Protein AF-0000000079820423 (afdb_homodimer)

InterPro domains:
  IPR005226 UPF0014 family [PF03649] (9-245)
  IPR005226 UPF0014 family [PTHR30028] (4-248)

Organism: NCBI:txid1608957

Secondary structure (DSSP, 8-state):
--S---HHHHHHHHHHHHHHHHHHHHTT-S-HHHHHHHHHHHHHHHHHHHHHHHHHH-TTS-THHHHHHHHHHHHHHHHHHHHH-TTSTTHHHHHHHHHHHHHHHHHHHHHHTTSS--SHHHHHHHHHHHHHHHHHHHHHHHHHHHHHHHHTHHHHHHHHHTT--HHHHHHHHHHHHHHHHHHHHHHHHHTTTTT---HHHHHHHHTT--HHHHHHHHHHHHHHHHHHHHHHHHHHHHHHHHHTB-TTSPBP---/--S---HHHHHHHHHHHHHHHHHHHHTT-S-HHHHHHHHHHHHHHHHHHHHHHHHHH-TTS-THHHHHHHHHHHHHHHHHHHHH-TTSTTHHHHHHHHHHHHHHHHHHHHHHTTSS---HHHHHHHHHHHHHHHHHHHHHHHHHHHHHHHHTHHHHHHHHHTT--HHHHHHHHHHHHHHHHHHHHHHHHHTTTTT---HHHHHHHHTT--HHHHHHHHHHHHHHHHHHHHHHHHHHHHHHHHHTB-TTSPBP---

pLDDT: mean 89.33, std 8.08, range [38.19, 97.06]

Sequence (510 aa):
MEGDVGPWGVVASLVLVAVAAAASWRFRLGLVRPLVESAVLACVQLLVVGAALLLVIRPEQPLWWSWLWVVAMIGYAAWTVRQRVPTAPAVLSAALVSFGVTALVALAVLFGLQVFPVEGRTVVPLAGMAVGNSMTAAVVAARMLVERFTDQRGQVEASLALGMSPSQAVLPLVRVVLREALSPQIERTRTVGLVFLPGAMVGLILAGVDPLDAVLVQVVVMYLVLGAVAASATTITIVLSRRLFTADWRPRVLSMEGDVGPWGVVASLVLVAVAAAASWRFRLGLVRPLVESAVLACVQLLVVGAALLLVIRPEQPLWWSWLWVVAMIGYAAWTVRQRVPTAPAVLSAALVSFGVTALVALAVLFGLQVFPVEGRTVVPLAGMAVGNSMTAAVVAARMLVERFTDQRGQVEASLALGMSPSQAVLPLVRVVLREALSPQIERTRTVGLVFLPGAMVGLILAGVDPLDAVLVQVVVMYLVLGAVAASATTITIVLSRRLFTADWRPRVLS

Structure (mmCIF, N/CA/C/O backbone):
data_AF-0000000079820423-model_v1
#
loop_
_entity.id
_entity.type
_entity.pdbx_description
1 polymer 'YbbM seven transmembrane helix protein'
#
loop_
_atom_site.group_PDB
_atom_site.id
_atom_site.type_symbol
_atom_site.label_atom_id
_atom_site.label_alt_id
_atom_site.label_comp_id
_atom_site.label_asym_id
_atom_site.label_entity_id
_atom_site.label_seq_id
_atom_site.pdbx_PDB_ins_code
_atom_site.Cartn_x
_atom_site.Cartn_y
_atom_site.Cartn_z
_atom_site.occupancy
_atom_site.B_iso_or_equiv
_atom_site.auth_seq_id
_atom_site.auth_comp_id
_atom_site.auth_asym_id
_atom_site.auth_atom_id
_atom_site.pdbx_PDB_model_num
ATOM 1 N N . MET A 1 1 ? -3.85 -23.5 -14.742 1 38.19 1 MET A N 1
ATOM 2 C CA . MET A 1 1 ? -4.598 -22.312 -14.359 1 38.19 1 MET A CA 1
ATOM 3 C C . MET A 1 1 ? -5.66 -21.969 -15.398 1 38.19 1 MET A C 1
ATOM 5 O O . MET A 1 1 ? -5.367 -21.328 -16.406 1 38.19 1 MET A O 1
ATOM 9 N N . GLU A 1 2 ? -6.398 -22.719 -15.727 1 42.47 2 GLU A N 1
ATOM 10 C CA . GLU A 1 2 ? -7.484 -22.688 -16.703 1 42.47 2 GLU A CA 1
ATOM 11 C C . GLU A 1 2 ? -8.234 -21.375 -16.672 1 42.47 2 GLU A C 1
ATOM 13 O O . GLU A 1 2 ? -8.68 -20.875 -17.703 1 42.47 2 GLU A O 1
ATOM 18 N N . GLY A 1 3 ? -8.789 -20.797 -15.516 1 48.28 3 GLY A N 1
ATOM 19 C CA . GLY A 1 3 ? -9.672 -19.641 -15.609 1 48.28 3 GLY A CA 1
ATOM 20 C C . GLY A 1 3 ? -8.922 -18.328 -15.734 1 48.28 3 GLY A C 1
ATOM 21 O O . GLY A 1 3 ? -8.789 -17.594 -14.75 1 48.28 3 GLY A O 1
ATOM 22 N N . ASP A 1 4 ? -8.023 -18.219 -16.766 1 63.25 4 ASP A N 1
ATOM 23 C CA . ASP A 1 4 ? -7.109 -17.172 -17.219 1 63.25 4 ASP A CA 1
ATOM 24 C C . ASP A 1 4 ? -7.836 -15.844 -17.422 1 63.25 4 ASP A C 1
ATOM 26 O O . ASP A 1 4 ? -8.891 -15.797 -18.062 1 63.25 4 ASP A O 1
ATOM 30 N N . VAL A 1 5 ? -7.645 -15.047 -16.547 1 75.25 5 VAL A N 1
ATOM 31 C CA . VAL A 1 5 ? -8.125 -13.703 -16.844 1 75.25 5 VAL A CA 1
ATOM 32 C C . VAL A 1 5 ? -7.59 -13.242 -18.188 1 75.25 5 VAL A C 1
ATOM 34 O O . VAL A 1 5 ? -6.379 -13.086 -18.359 1 75.25 5 VAL A O 1
ATOM 37 N N . GLY A 1 6 ? -8.469 -13.43 -19.297 1 82.06 6 GLY A N 1
ATOM 38 C CA . GLY A 1 6 ? -8.102 -12.961 -20.609 1 82.06 6 GLY A CA 1
ATOM 39 C C . GLY A 1 6 ? -8.445 -11.508 -20.859 1 82.06 6 GLY A C 1
ATOM 40 O O . GLY A 1 6 ? -8.766 -10.781 -19.906 1 82.06 6 GLY A O 1
ATOM 41 N N . PRO A 1 7 ? -8.281 -11.047 -22.016 1 86.69 7 PRO A N 1
ATOM 42 C CA . PRO A 1 7 ? -8.617 -9.664 -22.391 1 86.69 7 PRO A CA 1
ATOM 43 C C . PRO A 1 7 ? -10.055 -9.297 -22.031 1 86.69 7 PRO A C 1
ATOM 45 O O . PRO A 1 7 ? -10.328 -8.141 -21.688 1 86.69 7 PRO A O 1
ATOM 48 N N . TRP A 1 8 ? -10.891 -10.312 -22.031 1 88.56 8 TRP A N 1
ATOM 49 C CA . TRP A 1 8 ? -12.273 -10.07 -21.641 1 88.56 8 TRP A CA 1
ATOM 50 C C . TRP A 1 8 ? -12.375 -9.656 -20.188 1 88.56 8 TRP A C 1
ATOM 52 O O . TRP A 1 8 ? -13.195 -8.812 -19.828 1 88.56 8 TRP A O 1
ATOM 62 N N . GLY A 1 9 ? -11.57 -10.266 -19.375 1 90.81 9 GLY A N 1
ATOM 63 C CA . GLY A 1 9 ? -11.578 -9.898 -17.969 1 90.81 9 GLY A CA 1
ATOM 64 C C . GLY A 1 9 ? -11.211 -8.445 -17.734 1 90.81 9 GLY A C 1
ATOM 65 O O . GLY A 1 9 ? -11.812 -7.777 -16.891 1 90.81 9 GLY A O 1
ATOM 66 N N . VAL A 1 10 ? -10.32 -7.973 -18.531 1 92.62 10 VAL A N 1
ATOM 67 C CA . VAL A 1 10 ? -9.867 -6.59 -18.406 1 92.62 10 VAL A CA 1
ATOM 68 C C . VAL A 1 10 ? -10.984 -5.641 -18.828 1 92.62 10 VAL A C 1
ATOM 70 O O . VAL A 1 10 ? -11.289 -4.672 -18.125 1 92.62 10 VAL A O 1
ATOM 73 N N . VAL A 1 11 ? -11.625 -5.969 -19.875 1 92.94 11 VAL A N 1
ATOM 74 C CA . VAL A 1 11 ? -12.703 -5.129 -20.391 1 92.94 11 VAL A CA 1
ATOM 75 C C . VAL A 1 11 ? -13.867 -5.121 -19.422 1 92.94 11 VAL A C 1
ATOM 77 O O . VAL A 1 11 ? -14.43 -4.062 -19.109 1 92.94 11 VAL A O 1
ATOM 80 N N . ALA A 1 12 ? -14.18 -6.246 -18.906 1 92 12 ALA A N 1
ATOM 81 C CA . ALA A 1 12 ? -15.289 -6.367 -17.953 1 92 12 ALA A CA 1
ATOM 82 C C . ALA A 1 12 ? -15.008 -5.605 -16.672 1 92 12 ALA A C 1
ATOM 84 O O . ALA A 1 12 ? -15.914 -5.02 -16.078 1 92 12 ALA A O 1
ATOM 85 N N . SER A 1 13 ? -13.766 -5.605 -16.312 1 93.5 13 SER A N 1
ATOM 86 C CA . SER A 1 13 ? -13.414 -4.961 -15.047 1 93.5 13 SER A CA 1
ATOM 87 C C . SER A 1 13 ? -13.469 -3.443 -15.164 1 93.5 13 SER A C 1
ATOM 89 O O . SER A 1 13 ? -13.453 -2.736 -14.156 1 93.5 13 SER A O 1
ATOM 91 N N . LEU A 1 14 ? -13.555 -2.941 -16.391 1 94.19 14 LEU A N 1
ATOM 92 C CA . LEU A 1 14 ? -13.703 -1.506 -16.609 1 94.19 14 LEU A CA 1
ATOM 93 C C . LEU A 1 14 ? -15.016 -1 -16.016 1 94.19 14 LEU A C 1
ATOM 95 O O . LEU A 1 14 ? -15.156 0.191 -15.734 1 94.19 14 LEU A O 1
ATOM 99 N N . VAL A 1 15 ? -15.906 -1.919 -15.828 1 93.81 15 VAL A N 1
ATOM 100 C CA . VAL A 1 15 ? -17.172 -1.575 -15.195 1 93.81 15 VAL A CA 1
ATOM 101 C C . VAL A 1 15 ? -16.922 -1.048 -13.781 1 93.81 15 VAL A C 1
ATOM 103 O O . VAL A 1 15 ? -17.609 -0.127 -13.328 1 93.81 15 VAL A O 1
ATOM 106 N N . LEU A 1 16 ? -15.969 -1.636 -13.156 1 93.81 16 LEU A N 1
ATOM 107 C CA . LEU A 1 16 ? -15.648 -1.208 -11.805 1 93.81 16 LEU A CA 1
ATOM 108 C C . LEU A 1 16 ? -15.07 0.203 -11.797 1 93.81 16 LEU A C 1
ATOM 110 O O . LEU A 1 16 ? -15.367 0.999 -10.906 1 93.81 16 LEU A O 1
ATOM 114 N N . VAL A 1 17 ? -14.289 0.52 -12.766 1 93.62 17 VAL A N 1
ATOM 115 C CA . VAL A 1 17 ? -13.766 1.871 -12.922 1 93.62 17 VAL A CA 1
ATOM 116 C C . VAL A 1 17 ? -14.906 2.834 -13.25 1 93.62 17 VAL A C 1
ATOM 118 O O . VAL A 1 17 ? -14.922 3.973 -12.781 1 93.62 17 VAL A O 1
ATOM 121 N N . ALA A 1 18 ? -15.812 2.344 -14.039 1 94.38 18 ALA A N 1
ATOM 122 C CA . ALA A 1 18 ? -16.969 3.156 -14.398 1 94.38 18 ALA A CA 1
ATOM 123 C C . ALA A 1 18 ? -17.812 3.496 -13.172 1 94.38 18 ALA A C 1
ATOM 125 O O . ALA A 1 18 ? -18.375 4.586 -13.078 1 94.38 18 ALA A O 1
ATOM 126 N N . VAL A 1 19 ? -17.891 2.59 -12.289 1 89.38 19 VAL A N 1
ATOM 127 C CA . VAL A 1 19 ? -18.594 2.836 -11.039 1 89.38 19 VAL A CA 1
ATOM 128 C C . VAL A 1 19 ? -17.922 3.967 -10.273 1 89.38 19 VAL A C 1
ATOM 130 O O . VAL A 1 19 ? -18.594 4.855 -9.742 1 89.38 19 VAL A O 1
ATOM 133 N N . ALA A 1 20 ? -16.609 3.883 -10.219 1 89.62 20 ALA A N 1
ATOM 134 C CA . ALA A 1 20 ? -15.844 4.938 -9.562 1 89.62 20 ALA A CA 1
ATOM 135 C C . ALA A 1 20 ? -16.047 6.281 -10.25 1 89.62 20 ALA A C 1
ATOM 137 O O . ALA A 1 20 ? -16.234 7.305 -9.594 1 89.62 20 ALA A O 1
ATOM 138 N N . ALA A 1 21 ? -16.047 6.25 -11.539 1 92.56 21 ALA A N 1
ATOM 139 C CA . ALA A 1 21 ? -16.25 7.469 -12.32 1 92.56 21 ALA A CA 1
ATOM 140 C C . ALA A 1 21 ? -17.656 8.023 -12.141 1 92.56 21 ALA A C 1
ATOM 142 O O . ALA A 1 21 ? -17.844 9.234 -12.062 1 92.56 21 ALA A O 1
ATOM 143 N N . ALA A 1 22 ? -18.578 7.16 -12.156 1 91.44 22 ALA A N 1
ATOM 144 C CA . ALA A 1 22 ? -19.953 7.57 -11.969 1 91.44 22 ALA A CA 1
ATOM 145 C C . ALA A 1 22 ? -20.156 8.227 -10.602 1 91.44 22 ALA A C 1
ATOM 147 O O . ALA A 1 22 ? -20.875 9.227 -10.484 1 91.44 22 ALA A O 1
ATOM 148 N N . ALA A 1 23 ? -19.594 7.609 -9.57 1 85.25 23 ALA A N 1
ATOM 149 C CA . ALA A 1 23 ? -19.641 8.203 -8.234 1 85.25 23 ALA A CA 1
ATOM 150 C C . ALA A 1 23 ? -19 9.594 -8.234 1 85.25 23 ALA A C 1
ATOM 152 O O . ALA A 1 23 ? -19.531 10.523 -7.613 1 85.25 23 ALA A O 1
ATOM 153 N N . SER A 1 24 ? -17.891 9.734 -8.891 1 86.69 24 SER A N 1
ATOM 154 C CA . SER A 1 24 ? -17.219 11.023 -8.992 1 86.69 24 SER A CA 1
ATOM 155 C C . SER A 1 24 ? -18.078 12.039 -9.734 1 86.69 24 SER A C 1
ATOM 157 O O . SER A 1 24 ? -18.141 13.211 -9.352 1 86.69 24 SER A O 1
ATOM 159 N N . TRP A 1 25 ? -18.719 11.617 -10.812 1 89.69 25 TRP A N 1
ATOM 160 C CA . TRP A 1 25 ? -19.562 12.492 -11.625 1 89.69 25 TRP A CA 1
ATOM 161 C C . TRP A 1 25 ? -20.797 12.945 -10.844 1 89.69 25 TRP A C 1
ATOM 163 O O . TRP A 1 25 ? -21.141 14.125 -10.852 1 89.69 25 TRP A O 1
ATOM 173 N N . ARG A 1 26 ? -21.391 12.102 -10.164 1 85.56 26 ARG A N 1
ATOM 174 C CA . ARG A 1 26 ? -22.625 12.383 -9.43 1 85.56 26 ARG A CA 1
ATOM 175 C C . ARG A 1 26 ? -22.391 13.414 -8.328 1 85.56 26 ARG A C 1
ATOM 177 O O . ARG A 1 26 ? -23.25 14.258 -8.062 1 85.56 26 ARG A O 1
ATOM 184 N N . PHE A 1 27 ? -21.188 13.359 -7.738 1 84.5 27 PHE A N 1
ATOM 185 C CA . PHE A 1 27 ? -20.922 14.25 -6.617 1 84.5 27 PHE A CA 1
ATOM 186 C C . PHE A 1 27 ? -20 15.383 -7.035 1 84.5 27 PHE A C 1
ATOM 188 O O . PHE A 1 27 ? -19.453 16.094 -6.184 1 84.5 27 PHE A O 1
ATOM 195 N N . ARG A 1 28 ? -19.766 15.484 -8.258 1 85.69 28 ARG A N 1
ATOM 196 C CA . ARG A 1 28 ? -18.969 16.547 -8.844 1 85.69 28 ARG A CA 1
ATOM 197 C C . ARG A 1 28 ? -17.625 16.688 -8.141 1 85.69 28 ARG A C 1
ATOM 199 O O . ARG A 1 28 ? -17.234 17.781 -7.719 1 85.69 28 ARG A O 1
ATOM 206 N N . LEU A 1 29 ? -17.031 15.578 -7.934 1 86.19 29 LEU A N 1
ATOM 207 C CA . LEU A 1 29 ? -15.75 15.562 -7.238 1 86.19 29 LEU A CA 1
ATOM 208 C C . LEU A 1 29 ? -14.625 16.031 -8.148 1 86.19 29 LEU A C 1
ATOM 210 O O . LEU A 1 29 ? -13.531 16.359 -7.684 1 86.19 29 LEU A O 1
ATOM 214 N N . GLY A 1 30 ? -14.891 16.094 -9.43 1 84.12 30 GLY A N 1
ATOM 215 C CA . GLY A 1 30 ? -13.859 16.469 -10.391 1 84.12 30 GLY A CA 1
ATOM 216 C C . GLY A 1 30 ? -12.773 15.422 -10.531 1 84.12 30 GLY A C 1
ATOM 217 O O . GLY A 1 30 ? -11.633 15.75 -10.875 1 84.12 30 GLY A O 1
ATOM 218 N N . LEU A 1 31 ? -13.133 14.156 -10.203 1 87.38 31 LEU A N 1
ATOM 219 C CA . LEU A 1 31 ? -12.094 13.125 -10.219 1 87.38 31 LEU A CA 1
ATOM 220 C C . LEU A 1 31 ? -12.32 12.141 -11.367 1 87.38 31 LEU A C 1
ATOM 222 O O . LEU A 1 31 ? -11.625 11.133 -11.469 1 87.38 31 LEU A O 1
ATOM 226 N N . VAL A 1 32 ? -13.289 12.453 -12.188 1 90.88 32 VAL A N 1
ATOM 227 C CA . VAL A 1 32 ? -13.578 11.547 -13.289 1 90.88 32 VAL A CA 1
ATOM 228 C C . VAL A 1 32 ? -12.352 11.414 -14.188 1 90.88 32 VAL A C 1
ATOM 230 O O . VAL A 1 32 ? -11.914 10.297 -14.484 1 90.88 32 VAL A O 1
ATOM 233 N N . ARG A 1 33 ? -11.781 12.5 -14.531 1 91.81 33 ARG A N 1
ATOM 234 C CA . ARG A 1 33 ? -10.633 12.477 -15.422 1 91.81 33 ARG A CA 1
ATOM 235 C C . ARG A 1 33 ? -9.438 11.789 -14.773 1 91.81 33 ARG A C 1
ATOM 237 O O . ARG A 1 33 ? -8.852 10.867 -15.344 1 91.81 33 ARG A O 1
ATOM 244 N N . PRO A 1 34 ? -9.102 12.125 -13.578 1 90.38 34 PRO A N 1
ATOM 245 C CA . PRO A 1 34 ? -7.992 11.438 -12.914 1 90.38 34 PRO A CA 1
ATOM 246 C C . PRO A 1 34 ? -8.227 9.93 -12.781 1 90.38 34 PRO A C 1
ATOM 248 O O . PRO A 1 34 ? -7.285 9.141 -12.914 1 90.38 34 PRO A O 1
ATOM 251 N N . LEU A 1 35 ? -9.414 9.555 -12.555 1 92 35 LEU A N 1
ATOM 252 C CA . LEU A 1 35 ? -9.742 8.141 -12.414 1 92 35 LEU A CA 1
ATOM 253 C C . LEU A 1 35 ? -9.539 7.398 -13.734 1 92 35 LEU A C 1
ATOM 255 O O . LEU A 1 35 ? -8.883 6.355 -13.773 1 92 35 LEU A O 1
ATOM 259 N N . VAL A 1 36 ? -10.047 7.941 -14.758 1 93.75 36 VAL A N 1
ATOM 260 C CA . VAL A 1 36 ? -9.969 7.316 -16.078 1 93.75 36 VAL A CA 1
ATOM 261 C C . VAL A 1 36 ? -8.523 7.336 -16.578 1 93.75 36 VAL A C 1
ATOM 263 O O . VAL A 1 36 ? -8.031 6.336 -17.109 1 93.75 36 VAL A O 1
ATOM 266 N N . GLU A 1 37 ? -7.891 8.461 -16.406 1 93.69 37 GLU A N 1
ATOM 267 C CA . GLU A 1 37 ? -6.496 8.57 -16.828 1 93.69 37 GLU A CA 1
ATOM 268 C C . GLU A 1 37 ? -5.617 7.582 -16.062 1 93.69 37 GLU A C 1
ATOM 270 O O . GLU A 1 37 ? -4.746 6.938 -16.656 1 93.69 37 GLU A O 1
ATOM 275 N N . SER A 1 38 ? -5.84 7.477 -14.812 1 92.94 38 SER A N 1
ATOM 276 C CA . SER A 1 38 ? -5.043 6.555 -14.008 1 92.94 38 SER A CA 1
ATOM 277 C C . SER A 1 38 ? -5.289 5.109 -14.422 1 92.94 38 SER A C 1
ATOM 279 O O . SER A 1 38 ? -4.359 4.297 -14.445 1 92.94 38 SER A O 1
ATOM 281 N N . ALA A 1 39 ? -6.531 4.777 -14.703 1 94.5 39 ALA A N 1
ATOM 282 C CA . ALA A 1 39 ? -6.871 3.424 -15.133 1 94.5 39 ALA A CA 1
ATOM 283 C C . ALA A 1 39 ? -6.195 3.088 -16.469 1 94.5 39 ALA A C 1
ATOM 285 O O . ALA A 1 39 ? -5.645 1.997 -16.625 1 94.5 39 ALA A O 1
ATOM 286 N N . VAL A 1 40 ? -6.227 3.967 -17.391 1 95.06 40 VAL A N 1
ATOM 287 C CA . VAL A 1 40 ? -5.625 3.76 -18.703 1 95.06 40 VAL A CA 1
ATOM 288 C C . VAL A 1 40 ? -4.109 3.668 -18.562 1 95.06 40 VAL A C 1
ATOM 290 O O . VAL A 1 40 ? -3.482 2.77 -19.125 1 95.06 40 VAL A O 1
ATOM 293 N N . LEU A 1 41 ? -3.58 4.621 -17.844 1 93.19 41 LEU A N 1
ATOM 294 C CA . LEU A 1 41 ? -2.135 4.637 -17.641 1 93.19 41 LEU A CA 1
ATOM 295 C C . LEU A 1 41 ? -1.663 3.355 -16.969 1 93.19 41 LEU A C 1
ATOM 297 O O . LEU A 1 41 ? -0.646 2.779 -17.359 1 93.19 41 LEU A O 1
ATOM 301 N N . ALA A 1 42 ? -2.352 2.963 -15.961 1 92.56 42 ALA A N 1
ATOM 302 C CA . ALA A 1 42 ? -1.995 1.734 -15.258 1 92.56 42 ALA A CA 1
ATOM 303 C C . ALA A 1 42 ? -2.008 0.536 -16.203 1 92.56 42 ALA A C 1
ATOM 305 O O . ALA A 1 42 ? -1.104 -0.301 -16.172 1 92.56 42 ALA A O 1
ATOM 306 N N . CYS A 1 43 ? -3.043 0.44 -17 1 93.94 43 CYS A N 1
ATOM 307 C CA . CYS A 1 43 ? -3.168 -0.654 -17.953 1 93.94 43 CYS A CA 1
ATOM 308 C C . CYS A 1 43 ? -2.01 -0.649 -18.953 1 93.94 43 CYS A C 1
ATOM 310 O O . CYS A 1 43 ? -1.367 -1.679 -19.172 1 93.94 43 CYS A O 1
ATOM 312 N N . VAL A 1 44 ? -1.69 0.49 -19.5 1 94.38 44 VAL A N 1
ATOM 313 C CA . VAL A 1 44 ? -0.624 0.611 -20.5 1 94.38 44 VAL A CA 1
ATOM 314 C C . VAL A 1 44 ? 0.721 0.291 -19.844 1 94.38 44 VAL A C 1
ATOM 316 O O . VAL A 1 44 ? 1.511 -0.484 -20.391 1 94.38 44 VAL A O 1
ATOM 319 N N . GLN A 1 45 ? 0.931 0.852 -18.75 1 92.62 45 GLN A N 1
ATOM 320 C CA . GLN A 1 45 ? 2.199 0.654 -18.062 1 92.62 45 GLN A CA 1
ATOM 321 C C . GLN A 1 45 ? 2.4 -0.812 -17.688 1 92.62 45 GLN A C 1
ATOM 323 O O . GLN A 1 45 ? 3.488 -1.362 -17.875 1 92.62 45 GLN A O 1
ATOM 328 N N . LEU A 1 46 ? 1.397 -1.434 -17.219 1 92.5 46 LEU A N 1
ATOM 329 C CA . LEU A 1 46 ? 1.5 -2.828 -16.797 1 92.5 46 LEU A CA 1
ATOM 330 C C . LEU A 1 46 ? 1.719 -3.74 -18 1 92.5 46 LEU A C 1
ATOM 332 O O . LEU A 1 46 ? 2.488 -4.699 -17.922 1 92.5 46 LEU A O 1
ATOM 336 N N . LEU A 1 47 ? 1.032 -3.418 -19.047 1 92.5 47 LEU A N 1
ATOM 337 C CA . LEU A 1 47 ? 1.218 -4.215 -20.266 1 92.5 47 LEU A CA 1
ATOM 338 C C . LEU A 1 47 ? 2.641 -4.07 -20.797 1 92.5 47 LEU A C 1
ATOM 340 O O . LEU A 1 47 ? 3.248 -5.051 -21.219 1 92.5 47 LEU A O 1
ATOM 344 N N . VAL A 1 48 ? 3.137 -2.883 -20.766 1 92.38 48 VAL A N 1
ATOM 345 C CA . VAL A 1 48 ? 4.504 -2.637 -21.203 1 92.38 48 VAL A CA 1
ATOM 346 C C . VAL A 1 48 ? 5.488 -3.371 -20.297 1 92.38 48 VAL A C 1
ATOM 348 O O . VAL A 1 48 ? 6.398 -4.047 -20.781 1 92.38 48 VAL A O 1
ATOM 351 N N . VAL A 1 49 ? 5.32 -3.275 -19.047 1 90.31 49 VAL A N 1
ATOM 352 C CA . VAL A 1 49 ? 6.199 -3.932 -18.094 1 90.31 49 VAL A CA 1
ATOM 353 C C . VAL A 1 49 ? 6.094 -5.449 -18.25 1 90.31 49 VAL A C 1
ATOM 355 O O . VAL A 1 49 ? 7.105 -6.156 -18.188 1 90.31 49 VAL A O 1
ATOM 358 N N . GLY A 1 50 ? 4.867 -5.957 -18.391 1 89.56 50 GLY A N 1
ATOM 359 C CA . GLY A 1 50 ? 4.676 -7.383 -18.609 1 89.56 50 GLY A CA 1
ATOM 360 C C . GLY A 1 50 ? 5.375 -7.895 -19.844 1 89.56 50 GLY A C 1
ATOM 361 O O . GLY A 1 50 ? 6.016 -8.953 -19.812 1 89.56 50 GLY A O 1
ATOM 362 N N . ALA A 1 51 ? 5.27 -7.188 -20.922 1 90.5 51 ALA A N 1
ATOM 363 C CA . ALA A 1 51 ? 5.93 -7.562 -22.172 1 90.5 51 ALA A CA 1
ATOM 364 C C . ALA A 1 51 ? 7.445 -7.543 -22.016 1 90.5 51 ALA A C 1
ATOM 366 O O . ALA A 1 51 ? 8.141 -8.438 -22.5 1 90.5 51 ALA A O 1
ATOM 367 N N . ALA A 1 52 ? 7.887 -6.547 -21.344 1 89.69 52 ALA A N 1
ATOM 368 C CA . ALA A 1 52 ? 9.328 -6.434 -21.109 1 89.69 52 ALA A CA 1
ATOM 369 C C . ALA A 1 52 ? 9.828 -7.566 -20.219 1 89.69 52 ALA A C 1
ATOM 371 O O . ALA A 1 52 ? 10.898 -8.125 -20.469 1 89.69 52 ALA A O 1
ATOM 372 N N . LEU A 1 53 ? 9.078 -7.859 -19.25 1 88.75 53 LEU A N 1
ATOM 373 C CA . LEU A 1 53 ? 9.477 -8.914 -18.312 1 88.75 53 LEU A CA 1
ATOM 374 C C . LEU A 1 53 ? 9.438 -10.273 -19 1 88.75 53 LEU A C 1
ATOM 376 O O . LEU A 1 53 ? 10.234 -11.164 -18.656 1 88.75 53 LEU A O 1
ATOM 380 N N . LEU A 1 54 ? 8.453 -10.406 -19.891 1 86.5 54 LEU A N 1
ATOM 381 C CA . LEU A 1 54 ? 8.391 -11.648 -20.641 1 86.5 54 LEU A CA 1
ATOM 382 C C . LEU A 1 54 ? 9.719 -11.914 -21.359 1 86.5 54 LEU A C 1
ATOM 384 O O . LEU A 1 54 ? 10.164 -13.062 -21.438 1 86.5 54 LEU A O 1
ATOM 388 N N . LEU A 1 55 ? 10.344 -10.867 -21.75 1 85.25 55 LEU A N 1
ATOM 389 C CA . LEU A 1 55 ? 11.594 -10.977 -22.5 1 85.25 55 LEU A CA 1
ATOM 390 C C . LEU A 1 55 ? 12.766 -11.195 -21.547 1 85.25 55 LEU A C 1
ATOM 392 O O . LEU A 1 55 ? 13.734 -11.867 -21.906 1 85.25 55 LEU A O 1
ATOM 396 N N . VAL A 1 56 ? 12.625 -10.766 -20.391 1 85.19 56 VAL A N 1
ATOM 397 C CA . VAL A 1 56 ? 13.75 -10.758 -19.469 1 85.19 56 VAL A CA 1
ATOM 398 C C . VAL A 1 56 ? 13.758 -12.039 -18.641 1 85.19 56 VAL A 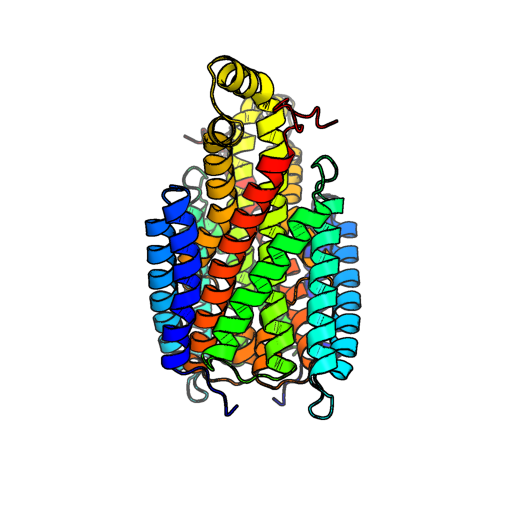C 1
ATOM 400 O O . VAL A 1 56 ? 14.828 -12.594 -18.359 1 85.19 56 VAL A O 1
ATOM 403 N N . ILE A 1 57 ? 12.586 -12.547 -18.266 1 81.62 57 ILE A N 1
ATOM 404 C CA . ILE A 1 57 ? 12.531 -13.633 -17.297 1 81.62 57 ILE A CA 1
ATOM 405 C C . ILE A 1 57 ? 12.367 -14.961 -18.016 1 81.62 57 ILE A C 1
ATOM 407 O O . ILE A 1 57 ? 12.398 -16.031 -17.391 1 81.62 57 ILE A O 1
ATOM 411 N N . ARG A 1 58 ? 12.414 -15.062 -19.266 1 77.38 58 ARG A N 1
ATOM 412 C CA . ARG A 1 58 ? 12.359 -16.328 -20 1 77.38 58 ARG A CA 1
ATOM 413 C C . ARG A 1 58 ? 13.508 -17.25 -19.594 1 77.38 58 ARG A C 1
ATOM 415 O O . ARG A 1 58 ? 14.633 -16.797 -19.391 1 77.38 58 ARG A O 1
ATOM 422 N N . PRO A 1 59 ? 13.062 -18.391 -19.328 1 70.56 59 PRO A N 1
ATOM 423 C CA . PRO A 1 59 ? 14.062 -19.359 -18.844 1 70.56 59 PRO A CA 1
ATOM 424 C C . PRO A 1 59 ? 15.305 -19.406 -19.734 1 70.56 59 PRO A C 1
ATOM 426 O O . PRO A 1 59 ? 16.406 -19.688 -19.234 1 70.56 59 PRO A O 1
ATOM 429 N N . GLU A 1 60 ? 15.102 -19.016 -20.891 1 74.06 60 GLU 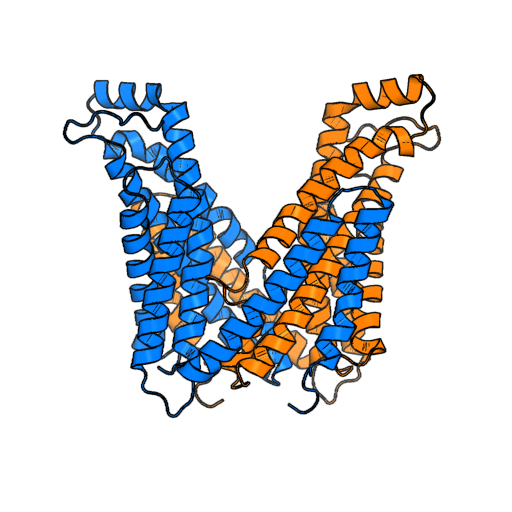A N 1
ATOM 430 C CA . GLU A 1 60 ? 16.234 -19.125 -21.812 1 74.06 60 GLU A CA 1
ATOM 431 C C . GLU A 1 60 ? 17.125 -17.891 -21.734 1 74.06 60 GLU A C 1
ATOM 433 O O . GLU A 1 60 ? 18.25 -17.906 -22.266 1 74.06 60 GLU A O 1
ATOM 438 N N . GLN A 1 61 ? 16.719 -17.047 -21.109 1 74.38 61 GLN A N 1
ATOM 439 C CA . GLN A 1 61 ? 17.469 -15.797 -21.094 1 74.38 61 GLN A CA 1
ATOM 440 C C . GLN A 1 61 ? 18.484 -15.781 -19.969 1 74.38 61 GLN A C 1
ATOM 442 O O . GLN A 1 61 ? 18.234 -16.297 -18.875 1 74.38 61 GLN A O 1
ATOM 447 N N . PRO A 1 62 ? 19.672 -15.297 -20.344 1 84.19 62 PRO A N 1
ATOM 448 C CA . PRO A 1 62 ? 20.719 -15.164 -19.328 1 84.19 62 PRO A CA 1
ATOM 449 C C . PRO A 1 62 ? 20.312 -14.242 -18.188 1 84.19 62 PRO A C 1
ATOM 451 O O . PRO A 1 62 ? 19.516 -13.312 -18.391 1 84.19 62 PRO A O 1
ATOM 454 N N . LEU A 1 63 ? 20.797 -14.484 -17 1 89.5 63 LEU A N 1
ATOM 455 C CA . LEU A 1 63 ? 20.484 -13.773 -15.766 1 89.5 63 LEU A CA 1
ATOM 456 C C . LEU A 1 63 ? 20.984 -12.336 -15.82 1 89.5 63 LEU A C 1
ATOM 458 O O . LEU A 1 63 ? 20.547 -11.492 -15.031 1 89.5 63 LEU A O 1
ATOM 462 N N . TRP A 1 64 ? 21.781 -12.023 -16.766 1 90.31 64 TRP A N 1
ATOM 463 C CA . TRP A 1 64 ? 22.344 -10.688 -16.859 1 90.31 64 TRP A CA 1
ATOM 464 C C . TRP A 1 64 ? 21.266 -9.656 -17.172 1 90.31 64 TRP A C 1
ATOM 466 O O . TRP A 1 64 ? 21.328 -8.516 -16.719 1 90.31 64 TRP A O 1
ATOM 476 N N . TRP A 1 65 ? 20.297 -10.039 -17.938 1 89.06 65 TRP A N 1
ATOM 477 C CA . TRP A 1 65 ? 19.203 -9.133 -18.266 1 89.06 65 TRP A CA 1
ATOM 478 C C . TRP A 1 65 ? 18.391 -8.789 -17.016 1 89.06 65 TRP A C 1
ATOM 480 O O . TRP A 1 65 ? 17.938 -7.656 -16.859 1 89.06 65 TRP A O 1
ATOM 490 N N . SER A 1 66 ? 18.266 -9.727 -16.125 1 90.62 66 SER A N 1
ATOM 491 C CA . SER A 1 66 ? 17.547 -9.484 -14.883 1 90.62 66 SER A CA 1
ATOM 492 C C . SER A 1 66 ? 18.297 -8.508 -13.992 1 90.62 66 SER A C 1
ATOM 494 O O . SER A 1 66 ? 17.703 -7.617 -13.383 1 90.62 66 SER A O 1
ATOM 496 N N . TRP A 1 67 ? 19.594 -8.672 -13.977 1 92.56 67 TRP A N 1
ATOM 497 C CA . TRP A 1 67 ? 20.406 -7.777 -13.156 1 92.56 67 TRP A CA 1
ATOM 498 C C . TRP A 1 67 ? 20.422 -6.367 -13.742 1 92.56 67 TRP A C 1
ATOM 500 O O . TRP A 1 67 ? 20.406 -5.383 -12.992 1 92.56 67 TRP A O 1
ATOM 510 N N . LEU A 1 68 ? 20.422 -6.309 -15 1 92.5 68 LEU A N 1
ATOM 511 C CA . LEU A 1 68 ? 20.359 -5.012 -15.664 1 92.5 68 LEU A CA 1
ATOM 512 C C . LEU A 1 68 ? 19.031 -4.32 -15.367 1 92.5 68 LEU A C 1
ATOM 514 O O . LEU A 1 68 ? 18.984 -3.1 -15.188 1 92.5 68 LEU A O 1
ATOM 518 N N . TRP A 1 69 ? 18.031 -5.109 -15.367 1 91.25 69 TRP A N 1
ATOM 519 C CA . TRP A 1 69 ? 16.719 -4.582 -15.016 1 91.25 69 TRP A CA 1
ATOM 520 C C . TRP A 1 69 ? 16.719 -4.012 -13.602 1 91.25 69 TRP A C 1
ATOM 522 O O . TRP A 1 69 ? 16.172 -2.938 -13.352 1 91.25 69 TRP A O 1
ATOM 532 N N . VAL A 1 70 ? 17.312 -4.688 -12.719 1 92.94 70 VAL A N 1
ATOM 533 C CA . VAL A 1 70 ? 17.359 -4.254 -11.328 1 92.94 70 VAL A CA 1
ATOM 534 C C . VAL A 1 70 ? 18.141 -2.938 -11.234 1 92.94 70 VAL A C 1
ATOM 536 O O . VAL A 1 70 ? 17.703 -2.01 -10.539 1 92.94 70 VAL A O 1
ATOM 539 N N . VAL A 1 71 ? 19.203 -2.824 -11.977 1 94.44 71 VAL A N 1
ATOM 540 C CA . VAL A 1 71 ? 20.016 -1.612 -11.984 1 94.44 71 VAL A CA 1
ATOM 541 C C . VAL A 1 71 ? 19.203 -0.448 -12.547 1 94.44 71 VAL A C 1
ATOM 543 O O . VAL A 1 71 ? 19.25 0.665 -12.016 1 94.44 71 VAL A O 1
ATOM 546 N N . ALA A 1 72 ? 18.484 -0.756 -13.609 1 92.69 72 ALA A N 1
ATOM 547 C CA . ALA A 1 72 ? 17.641 0.268 -14.219 1 92.69 72 ALA A CA 1
ATOM 548 C C . ALA A 1 72 ? 16.562 0.73 -13.242 1 92.69 72 ALA A C 1
ATOM 550 O O . ALA A 1 72 ? 16.234 1.92 -13.18 1 92.69 72 ALA A O 1
ATOM 551 N N . MET A 1 73 ? 16.062 -0.198 -12.508 1 91 73 MET A N 1
ATOM 552 C CA . MET A 1 73 ? 15.031 0.109 -11.523 1 91 73 MET A CA 1
ATOM 553 C C . MET A 1 73 ? 15.586 1.018 -10.43 1 91 73 MET A C 1
ATOM 555 O O . MET A 1 73 ? 14.906 1.95 -9.992 1 91 73 MET A O 1
ATOM 559 N N . ILE A 1 74 ? 16.734 0.734 -10.008 1 94.88 74 ILE A N 1
ATOM 560 C CA . ILE A 1 74 ? 17.375 1.541 -8.984 1 94.88 74 ILE A CA 1
ATOM 561 C C . ILE A 1 74 ? 17.594 2.961 -9.5 1 94.88 74 ILE A C 1
ATOM 563 O O . ILE A 1 74 ? 17.297 3.936 -8.805 1 94.88 74 ILE A O 1
ATOM 567 N N . GLY A 1 75 ? 18.078 3.076 -10.711 1 94.88 75 GLY A N 1
ATOM 568 C CA . GLY A 1 75 ? 18.266 4.379 -11.328 1 94.88 75 GLY A CA 1
ATOM 569 C C . GLY A 1 75 ? 16.984 5.176 -11.461 1 94.88 75 GLY A C 1
ATOM 570 O O . GLY A 1 75 ? 16.953 6.367 -11.148 1 94.88 75 GLY A O 1
ATOM 571 N N . TYR A 1 76 ? 15.969 4.512 -11.883 1 91.88 76 TYR A N 1
ATOM 572 C CA . TYR A 1 76 ? 14.68 5.172 -12.047 1 91.88 76 TYR A CA 1
ATOM 573 C C . TYR A 1 76 ? 14.117 5.617 -10.703 1 91.88 76 TYR A C 1
ATOM 575 O O . TYR A 1 76 ? 13.562 6.711 -10.586 1 91.88 76 TYR A O 1
ATOM 583 N N . ALA A 1 77 ? 14.195 4.758 -9.75 1 93.12 77 ALA A N 1
ATOM 584 C CA . ALA A 1 77 ? 13.727 5.098 -8.414 1 93.12 77 ALA A CA 1
ATOM 585 C C . ALA A 1 77 ? 14.469 6.316 -7.867 1 93.12 77 ALA A C 1
ATOM 587 O O . ALA A 1 77 ? 13.859 7.219 -7.293 1 93.12 77 ALA A O 1
ATOM 588 N N . ALA A 1 78 ? 15.742 6.316 -8.047 1 95.25 78 ALA A N 1
ATOM 589 C CA . ALA A 1 78 ? 16.547 7.449 -7.594 1 95.25 78 ALA A CA 1
ATOM 590 C C . ALA A 1 78 ? 16.141 8.734 -8.312 1 95.25 78 ALA A C 1
ATOM 592 O O . ALA A 1 78 ? 16.047 9.797 -7.695 1 95.25 78 ALA A O 1
ATOM 593 N N . TRP A 1 79 ? 15.922 8.602 -9.594 1 93.75 79 TRP A N 1
ATOM 594 C CA . TRP A 1 79 ? 15.484 9.742 -10.391 1 93.75 79 TRP A CA 1
ATOM 595 C C . TRP A 1 79 ? 14.133 10.25 -9.906 1 93.75 79 TRP A C 1
ATOM 597 O O . TRP A 1 79 ? 13.898 11.461 -9.867 1 93.75 79 TRP A O 1
ATOM 607 N N . THR A 1 80 ? 13.305 9.414 -9.594 1 90 80 THR A N 1
ATOM 608 C CA . THR A 1 80 ? 11.977 9.781 -9.094 1 90 80 THR A CA 1
ATOM 609 C C . THR A 1 80 ? 12.094 10.555 -7.785 1 90 80 THR A C 1
ATOM 611 O O . THR A 1 80 ? 11.391 11.547 -7.586 1 90 80 THR A O 1
ATOM 614 N N . VAL A 1 81 ? 12.883 10.094 -6.891 1 93.25 81 VAL A N 1
ATOM 615 C CA . VAL A 1 81 ? 13.086 10.805 -5.633 1 93.25 81 VAL A CA 1
ATOM 616 C C . VAL A 1 81 ? 13.578 12.227 -5.914 1 93.25 81 VAL A C 1
ATOM 618 O O . VAL A 1 81 ? 13.109 13.18 -5.293 1 93.25 81 VAL A O 1
ATOM 621 N N . ARG A 1 82 ? 14.469 12.359 -6.844 1 94.31 82 ARG A N 1
ATOM 622 C CA . ARG A 1 82 ? 14.992 13.664 -7.219 1 94.31 82 ARG A CA 1
ATOM 623 C C . ARG A 1 82 ? 13.883 14.57 -7.746 1 94.31 82 ARG A C 1
ATOM 625 O O . ARG A 1 82 ? 13.852 15.766 -7.445 1 94.31 82 ARG A O 1
ATOM 632 N N . GLN A 1 83 ? 13.039 14.023 -8.461 1 92.06 83 GLN A N 1
ATOM 633 C CA . GLN A 1 83 ? 11.953 14.805 -9.047 1 92.06 83 GLN A CA 1
ATOM 634 C C . GLN A 1 83 ? 10.945 15.234 -7.98 1 92.06 83 GLN A C 1
ATOM 636 O O . GLN A 1 83 ? 10.359 16.312 -8.07 1 92.06 83 GLN A O 1
ATOM 641 N N . ARG A 1 84 ? 10.867 14.438 -7.031 1 89.44 84 ARG A N 1
ATOM 642 C CA . ARG A 1 84 ? 9.852 14.695 -6.016 1 89.44 84 ARG A CA 1
ATOM 643 C C . ARG A 1 84 ? 10.398 15.594 -4.914 1 89.44 84 ARG A C 1
ATOM 645 O O . ARG A 1 84 ? 9.633 16.266 -4.219 1 89.44 84 ARG A O 1
ATOM 652 N N . VAL A 1 85 ? 11.648 15.523 -4.723 1 92.56 85 VAL A N 1
ATOM 653 C CA . VAL A 1 85 ? 12.281 16.359 -3.719 1 92.56 85 VAL A CA 1
ATOM 654 C C . VAL A 1 85 ? 13.414 17.172 -4.359 1 92.56 85 VAL A C 1
ATOM 656 O O . VAL A 1 85 ? 14.586 17 -3.998 1 92.56 85 VAL A O 1
ATOM 659 N N . PRO A 1 86 ? 13.078 18.078 -5.062 1 87.81 86 PRO A N 1
ATOM 660 C CA . PRO A 1 86 ? 14.102 18.797 -5.836 1 87.81 86 PRO A CA 1
ATOM 661 C C . PRO A 1 86 ? 14.938 19.734 -4.98 1 87.81 86 PRO A C 1
ATOM 663 O O . PRO A 1 86 ? 16.047 20.109 -5.375 1 87.81 86 PRO A O 1
ATOM 666 N N . THR A 1 87 ? 14.539 20.125 -3.916 1 86.69 87 THR A N 1
ATOM 667 C CA . THR A 1 87 ? 15.227 21.125 -3.121 1 86.69 87 THR A CA 1
ATOM 668 C C . THR A 1 87 ? 16.344 20.5 -2.293 1 86.69 87 THR A C 1
ATOM 670 O O . THR A 1 87 ? 17.188 21.203 -1.737 1 86.69 87 THR A O 1
ATOM 673 N N . ALA A 1 88 ? 16.391 19.219 -2.201 1 87.81 88 ALA A N 1
ATOM 674 C CA . ALA A 1 88 ? 17.422 18.547 -1.41 1 87.81 88 ALA A CA 1
ATOM 675 C C . ALA A 1 88 ? 18.734 18.469 -2.17 1 87.81 88 ALA A C 1
ATOM 677 O O . ALA A 1 88 ? 18.766 18.078 -3.338 1 87.81 88 ALA A O 1
ATOM 678 N N . PRO A 1 89 ? 19.766 18.922 -1.523 1 85.5 89 PRO A N 1
ATOM 679 C CA . PRO A 1 89 ? 21.062 18.844 -2.197 1 85.5 89 PRO A CA 1
ATOM 680 C C . PRO A 1 89 ? 21.531 17.406 -2.424 1 85.5 89 PRO A C 1
ATOM 682 O O . PRO A 1 89 ? 21.391 16.562 -1.537 1 85.5 89 PRO A O 1
ATOM 685 N N . ALA A 1 90 ? 22 17.094 -3.58 1 90.25 90 ALA A N 1
ATOM 686 C CA . ALA A 1 90 ? 22.609 15.82 -3.947 1 90.25 90 ALA A CA 1
ATOM 687 C C . ALA A 1 90 ? 21.672 14.656 -3.664 1 90.25 90 ALA A C 1
ATOM 689 O O . ALA A 1 90 ? 22.094 13.602 -3.184 1 90.25 90 ALA A O 1
ATOM 690 N N . VAL A 1 91 ? 20.438 14.875 -3.844 1 92.81 91 VAL A N 1
ATOM 691 C CA . VAL A 1 91 ? 19.422 13.891 -3.506 1 92.81 91 VAL A CA 1
ATOM 692 C C . VAL A 1 91 ? 19.547 12.68 -4.418 1 92.81 91 VAL A C 1
ATOM 694 O O . VAL A 1 91 ? 19.312 11.547 -3.99 1 92.81 91 VAL A O 1
ATOM 697 N N . LEU A 1 92 ? 20.016 12.859 -5.625 1 95 92 LEU A N 1
ATOM 698 C CA . LEU A 1 92 ? 20.156 11.758 -6.566 1 95 92 LEU A CA 1
ATOM 699 C C . LEU A 1 92 ? 21.234 10.773 -6.086 1 95 92 LEU A C 1
ATOM 701 O O . LEU A 1 92 ? 21 9.562 -6.078 1 95 92 LEU A O 1
ATOM 705 N N . SER A 1 93 ? 22.359 11.305 -5.738 1 94.81 93 SER A N 1
ATOM 706 C CA . SER A 1 93 ? 23.438 10.445 -5.262 1 94.81 93 SER A CA 1
ATOM 707 C C . SER A 1 93 ? 23.047 9.742 -3.963 1 94.81 93 SER A C 1
ATOM 709 O O . SER A 1 93 ? 23.375 8.57 -3.764 1 94.81 93 SER A O 1
ATOM 711 N N . ALA A 1 94 ? 22.359 10.461 -3.109 1 95.44 94 ALA A N 1
ATOM 712 C CA . ALA A 1 94 ? 21.906 9.867 -1.852 1 95.44 94 ALA A CA 1
ATOM 713 C C . ALA A 1 94 ? 20.922 8.727 -2.102 1 95.44 94 ALA A C 1
ATOM 715 O O . ALA A 1 94 ? 21 7.68 -1.456 1 95.44 94 ALA A O 1
ATOM 716 N N . ALA A 1 95 ? 20.031 8.977 -3.049 1 96.81 95 ALA A N 1
ATOM 717 C CA . ALA A 1 95 ? 19.031 7.961 -3.389 1 96.81 95 ALA A CA 1
ATOM 718 C C . ALA A 1 95 ? 19.688 6.742 -4.035 1 96.81 95 ALA A C 1
ATOM 720 O O . ALA A 1 95 ? 19.328 5.602 -3.725 1 96.81 95 ALA A O 1
ATOM 721 N N . LEU A 1 96 ? 20.641 6.98 -4.891 1 97.06 96 LEU A N 1
ATOM 722 C CA . LEU A 1 96 ? 21.344 5.887 -5.559 1 97.06 96 LEU A CA 1
ATOM 723 C C . LEU A 1 96 ? 22.078 5.012 -4.543 1 97.06 96 LEU A C 1
ATOM 725 O O . LEU A 1 96 ? 22.016 3.783 -4.621 1 97.06 96 LEU A O 1
ATOM 729 N N . VAL A 1 97 ? 22.688 5.613 -3.662 1 95.69 97 VAL A N 1
ATOM 730 C CA . VAL A 1 97 ? 23.406 4.883 -2.631 1 95.69 97 VAL A CA 1
ATOM 731 C C . VAL A 1 97 ? 22.422 4.117 -1.748 1 95.69 97 VAL A C 1
ATOM 733 O O . VAL A 1 97 ? 22.656 2.947 -1.427 1 95.69 97 VAL A O 1
ATOM 736 N N . SER A 1 98 ? 21.391 4.812 -1.393 1 96.19 98 SER A N 1
ATOM 737 C CA . SER A 1 98 ? 20.406 4.211 -0.512 1 96.19 98 SER A CA 1
ATOM 738 C C . SER A 1 98 ? 19.766 2.979 -1.151 1 96.19 98 SER A C 1
ATOM 740 O O . SER A 1 98 ? 19.75 1.903 -0.549 1 96.19 98 SER A O 1
ATOM 742 N N . PHE A 1 99 ? 19.328 3.059 -2.402 1 96.5 99 PHE A N 1
ATOM 743 C CA . PHE A 1 99 ? 18.641 1.957 -3.068 1 96.5 99 PHE A CA 1
ATOM 744 C C . PHE A 1 99 ? 19.641 0.873 -3.479 1 96.5 99 PHE A C 1
ATOM 746 O O . PHE A 1 99 ? 19.297 -0.313 -3.486 1 96.5 99 PHE A O 1
ATOM 753 N N . GLY A 1 100 ? 20.844 1.312 -3.818 1 95.62 100 GLY A N 1
ATOM 754 C CA . GLY A 1 100 ? 21.891 0.336 -4.105 1 95.62 100 GLY A CA 1
ATOM 755 C C . GLY A 1 100 ? 22.219 -0.55 -2.918 1 95.62 100 GLY A C 1
ATOM 756 O O . GLY A 1 100 ? 22.266 -1.775 -3.045 1 95.62 100 GLY A O 1
ATOM 757 N N . VAL A 1 101 ? 22.391 0.059 -1.827 1 92.06 101 VAL A N 1
ATOM 758 C CA . VAL A 1 101 ? 22.703 -0.674 -0.607 1 92.06 101 VAL A CA 1
ATOM 759 C C . VAL A 1 101 ? 21.531 -1.56 -0.214 1 92.06 101 VAL A C 1
ATOM 761 O O . VAL A 1 101 ? 21.719 -2.719 0.163 1 92.06 101 VAL A O 1
ATOM 764 N N . THR A 1 102 ? 20.391 -1.004 -0.302 1 92.69 102 THR A N 1
ATOM 765 C CA . THR A 1 102 ? 19.188 -1.729 0.049 1 92.69 102 THR A CA 1
ATOM 766 C C . THR A 1 102 ? 19.016 -2.959 -0.839 1 92.69 102 THR A C 1
ATOM 768 O O . THR A 1 102 ? 18.75 -4.059 -0.345 1 92.69 102 THR A O 1
ATOM 771 N N . ALA A 1 103 ? 19.125 -2.76 -2.104 1 94 103 ALA A N 1
ATOM 772 C CA . ALA A 1 103 ? 19 -3.875 -3.039 1 94 103 ALA A CA 1
ATOM 773 C C . ALA A 1 103 ? 20.078 -4.93 -2.785 1 94 103 ALA A C 1
ATOM 775 O O . ALA A 1 103 ? 19.797 -6.129 -2.799 1 94 103 ALA A O 1
ATOM 776 N N . LEU A 1 104 ? 21.25 -4.469 -2.547 1 93.06 104 LEU A N 1
ATOM 777 C CA . LEU A 1 104 ? 22.375 -5.379 -2.332 1 93.06 104 LEU A CA 1
ATOM 778 C C . LEU A 1 104 ? 22.156 -6.219 -1.078 1 93.06 104 LEU A C 1
ATOM 780 O O . LEU A 1 104 ? 22.328 -7.441 -1.108 1 93.06 104 LEU A O 1
ATOM 784 N N . VAL A 1 105 ? 21.797 -5.613 -0.012 1 91.81 105 VAL A N 1
ATOM 785 C CA . VAL A 1 105 ? 21.609 -6.312 1.252 1 91.81 105 VAL A CA 1
ATOM 786 C C . VAL A 1 105 ? 20.406 -7.258 1.14 1 91.81 105 VAL A C 1
ATOM 788 O O . VAL A 1 105 ? 20.484 -8.422 1.54 1 91.81 105 VAL A O 1
ATOM 791 N N . ALA A 1 106 ? 19.312 -6.746 0.598 1 93.75 106 ALA A N 1
ATOM 792 C CA . ALA A 1 106 ? 18.078 -7.535 0.477 1 93.75 106 ALA A CA 1
ATOM 793 C C . ALA A 1 106 ? 18.312 -8.766 -0.394 1 93.75 106 ALA A C 1
ATOM 795 O O . ALA A 1 106 ? 17.969 -9.883 -0 1 93.75 106 ALA A O 1
ATOM 796 N N . LEU A 1 107 ? 18.922 -8.586 -1.516 1 93.44 107 LEU A N 1
ATOM 797 C CA . LEU A 1 107 ? 19.109 -9.68 -2.455 1 93.44 107 LEU A CA 1
ATOM 798 C C . LEU A 1 107 ? 20.203 -10.633 -1.974 1 93.44 107 LEU A C 1
ATOM 800 O O . LEU A 1 107 ? 20.125 -11.844 -2.209 1 93.44 107 LEU A O 1
ATOM 804 N N . ALA A 1 108 ? 21.203 -10.078 -1.33 1 93.81 108 ALA A N 1
ATOM 805 C CA . ALA A 1 108 ? 22.25 -10.93 -0.761 1 93.81 108 ALA A CA 1
ATOM 806 C C . ALA A 1 108 ? 21.672 -11.883 0.283 1 93.81 108 ALA A C 1
ATOM 808 O O . ALA A 1 108 ? 22.062 -13.047 0.349 1 93.81 108 ALA A O 1
ATOM 809 N N . VAL A 1 109 ? 20.766 -11.383 1.074 1 93 109 VAL A N 1
ATOM 810 C CA . VAL A 1 109 ? 20.156 -12.219 2.109 1 93 109 VAL A CA 1
ATOM 811 C C . VAL A 1 109 ? 19.234 -13.25 1.467 1 93 109 VAL A C 1
ATOM 813 O O . VAL A 1 109 ? 19.312 -14.438 1.786 1 93 109 VAL A O 1
ATOM 816 N N . LEU A 1 110 ? 18.406 -12.883 0.527 1 94.38 110 LEU A N 1
ATOM 817 C CA . LEU A 1 110 ? 17.406 -13.758 -0.066 1 94.38 110 LEU A CA 1
ATOM 818 C C . LEU A 1 110 ? 18.062 -14.844 -0.909 1 94.38 110 LEU A C 1
ATOM 820 O O . LEU A 1 110 ? 17.641 -16 -0.877 1 94.38 110 LEU A O 1
ATOM 824 N N . PHE A 1 111 ?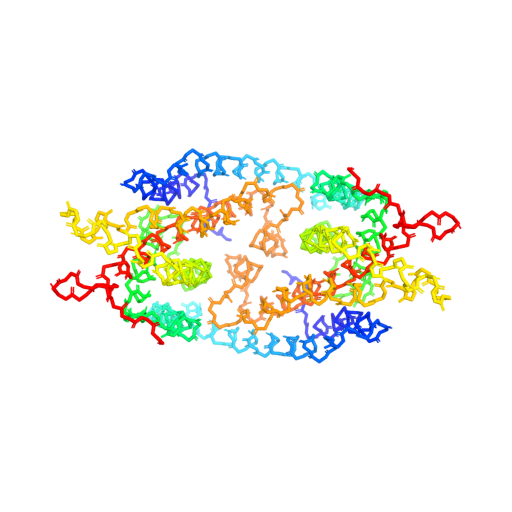 19.094 -14.461 -1.599 1 93.94 111 PHE A N 1
ATOM 825 C CA . PHE A 1 111 ? 19.703 -15.414 -2.518 1 93.94 111 PHE A CA 1
ATOM 826 C C . PHE A 1 111 ? 20.938 -16.047 -1.896 1 93.94 111 PHE A C 1
ATOM 828 O O . PHE A 1 111 ? 21.25 -17.219 -2.176 1 93.94 111 PHE A O 1
ATOM 835 N N . GLY A 1 112 ? 21.641 -15.297 -1.099 1 93 112 GLY A N 1
ATOM 836 C CA . GLY A 1 112 ? 22.812 -15.844 -0.409 1 93 112 GLY A CA 1
ATOM 837 C C . GLY A 1 112 ? 22.453 -16.922 0.596 1 93 112 GLY A C 1
ATOM 838 O O . GLY A 1 112 ? 23.172 -17.922 0.729 1 93 112 GLY A O 1
ATOM 839 N N . LEU A 1 113 ? 21.344 -16.734 1.252 1 92.31 113 LEU A N 1
ATOM 840 C CA . LEU A 1 113 ? 20.891 -17.719 2.229 1 92.31 113 LEU A CA 1
ATOM 841 C C . LEU A 1 113 ? 19.938 -18.734 1.588 1 92.31 113 LEU A C 1
ATOM 843 O O . LEU A 1 113 ? 19.297 -19.516 2.289 1 92.31 113 LEU A O 1
ATOM 847 N N . GLN A 1 114 ? 19.766 -18.641 0.301 1 91.62 114 GLN A N 1
ATOM 848 C CA . GLN A 1 114 ? 19.031 -19.594 -0.526 1 91.62 114 GLN A CA 1
ATOM 849 C C . GLN A 1 114 ? 17.562 -19.641 -0.124 1 91.62 114 GLN A C 1
ATOM 851 O O . GLN A 1 114 ? 16.969 -20.719 0.006 1 91.62 114 GLN A O 1
ATOM 856 N N . VAL A 1 115 ? 17.031 -18.484 0.219 1 91.81 115 VAL A N 1
ATOM 857 C CA . VAL A 1 115 ? 15.609 -18.391 0.495 1 91.81 115 VAL A CA 1
ATOM 858 C C . VAL A 1 115 ? 14.812 -18.594 -0.794 1 91.81 115 VAL A C 1
ATOM 860 O O . VAL A 1 115 ? 13.805 -19.297 -0.804 1 91.81 115 VAL A O 1
ATOM 863 N N . PHE A 1 116 ? 15.281 -17.969 -1.878 1 92.81 116 PHE A N 1
ATOM 864 C CA . PHE A 1 116 ? 14.727 -18.109 -3.221 1 92.81 116 PHE A CA 1
ATOM 865 C C . PHE A 1 116 ? 15.812 -18.5 -4.215 1 92.81 116 PHE A C 1
ATOM 867 O O . PHE A 1 116 ? 17 -18.203 -4.004 1 92.81 116 PHE A O 1
ATOM 874 N N . PRO A 1 117 ? 15.398 -19.203 -5.266 1 90.44 117 PRO A N 1
ATOM 875 C CA . PRO A 1 117 ? 16.375 -19.484 -6.32 1 90.44 117 PRO A CA 1
ATOM 876 C C . PRO A 1 117 ? 16.734 -18.234 -7.129 1 90.44 117 PRO A C 1
ATOM 878 O O . PRO A 1 117 ? 15.891 -17.344 -7.301 1 90.44 117 PRO A O 1
ATOM 881 N N . VAL A 1 118 ? 17.938 -18.172 -7.582 1 91.19 118 VAL A N 1
ATOM 882 C CA . VAL A 1 118 ? 18.391 -17.047 -8.391 1 91.19 118 VAL A CA 1
ATOM 883 C C . VAL A 1 118 ? 17.891 -17.203 -9.828 1 91.19 118 VAL A C 1
ATOM 885 O O . VAL A 1 118 ? 18.609 -17.734 -10.68 1 91.19 118 VAL A O 1
ATOM 888 N N . GLU A 1 119 ? 16.781 -16.75 -10.078 1 90.75 119 GLU A N 1
ATOM 889 C CA . GLU A 1 119 ? 16.141 -16.75 -11.383 1 90.75 119 GLU A CA 1
ATOM 890 C C . GLU A 1 119 ? 15.531 -15.375 -11.695 1 90.75 119 GLU A C 1
ATOM 892 O O . GLU A 1 119 ? 15.281 -14.586 -10.781 1 90.75 119 GLU A O 1
ATOM 897 N N . GLY A 1 120 ? 15.383 -15.133 -12.961 1 89.44 120 GLY A N 1
ATOM 898 C CA . GLY A 1 120 ? 14.773 -13.867 -13.344 1 89.44 120 GLY A CA 1
ATOM 899 C C . GLY A 1 120 ? 13.414 -13.641 -12.711 1 89.44 120 GLY A C 1
ATOM 900 O O . GLY A 1 120 ? 13.086 -12.523 -12.312 1 89.44 120 GLY A O 1
ATOM 901 N N . ARG A 1 121 ? 12.711 -14.734 -12.586 1 90.12 121 ARG A N 1
ATOM 902 C CA . ARG A 1 121 ? 11.352 -14.664 -12.055 1 90.12 121 ARG A CA 1
ATOM 903 C C . ARG A 1 121 ? 11.359 -14.305 -10.57 1 90.12 121 ARG A C 1
ATOM 905 O O . ARG A 1 121 ? 10.344 -13.875 -10.031 1 90.12 121 ARG A O 1
ATOM 912 N N . THR A 1 122 ? 12.445 -14.508 -9.875 1 92.75 122 THR A N 1
ATOM 913 C CA . THR A 1 122 ? 12.523 -14.195 -8.453 1 92.75 122 THR A CA 1
ATOM 914 C C . THR A 1 122 ? 13.305 -12.898 -8.227 1 92.75 122 THR A C 1
ATOM 916 O O . THR A 1 122 ? 12.891 -12.039 -7.449 1 92.75 122 THR A O 1
ATOM 919 N N . VAL A 1 123 ? 14.297 -12.703 -9 1 92.44 123 VAL A N 1
ATOM 920 C CA . VAL A 1 123 ? 15.211 -11.586 -8.797 1 92.44 123 VAL A CA 1
ATOM 921 C C . VAL A 1 123 ? 14.492 -10.266 -9.086 1 92.44 123 VAL A C 1
ATOM 923 O O . VAL A 1 123 ? 14.508 -9.352 -8.258 1 92.44 123 VAL A O 1
ATOM 926 N N . VAL A 1 124 ? 13.82 -10.172 -10.18 1 91.62 124 VAL A N 1
ATOM 927 C CA . VAL A 1 124 ? 13.266 -8.914 -10.656 1 91.62 124 VAL A CA 1
ATOM 928 C C . VAL A 1 124 ? 12.086 -8.5 -9.773 1 91.62 124 VAL A C 1
ATOM 930 O O . VAL A 1 124 ? 12.07 -7.387 -9.242 1 91.62 124 VAL A O 1
ATOM 933 N N . PRO A 1 125 ? 11.195 -9.453 -9.539 1 91.31 125 PRO A N 1
ATOM 934 C CA . PRO A 1 125 ? 10.039 -9.047 -8.727 1 91.31 125 PRO A CA 1
ATOM 935 C C . PRO A 1 125 ? 10.422 -8.703 -7.289 1 91.31 125 PRO A C 1
ATOM 937 O O . PRO A 1 125 ? 9.922 -7.723 -6.73 1 91.31 125 PRO A O 1
ATOM 940 N N . LEU A 1 126 ? 11.273 -9.43 -6.711 1 93.75 126 LEU A N 1
ATOM 941 C CA . LEU A 1 126 ? 11.648 -9.195 -5.324 1 93.75 126 LEU A CA 1
ATOM 942 C C . LEU A 1 126 ? 12.461 -7.91 -5.184 1 93.75 126 LEU A C 1
ATOM 944 O O . LEU A 1 126 ? 12.289 -7.164 -4.219 1 93.75 126 LEU A O 1
ATOM 948 N N . ALA A 1 127 ? 13.312 -7.707 -6.172 1 93.06 127 ALA A N 1
ATOM 949 C CA . ALA A 1 127 ? 14.023 -6.434 -6.191 1 93.06 127 ALA A CA 1
ATOM 950 C C . ALA A 1 127 ? 13.055 -5.266 -6.34 1 93.06 127 ALA A C 1
ATOM 952 O O . ALA A 1 127 ? 13.234 -4.219 -5.711 1 93.06 127 ALA A O 1
ATOM 953 N N . GLY A 1 128 ? 12.133 -5.488 -7.203 1 91.44 128 GLY A N 1
ATOM 954 C CA . GLY A 1 128 ? 11.117 -4.461 -7.402 1 91.44 128 GLY A CA 1
ATOM 955 C C . GLY A 1 128 ? 10.344 -4.133 -6.137 1 91.44 128 GLY A C 1
ATOM 956 O O . GLY A 1 128 ? 10.078 -2.965 -5.855 1 91.44 128 GLY A O 1
ATOM 957 N N . MET A 1 129 ? 9.977 -5.082 -5.355 1 92.69 129 MET A N 1
ATOM 958 C CA . MET A 1 129 ? 9.266 -4.871 -4.098 1 92.69 129 MET A CA 1
ATOM 959 C C . MET A 1 129 ? 10.133 -4.113 -3.1 1 92.69 129 MET A C 1
ATOM 961 O O . MET A 1 129 ? 9.664 -3.195 -2.428 1 92.69 129 MET A O 1
ATOM 965 N N . ALA A 1 130 ? 11.336 -4.48 -3.037 1 93.94 130 ALA A N 1
ATOM 966 C CA . ALA A 1 130 ? 12.258 -3.838 -2.105 1 93.94 130 ALA A CA 1
ATOM 967 C C . ALA A 1 130 ? 12.492 -2.377 -2.484 1 93.94 130 ALA A C 1
ATOM 969 O O . ALA A 1 130 ? 12.328 -1.48 -1.653 1 93.94 130 ALA A O 1
ATOM 970 N N . VAL A 1 131 ? 12.805 -2.16 -3.725 1 93.25 131 VAL A N 1
ATOM 971 C CA . VAL A 1 131 ? 13.164 -0.828 -4.195 1 93.25 131 VAL A CA 1
ATOM 972 C C . VAL A 1 131 ? 11.922 0.056 -4.246 1 93.25 131 VAL A C 1
ATOM 974 O O . VAL A 1 131 ? 11.961 1.22 -3.84 1 93.25 131 VAL A O 1
ATOM 977 N N . GLY A 1 132 ? 10.875 -0.487 -4.754 1 91.06 132 GLY A N 1
ATOM 978 C CA . GLY A 1 132 ? 9.648 0.276 -4.871 1 91.06 132 GLY A CA 1
ATOM 979 C C . GLY A 1 132 ? 9.133 0.787 -3.539 1 91.06 132 GLY A C 1
ATOM 980 O O . GLY A 1 132 ? 8.828 1.973 -3.398 1 91.06 132 GLY A O 1
ATOM 981 N N . ASN A 1 133 ? 8.969 -0.025 -2.566 1 92.25 133 ASN A N 1
ATOM 982 C CA . ASN A 1 133 ? 8.516 0.378 -1.24 1 92.25 133 ASN A CA 1
ATOM 983 C C . ASN A 1 133 ? 9.516 1.312 -0.564 1 92.25 133 ASN A C 1
ATOM 985 O O . ASN A 1 133 ? 9.117 2.236 0.151 1 92.25 133 ASN A O 1
ATOM 989 N N . SER A 1 134 ? 10.68 1.099 -0.841 1 94 134 SER A N 1
ATOM 990 C CA . SER A 1 134 ? 11.727 1.952 -0.288 1 94 134 SER A CA 1
ATOM 991 C C . SER A 1 134 ? 11.664 3.357 -0.875 1 94 134 SER A C 1
ATOM 993 O O . SER A 1 134 ? 11.938 4.34 -0.182 1 94 134 SER A O 1
ATOM 995 N N . MET A 1 135 ? 11.398 3.4 -2.146 1 92.75 135 MET A N 1
ATOM 996 C CA . MET A 1 135 ? 11.312 4.691 -2.818 1 92.75 135 MET A CA 1
ATOM 997 C C . MET A 1 135 ? 10.281 5.59 -2.137 1 92.75 135 MET A C 1
ATOM 999 O O . MET A 1 135 ? 10.555 6.766 -1.884 1 92.75 135 MET A O 1
ATOM 1003 N N . THR A 1 136 ? 9.148 5.023 -1.801 1 89.62 136 THR A N 1
ATOM 1004 C CA . THR A 1 136 ? 8.102 5.797 -1.141 1 89.62 136 THR A CA 1
ATOM 1005 C C . THR A 1 136 ? 8.586 6.312 0.212 1 89.62 136 THR A C 1
ATOM 1007 O O . THR A 1 136 ? 8.398 7.488 0.534 1 89.62 136 THR A O 1
ATOM 1010 N N . ALA A 1 137 ? 9.141 5.504 0.946 1 92.94 137 ALA A N 1
ATOM 1011 C CA . ALA A 1 137 ? 9.648 5.891 2.26 1 92.94 137 ALA A CA 1
ATOM 1012 C C . ALA A 1 137 ? 10.773 6.91 2.133 1 92.94 137 ALA A C 1
ATOM 1014 O O . ALA A 1 137 ? 10.898 7.82 2.957 1 92.94 137 ALA A O 1
ATOM 1015 N N . ALA A 1 138 ? 11.547 6.719 1.135 1 94.69 138 ALA A N 1
ATOM 1016 C CA . ALA A 1 138 ? 12.672 7.621 0.914 1 94.69 138 ALA A CA 1
ATOM 1017 C C . ALA A 1 138 ? 12.188 9.023 0.541 1 94.69 138 ALA A C 1
ATOM 1019 O O . ALA A 1 138 ? 12.766 10.016 0.98 1 94.69 138 ALA A O 1
ATOM 1020 N N . VAL A 1 139 ? 11.203 9.062 -0.287 1 93.19 139 VAL A N 1
ATOM 1021 C CA . VAL A 1 139 ? 10.641 10.352 -0.67 1 93.19 139 VAL A CA 1
ATOM 1022 C C . VAL A 1 139 ? 10.102 11.07 0.566 1 93.19 139 VAL A C 1
ATOM 1024 O O . VAL A 1 139 ? 10.359 12.266 0.759 1 93.19 139 VAL A O 1
ATOM 1027 N N . VAL A 1 140 ? 9.414 10.359 1.374 1 92.44 140 VAL A N 1
ATOM 1028 C CA . VAL A 1 140 ? 8.836 10.93 2.588 1 92.44 140 VAL A CA 1
ATOM 1029 C C . VAL A 1 140 ? 9.953 11.406 3.514 1 92.44 140 VAL A C 1
ATOM 1031 O O . VAL A 1 140 ? 9.914 12.531 4.027 1 92.44 140 VAL A O 1
ATOM 1034 N N . ALA A 1 141 ? 10.906 10.594 3.723 1 95.31 141 ALA A N 1
ATOM 1035 C CA . ALA A 1 141 ? 12.023 10.922 4.605 1 95.31 141 ALA A CA 1
ATOM 1036 C C . ALA A 1 141 ? 12.781 12.148 4.102 1 95.31 141 ALA A C 1
ATOM 1038 O O . ALA A 1 141 ? 13.062 13.062 4.875 1 95.31 141 ALA A O 1
ATOM 1039 N N . ALA A 1 142 ? 13.062 12.172 2.85 1 95.19 142 ALA A N 1
ATOM 1040 C CA . ALA A 1 142 ? 13.82 13.273 2.264 1 95.19 142 ALA A CA 1
ATOM 1041 C C . ALA A 1 142 ? 13.039 14.578 2.336 1 95.19 142 ALA A C 1
ATOM 1043 O O . ALA A 1 142 ? 13.586 15.625 2.699 1 95.19 142 ALA A O 1
ATOM 1044 N N . ARG A 1 143 ? 11.828 14.484 1.998 1 94.56 143 ARG A N 1
ATOM 1045 C CA . ARG A 1 143 ? 10.977 15.672 2.029 1 94.56 143 ARG A CA 1
ATOM 1046 C C . ARG A 1 143 ? 10.859 16.219 3.447 1 94.56 143 ARG A C 1
ATOM 1048 O O . ARG A 1 143 ? 10.992 17.438 3.662 1 94.56 143 ARG A O 1
ATOM 1055 N N . MET A 1 144 ? 10.609 15.391 4.344 1 94.75 144 MET A N 1
ATOM 1056 C CA . MET A 1 144 ? 10.453 15.812 5.734 1 94.75 144 MET A CA 1
ATOM 1057 C C . MET A 1 144 ? 11.758 16.375 6.281 1 94.75 144 MET A C 1
ATOM 1059 O O . MET A 1 144 ? 11.742 17.344 7.047 1 94.75 144 MET A O 1
ATOM 1063 N N . LEU A 1 145 ? 12.82 15.781 5.949 1 94.25 145 LEU A N 1
ATOM 1064 C CA . LEU A 1 145 ? 14.117 16.25 6.414 1 94.25 145 LEU A CA 1
ATOM 1065 C C . LEU A 1 145 ? 14.375 17.688 5.941 1 94.25 145 LEU A C 1
ATOM 1067 O O . LEU A 1 145 ? 14.773 18.547 6.734 1 94.25 145 LEU A O 1
ATOM 1071 N N . VAL A 1 146 ? 14.102 17.953 4.703 1 93.12 146 VAL A N 1
ATOM 1072 C CA . VAL A 1 146 ? 14.336 19.266 4.117 1 93.12 146 VAL A CA 1
ATOM 1073 C C . VAL A 1 146 ? 13.383 20.281 4.742 1 93.12 146 VAL A C 1
ATOM 1075 O O . VAL A 1 146 ? 13.789 21.391 5.098 1 93.12 146 VAL A O 1
ATOM 1078 N N . GLU A 1 147 ? 12.203 19.875 4.852 1 93.12 147 GLU A N 1
ATOM 1079 C CA . GLU A 1 147 ? 11.203 20.766 5.418 1 93.12 147 GLU A CA 1
ATOM 1080 C C . GLU A 1 147 ? 11.516 21.109 6.871 1 93.12 147 GLU A C 1
ATOM 1082 O O . GLU A 1 147 ? 11.492 22.281 7.258 1 93.12 147 GLU A O 1
ATOM 1087 N N . ARG A 1 148 ? 11.789 20.156 7.645 1 92 148 ARG A N 1
ATOM 1088 C CA . ARG A 1 148 ? 12.062 20.359 9.062 1 92 148 ARG A CA 1
ATOM 1089 C C . ARG A 1 148 ? 13.367 21.125 9.25 1 92 148 ARG A C 1
ATOM 1091 O O . ARG A 1 148 ? 13.484 21.953 10.164 1 92 148 ARG A O 1
ATOM 1098 N N . PHE A 1 149 ? 14.375 20.875 8.461 1 92.12 149 PHE A N 1
ATOM 1099 C CA . PHE A 1 149 ? 15.641 21.594 8.516 1 92.12 149 PHE A CA 1
ATOM 1100 C C . PHE A 1 149 ? 15.43 23.078 8.234 1 92.12 149 PHE A C 1
ATOM 1102 O O . PHE A 1 149 ? 16.016 23.922 8.906 1 92.12 149 PHE A O 1
ATOM 1109 N N . THR A 1 150 ? 14.578 23.312 7.234 1 90.88 150 THR A N 1
ATOM 1110 C CA . THR A 1 150 ? 14.289 24.703 6.871 1 90.88 150 THR A CA 1
ATOM 1111 C C . THR A 1 150 ? 13.5 25.406 7.973 1 90.88 150 THR A C 1
ATOM 1113 O O . THR A 1 150 ? 13.781 26.547 8.312 1 90.88 150 THR A O 1
ATOM 1116 N N . ASP A 1 151 ? 12.625 24.703 8.547 1 92 151 ASP A N 1
ATOM 1117 C CA . ASP A 1 151 ? 11.766 25.25 9.594 1 92 151 ASP A CA 1
ATOM 1118 C C . ASP A 1 151 ? 12.547 25.484 10.883 1 92 151 ASP A C 1
ATOM 1120 O O . ASP A 1 151 ? 12.242 26.406 11.648 1 92 151 ASP A O 1
ATOM 1124 N N . GLN A 1 152 ? 13.492 24.641 11.117 1 91.69 152 GLN A N 1
ATOM 1125 C CA . GLN A 1 152 ? 14.227 24.703 12.375 1 91.69 152 GLN A CA 1
ATOM 1126 C C . GLN A 1 152 ? 15.656 25.188 12.156 1 91.69 152 GLN A C 1
ATOM 1128 O O . GLN A 1 152 ? 16.578 24.797 12.898 1 91.69 152 GLN A O 1
ATOM 1133 N N . ARG A 1 153 ? 15.836 25.906 11.211 1 89.38 153 ARG A N 1
ATOM 1134 C CA . ARG A 1 153 ? 17.156 26.406 10.852 1 89.38 153 ARG A CA 1
ATOM 1135 C C . ARG A 1 153 ? 17.781 27.172 12.016 1 89.38 153 ARG A C 1
ATOM 1137 O O . ARG A 1 153 ? 18.984 27.031 12.281 1 89.38 153 ARG A O 1
ATOM 1144 N N . GLY A 1 154 ? 17 27.984 12.617 1 90.38 154 GLY A N 1
ATOM 1145 C CA . GLY A 1 154 ? 17.484 28.75 13.758 1 90.38 154 GLY A CA 1
ATOM 1146 C C . GLY A 1 154 ? 18.016 27.875 14.875 1 90.38 154 GLY A C 1
ATOM 1147 O O . GLY A 1 154 ? 19.078 28.156 15.438 1 90.38 154 GLY A O 1
ATOM 1148 N N . GLN A 1 155 ? 17.359 26.859 15.188 1 91.88 155 GLN A N 1
ATOM 1149 C CA . GLN A 1 155 ? 17.766 25.938 16.234 1 91.88 155 GLN A CA 1
ATOM 1150 C C . GLN A 1 155 ? 19.047 25.203 15.867 1 91.88 155 GLN A C 1
ATOM 1152 O O . GLN A 1 155 ? 19.906 24.969 16.719 1 91.88 155 GLN A O 1
ATOM 1157 N N . VAL A 1 156 ? 19.188 24.828 14.625 1 90.62 156 VAL A N 1
ATOM 1158 C CA . VAL A 1 156 ? 20.359 24.109 14.141 1 90.62 156 VAL A CA 1
ATOM 1159 C C . VAL A 1 156 ? 21.578 25.016 14.219 1 90.62 156 VAL A C 1
ATOM 1161 O O . VAL A 1 156 ? 22.656 24.594 14.664 1 90.62 156 VAL A O 1
ATOM 1164 N N . GLU A 1 157 ? 21.328 26.281 13.883 1 90.31 157 GLU A N 1
ATOM 1165 C CA . GLU A 1 157 ? 22.422 27.25 13.945 1 90.31 157 GLU A CA 1
ATOM 1166 C C . GLU A 1 157 ? 22.828 27.531 15.391 1 90.31 157 GLU A C 1
ATOM 1168 O O . GLU A 1 157 ? 24.016 27.688 15.68 1 90.31 157 GLU A O 1
ATOM 1173 N N . ALA A 1 158 ? 21.875 27.547 16.172 1 92.31 158 ALA A N 1
ATOM 1174 C CA . ALA A 1 158 ? 22.141 27.75 17.594 1 92.31 158 ALA A CA 1
ATOM 1175 C C . ALA A 1 158 ? 22.969 26.594 18.172 1 92.31 158 ALA A C 1
ATOM 1177 O O . ALA A 1 158 ? 23.875 26.797 18.969 1 92.31 158 ALA A O 1
ATOM 1178 N N . SER A 1 159 ? 22.672 25.391 17.766 1 91.75 159 SER A N 1
ATOM 1179 C CA . SER A 1 159 ? 23.406 24.203 18.219 1 91.75 159 SER A CA 1
ATOM 1180 C C . SER A 1 159 ? 24.844 24.234 17.719 1 91.75 159 SER A C 1
ATOM 1182 O O . SER A 1 159 ? 25.766 23.859 18.453 1 91.75 159 SER A O 1
ATOM 1184 N N . LEU A 1 160 ? 25.016 24.719 16.547 1 89.25 160 LEU A N 1
ATOM 1185 C CA . LEU A 1 160 ? 26.359 24.844 15.984 1 89.25 160 LEU A CA 1
ATOM 1186 C C . LEU A 1 160 ? 27.156 25.906 16.734 1 89.25 160 LEU A C 1
ATOM 1188 O O . LEU A 1 160 ? 28.344 25.719 16.984 1 89.25 160 LEU A O 1
ATOM 1192 N N . ALA A 1 161 ? 26.453 26.922 17.031 1 91.88 161 ALA A N 1
ATOM 1193 C CA . ALA A 1 161 ? 27.094 28.031 17.75 1 91.88 161 ALA A CA 1
ATOM 1194 C C . ALA A 1 161 ? 27.531 27.578 19.141 1 91.88 161 ALA A C 1
ATOM 1196 O O . ALA A 1 161 ? 28.531 28.094 19.672 1 91.88 161 ALA A O 1
ATOM 1197 N N . LEU A 1 162 ? 26.875 26.609 19.688 1 93.62 162 LEU A N 1
ATOM 1198 C CA . LEU A 1 162 ? 27.203 26.078 21 1 93.62 162 LEU A CA 1
ATOM 1199 C C . LEU A 1 162 ? 28.297 25.031 20.922 1 93.62 162 LEU A C 1
ATOM 1201 O O . LEU A 1 162 ? 28.688 24.453 21.938 1 93.62 162 LEU A O 1
ATOM 1205 N N . GLY A 1 163 ? 28.766 24.703 19.641 1 89.75 163 GLY A N 1
ATOM 1206 C CA . GLY A 1 163 ? 29.922 23.828 19.484 1 89.75 163 GLY A CA 1
ATOM 1207 C C . GLY A 1 163 ? 29.562 22.438 19.031 1 89.75 163 GLY A C 1
ATOM 1208 O O . GLY A 1 163 ? 30.438 21.578 18.891 1 89.75 163 GLY A O 1
ATOM 1209 N N . MET A 1 164 ? 28.359 22.25 18.812 1 89.56 164 MET A N 1
ATOM 1210 C CA . MET A 1 164 ? 27.969 20.922 18.344 1 89.56 164 MET A CA 1
ATOM 1211 C C . MET A 1 164 ? 28.406 20.703 16.906 1 89.56 164 MET A C 1
ATOM 1213 O O . MET A 1 164 ? 28.438 21.656 16.109 1 89.56 164 MET A O 1
ATOM 1217 N N . SER A 1 165 ? 28.781 19.484 16.641 1 90.12 165 SER A N 1
ATOM 1218 C CA . SER A 1 165 ? 29.078 19.125 15.258 1 90.12 165 SER A CA 1
ATOM 1219 C C . SER A 1 165 ? 27.797 19.078 14.43 1 90.12 165 SER A C 1
ATOM 1221 O O . SER A 1 165 ? 26.703 18.969 14.969 1 90.12 165 SER A O 1
ATOM 1223 N N . PRO A 1 166 ? 27.938 19.203 13.133 1 87.75 166 PRO A N 1
ATOM 1224 C CA . PRO A 1 166 ? 26.766 19.125 12.266 1 87.75 166 PRO A CA 1
ATOM 1225 C C . PRO A 1 166 ? 25.969 17.844 12.477 1 87.75 166 PRO A C 1
ATOM 1227 O O . PRO A 1 166 ? 24.734 17.875 12.523 1 87.75 166 PRO A O 1
ATOM 1230 N N . SER A 1 167 ? 26.609 16.812 12.633 1 86.69 167 SER A N 1
ATOM 1231 C CA . SER A 1 167 ? 25.938 15.523 12.844 1 86.69 167 SER A CA 1
ATOM 1232 C C . SER A 1 167 ? 25.172 15.516 14.148 1 86.69 167 SER A C 1
ATOM 1234 O O . SER A 1 167 ? 24.078 14.945 14.227 1 86.69 167 SER A O 1
ATOM 1236 N N . GLN A 1 168 ? 25.703 16.172 15.141 1 87.62 168 GLN A N 1
ATOM 1237 C CA . GLN A 1 168 ? 25.047 16.25 16.438 1 87.62 168 GLN A CA 1
ATOM 1238 C C . GLN A 1 168 ? 23.859 17.219 16.391 1 87.62 168 GLN A C 1
ATOM 1240 O O . GLN A 1 168 ? 22.828 16.969 17.016 1 87.62 168 GLN A O 1
ATOM 1245 N N . ALA A 1 169 ? 24.047 18.25 15.641 1 89.31 169 ALA A N 1
ATOM 1246 C CA . ALA A 1 169 ? 23.031 19.297 15.57 1 89.31 169 ALA A CA 1
ATOM 1247 C C . ALA A 1 169 ? 21.781 18.797 14.859 1 89.31 169 ALA A C 1
ATOM 1249 O O . ALA A 1 169 ? 20.656 19.219 15.172 1 89.31 169 ALA A O 1
ATOM 1250 N N . VAL A 1 170 ? 21.953 17.812 13.938 1 89.75 170 VAL A N 1
ATOM 1251 C CA . VAL A 1 170 ? 20.828 17.391 13.117 1 89.75 170 VAL A CA 1
ATOM 1252 C C . VAL A 1 170 ? 20.25 16.078 13.656 1 89.75 170 VAL A C 1
ATOM 1254 O O . VAL A 1 170 ? 19.172 15.648 13.234 1 89.75 170 VAL A O 1
ATOM 1257 N N . LEU A 1 171 ? 20.859 15.492 14.594 1 89.25 171 LEU A N 1
ATOM 1258 C CA . LEU A 1 171 ? 20.516 14.172 15.094 1 89.25 171 LEU A CA 1
ATOM 1259 C C . LEU A 1 171 ? 19.062 14.133 15.562 1 89.25 171 LEU A C 1
ATOM 1261 O O . LEU A 1 171 ? 18.328 13.195 15.258 1 89.25 171 LEU A O 1
ATOM 1265 N N . PRO A 1 172 ? 18.641 15.164 16.344 1 89.44 172 PRO A N 1
ATOM 1266 C CA . PRO A 1 172 ? 17.234 15.164 16.75 1 89.44 172 PRO A CA 1
ATOM 1267 C C . PRO A 1 172 ? 16.266 15.203 15.562 1 89.44 172 PRO A C 1
ATOM 1269 O O . PRO A 1 172 ? 15.219 14.562 15.594 1 89.44 172 PRO A O 1
ATOM 1272 N N . LEU A 1 173 ? 16.656 15.875 14.594 1 90.5 173 LEU A N 1
ATOM 1273 C CA . LEU A 1 173 ? 15.859 15.969 13.383 1 90.5 173 LEU A CA 1
ATOM 1274 C C . LEU A 1 173 ? 15.82 14.633 12.648 1 90.5 173 LEU A C 1
ATOM 1276 O O . LEU A 1 173 ? 14.766 14.211 12.172 1 90.5 173 LEU A O 1
ATOM 1280 N N . VAL A 1 174 ? 16.922 14.039 12.547 1 91.88 174 VAL A N 1
ATOM 1281 C CA . VAL A 1 174 ? 17.062 12.742 11.883 1 91.88 174 VAL A CA 1
ATOM 1282 C C . VAL A 1 174 ? 16.172 11.711 12.586 1 91.88 174 VAL A C 1
ATOM 1284 O O . VAL A 1 174 ? 15.492 10.922 11.93 1 91.88 174 VAL A O 1
ATOM 1287 N N . ARG A 1 175 ? 16.078 11.766 13.852 1 93 175 ARG A N 1
ATOM 1288 C CA . ARG A 1 175 ? 15.305 10.805 14.641 1 93 175 ARG A CA 1
ATOM 1289 C C . ARG A 1 175 ? 13.812 10.977 14.383 1 93 175 ARG A C 1
ATOM 1291 O O . ARG A 1 175 ? 13.094 10 14.172 1 93 175 ARG A O 1
ATOM 1298 N N . VAL A 1 176 ? 13.406 12.117 14.336 1 92.88 176 VAL A N 1
ATOM 1299 C CA . VAL A 1 176 ? 11.992 12.414 14.125 1 92.88 176 VAL A CA 1
ATOM 1300 C C . VAL A 1 176 ? 11.594 12.016 12.703 1 92.88 176 VAL A C 1
ATOM 1302 O O . VAL A 1 176 ? 10.539 11.406 12.5 1 92.88 176 VAL A O 1
ATOM 1305 N N . VAL A 1 177 ? 12.414 12.312 11.758 1 94.56 177 VAL A N 1
ATOM 1306 C CA . VAL A 1 177 ? 12.156 12.031 10.352 1 94.56 177 VAL A CA 1
ATOM 1307 C C . VAL A 1 177 ? 12.07 10.523 10.133 1 94.56 177 VAL A C 1
ATOM 1309 O O . VAL A 1 177 ? 11.148 10.039 9.469 1 94.56 177 VAL A O 1
ATOM 1312 N N . LEU A 1 178 ? 13 9.82 10.688 1 93.69 178 LEU A N 1
ATOM 1313 C CA . LEU A 1 178 ? 13.039 8.375 10.5 1 93.69 178 LEU A CA 1
ATOM 1314 C C . LEU A 1 178 ? 11.852 7.703 11.18 1 93.69 178 LEU A C 1
ATOM 1316 O O . LEU A 1 178 ? 11.258 6.77 10.633 1 93.69 178 LEU A O 1
ATOM 1320 N N . ARG A 1 179 ? 11.469 8.156 12.32 1 93.25 179 ARG A N 1
ATOM 1321 C CA . ARG A 1 179 ? 10.297 7.617 13.016 1 93.25 179 ARG A CA 1
ATOM 1322 C C . ARG A 1 179 ? 9.031 7.809 12.18 1 93.25 179 ARG A C 1
ATOM 1324 O O . ARG A 1 179 ? 8.234 6.883 12.039 1 93.25 179 ARG A O 1
ATOM 1331 N N . GLU A 1 180 ? 8.938 8.922 11.617 1 91.06 180 GLU A N 1
ATOM 1332 C CA . GLU A 1 180 ? 7.758 9.242 10.82 1 91.06 180 GLU A CA 1
ATOM 1333 C C . GLU A 1 180 ? 7.758 8.484 9.5 1 91.06 180 GLU A C 1
ATOM 1335 O O . GLU A 1 180 ? 6.707 8.055 9.023 1 91.06 180 GLU A O 1
ATOM 1340 N N . ALA A 1 181 ? 8.891 8.344 8.906 1 92.75 181 ALA A N 1
ATOM 1341 C CA . ALA A 1 181 ? 9.008 7.699 7.602 1 92.75 181 ALA A CA 1
ATOM 1342 C C . ALA A 1 181 ? 8.781 6.195 7.707 1 92.75 181 ALA A C 1
ATOM 1344 O O . ALA A 1 181 ? 8.289 5.566 6.77 1 92.75 181 ALA A O 1
ATOM 1345 N N . LEU A 1 182 ? 9.086 5.609 8.859 1 93 182 LEU A N 1
ATOM 1346 C CA . LEU A 1 182 ? 9.023 4.16 9.023 1 93 182 LEU A CA 1
ATOM 1347 C C . LEU A 1 182 ? 7.68 3.736 9.602 1 93 182 LEU A C 1
ATOM 1349 O O . LEU A 1 182 ? 7.281 2.578 9.477 1 93 182 LEU A O 1
ATOM 1353 N N . SER A 1 183 ? 6.93 4.664 10.211 1 90.75 183 SER A N 1
ATOM 1354 C CA . SER A 1 183 ? 5.699 4.371 10.938 1 90.75 183 SER A CA 1
ATOM 1355 C C . SER A 1 183 ? 4.656 3.732 10.023 1 90.75 183 SER A C 1
ATOM 1357 O O . SER A 1 183 ? 4.035 2.732 10.391 1 90.75 183 SER A O 1
ATOM 1359 N N . PRO A 1 184 ? 4.484 4.199 8.82 1 87.44 184 PRO A N 1
ATOM 1360 C CA . PRO A 1 184 ? 3.463 3.611 7.949 1 87.44 184 PRO A CA 1
ATOM 1361 C C . PRO A 1 184 ? 3.75 2.152 7.605 1 87.44 184 PRO A C 1
ATOM 1363 O O . PRO A 1 184 ? 2.84 1.319 7.621 1 87.44 184 PRO A O 1
ATOM 1366 N N . GLN A 1 185 ? 5.004 1.863 7.305 1 91.94 185 GLN A N 1
ATOM 1367 C CA . GLN A 1 185 ? 5.367 0.491 6.965 1 91.94 185 GLN A CA 1
ATOM 1368 C C . GLN A 1 185 ? 5.215 -0.433 8.172 1 91.94 185 GLN A C 1
ATOM 1370 O O . GLN A 1 185 ? 4.789 -1.581 8.023 1 91.94 185 GLN A O 1
ATOM 1375 N N . ILE A 1 186 ? 5.602 0.052 9.352 1 91.62 186 ILE A N 1
ATOM 1376 C CA . ILE A 1 186 ? 5.473 -0.722 10.578 1 91.62 186 ILE A CA 1
ATOM 1377 C C . ILE A 1 186 ? 4 -1.024 10.852 1 91.62 186 ILE A C 1
ATOM 1379 O O . ILE A 1 186 ? 3.641 -2.162 11.156 1 91.62 186 ILE A O 1
ATOM 1383 N N . GLU A 1 187 ? 3.191 -0.037 10.703 1 83.81 187 GLU A N 1
ATOM 1384 C CA . GLU A 1 187 ? 1.759 -0.203 10.93 1 83.81 187 GLU A CA 1
ATOM 1385 C C . GLU A 1 187 ? 1.147 -1.169 9.914 1 83.81 187 GLU A C 1
ATOM 1387 O O . GLU A 1 187 ? 0.307 -1.998 10.273 1 83.81 187 GLU A O 1
ATOM 1392 N N . ARG A 1 188 ? 1.528 -1.135 8.703 1 87.12 188 ARG A N 1
ATOM 1393 C CA . ARG A 1 188 ? 1.059 -2.045 7.66 1 87.12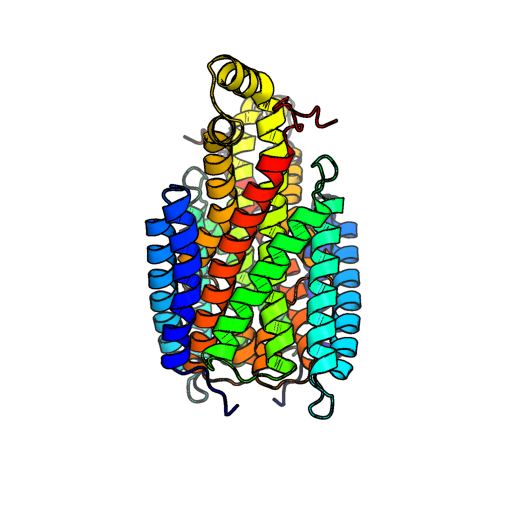 188 ARG A CA 1
ATOM 1394 C C . ARG A 1 188 ? 1.438 -3.486 7.984 1 87.12 188 ARG A C 1
ATOM 1396 O O . ARG A 1 188 ? 0.662 -4.41 7.73 1 87.12 188 ARG A O 1
ATOM 1403 N N . THR A 1 189 ? 2.611 -3.602 8.453 1 88.56 189 THR A N 1
ATOM 1404 C CA . THR A 1 189 ? 3.092 -4.934 8.812 1 88.56 189 THR A CA 1
ATOM 1405 C C . THR A 1 189 ? 2.344 -5.469 10.031 1 88.56 189 THR A C 1
ATOM 1407 O O . THR A 1 189 ? 2.049 -6.664 10.109 1 88.56 189 THR A O 1
ATOM 1410 N N . ARG A 1 190 ? 1.982 -4.582 10.859 1 85.19 190 ARG A N 1
ATOM 1411 C CA . ARG A 1 190 ? 1.337 -4.961 12.109 1 85.19 190 ARG A CA 1
ATOM 1412 C C . ARG A 1 190 ? -0.104 -5.398 11.875 1 85.19 190 ARG A C 1
ATOM 1414 O O . ARG A 1 190 ? -0.633 -6.234 12.609 1 85.19 190 ARG A O 1
ATOM 1421 N N . THR A 1 191 ? -0.757 -4.977 10.766 1 78.69 191 THR A N 1
ATOM 1422 C CA . THR A 1 191 ? -2.188 -5.203 10.586 1 78.69 191 THR A CA 1
ATOM 1423 C C . THR A 1 191 ? -2.449 -6.066 9.359 1 78.69 191 THR A C 1
ATOM 1425 O O . THR A 1 191 ? -3.568 -6.105 8.844 1 78.69 191 THR A O 1
ATOM 1428 N N . VAL A 1 192 ? -1.565 -6.711 8.664 1 79.25 192 VAL A N 1
ATOM 1429 C CA . VAL A 1 192 ? -1.628 -7.398 7.379 1 79.25 192 VAL A CA 1
ATOM 1430 C C . VAL A 1 192 ? -2.633 -8.547 7.449 1 79.25 192 VAL A C 1
ATOM 1432 O O . VAL A 1 192 ? -3.326 -8.836 6.473 1 79.25 192 VAL A O 1
ATOM 1435 N N . GLY A 1 193 ? -2.875 -9.312 8.469 1 70.56 193 GLY A N 1
ATOM 1436 C CA . GLY A 1 193 ? -3.678 -10.523 8.562 1 70.56 193 GLY A CA 1
ATOM 1437 C C . GLY A 1 193 ? -5.102 -10.266 9.016 1 70.56 193 GLY A C 1
ATOM 1438 O O . GLY A 1 193 ? -5.957 -11.148 8.93 1 70.56 193 GLY A O 1
ATOM 1439 N N . LEU A 1 194 ? -5.52 -9.203 9.336 1 66.25 194 LEU A N 1
ATOM 1440 C CA . LEU A 1 194 ? -6.844 -9 9.914 1 66.25 194 LEU A CA 1
ATOM 1441 C C . LEU A 1 194 ? -7.871 -8.727 8.82 1 66.25 194 LEU A C 1
ATOM 1443 O O . LEU A 1 194 ? -8.953 -9.32 8.805 1 66.25 194 LEU A O 1
ATOM 1447 N N . VAL A 1 195 ? -7.617 -7.852 7.98 1 64.25 195 VAL A N 1
ATOM 1448 C CA . VAL A 1 195 ? -8.594 -7.516 6.949 1 64.25 195 VAL A CA 1
ATOM 1449 C C . VAL A 1 195 ? -7.902 -7.453 5.586 1 64.25 195 VAL A C 1
ATOM 1451 O O . VAL A 1 195 ? -8.547 -7.648 4.551 1 64.25 195 VAL A O 1
ATOM 1454 N N . PHE A 1 196 ? -6.586 -7.414 5.688 1 72.88 196 PHE A N 1
ATOM 1455 C CA . PHE A 1 196 ? -5.809 -7.215 4.473 1 72.88 196 PHE A CA 1
ATOM 1456 C C . PHE A 1 196 ? -5.09 -8.5 4.074 1 72.88 196 PHE A C 1
ATOM 1458 O O . PHE A 1 196 ? -4.383 -9.094 4.887 1 72.88 196 PHE A O 1
ATOM 1465 N N . LEU A 1 197 ? -5.547 -9.008 2.949 1 78.12 197 LEU A N 1
ATOM 1466 C CA . LEU A 1 197 ? -4.672 -10.023 2.369 1 78.12 197 LEU A CA 1
ATOM 1467 C C . LEU A 1 197 ? -3.645 -9.383 1.437 1 78.12 197 LEU A C 1
ATOM 1469 O O . LEU A 1 197 ? -4.012 -8.789 0.42 1 78.12 197 LEU A O 1
ATOM 1473 N N . PRO A 1 198 ? -2.408 -9.539 1.84 1 86.88 198 PRO A N 1
ATOM 1474 C CA . PRO A 1 198 ? -1.371 -8.898 1.027 1 86.88 198 PRO A CA 1
ATOM 1475 C C . PRO A 1 198 ? -1.382 -9.375 -0.424 1 86.88 198 PRO A C 1
ATOM 1477 O O . PRO A 1 198 ? -1.726 -10.523 -0.697 1 86.88 198 PRO A O 1
ATOM 1480 N N . GLY A 1 199 ? -0.953 -8.555 -1.256 1 89.5 199 GLY A N 1
ATOM 1481 C CA . GLY A 1 199 ? -1.085 -8.758 -2.689 1 89.5 199 GLY A CA 1
ATOM 1482 C C . GLY A 1 199 ? -0.342 -9.977 -3.189 1 89.5 199 GLY A C 1
ATOM 1483 O O . GLY A 1 199 ? -0.855 -10.727 -4.027 1 89.5 199 GLY A O 1
ATOM 1484 N N . ALA A 1 200 ? 0.856 -10.109 -2.682 1 92.06 200 ALA A N 1
ATOM 1485 C CA . ALA A 1 200 ? 1.633 -11.25 -3.158 1 92.06 200 ALA A CA 1
ATOM 1486 C C . ALA A 1 200 ? 0.965 -12.562 -2.773 1 92.06 200 ALA A C 1
ATOM 1488 O O . ALA A 1 200 ? 0.964 -13.516 -3.555 1 92.06 200 ALA A O 1
ATOM 1489 N N . MET A 1 201 ? 0.425 -12.586 -1.612 1 92.81 201 MET A N 1
ATOM 1490 C CA . MET A 1 201 ? -0.283 -13.781 -1.162 1 92.81 201 MET A CA 1
ATOM 1491 C C . MET A 1 201 ? -1.511 -14.047 -2.027 1 92.81 201 MET A C 1
ATOM 1493 O O . MET A 1 201 ? -1.774 -15.188 -2.406 1 92.81 201 MET A O 1
ATOM 1497 N N . VAL A 1 202 ? -2.162 -13.031 -2.387 1 92.31 202 VAL A N 1
ATOM 1498 C CA . VAL A 1 202 ? -3.34 -13.141 -3.242 1 92.31 202 VAL A CA 1
ATOM 1499 C C . VAL A 1 202 ? -2.934 -13.688 -4.609 1 92.31 202 VAL A C 1
ATOM 1501 O O . VAL A 1 202 ? -3.568 -14.609 -5.125 1 92.31 202 VAL A O 1
ATOM 1504 N N . GLY A 1 203 ? -1.872 -13.195 -5.133 1 93.81 203 GLY A N 1
ATOM 1505 C CA . GLY A 1 203 ? -1.385 -13.68 -6.414 1 93.81 203 GLY A CA 1
ATOM 1506 C C . GLY A 1 203 ? -1.041 -15.156 -6.398 1 93.81 203 GLY A C 1
ATOM 1507 O O . GLY A 1 203 ? -1.386 -15.891 -7.324 1 93.81 203 GLY A O 1
ATOM 1508 N N . LEU A 1 204 ? -0.411 -15.555 -5.371 1 93.94 204 LEU A N 1
ATOM 1509 C CA . LEU A 1 204 ? -0.022 -16.953 -5.238 1 93.94 204 LEU A CA 1
ATOM 1510 C C . LEU A 1 204 ? -1.25 -17.859 -5.137 1 93.94 204 LEU A C 1
ATOM 1512 O O . LEU A 1 204 ? -1.312 -18.906 -5.781 1 93.94 204 LEU A O 1
ATOM 1516 N N . ILE A 1 205 ? -2.221 -17.406 -4.371 1 92.19 205 ILE A N 1
ATOM 1517 C CA . ILE A 1 205 ? -3.432 -18.203 -4.18 1 92.19 205 ILE A CA 1
ATOM 1518 C C . ILE A 1 205 ? -4.215 -18.281 -5.488 1 92.19 205 ILE A C 1
ATOM 1520 O O . ILE A 1 205 ? -4.715 -19.344 -5.859 1 92.19 205 ILE A O 1
ATOM 1524 N N . LEU A 1 206 ? -4.273 -17.25 -6.18 1 91.5 206 LEU A N 1
ATOM 1525 C CA . LEU A 1 206 ? -4.957 -17.219 -7.469 1 91.5 206 LEU A CA 1
ATOM 1526 C C . LEU A 1 206 ? -4.27 -18.141 -8.469 1 91.5 206 LEU A C 1
ATOM 1528 O O . LEU A 1 206 ? -4.926 -18.703 -9.352 1 91.5 206 LEU A O 1
ATOM 1532 N N . ALA A 1 207 ? -2.951 -18.25 -8.297 1 92.75 207 ALA A N 1
ATOM 1533 C CA . ALA A 1 207 ? -2.168 -19.094 -9.188 1 92.75 207 ALA A CA 1
ATOM 1534 C C . ALA A 1 207 ? -2.311 -20.578 -8.805 1 92.75 207 ALA A C 1
ATOM 1536 O O . ALA A 1 207 ? -1.77 -21.453 -9.484 1 92.75 207 ALA A O 1
ATOM 1537 N N . GLY A 1 208 ? -2.961 -20.875 -7.672 1 89.31 208 GLY A N 1
ATOM 1538 C CA . GLY A 1 208 ? -3.219 -22.25 -7.277 1 89.31 208 GLY A CA 1
ATOM 1539 C C . GLY A 1 208 ? -2.27 -22.75 -6.207 1 89.31 208 GLY A C 1
ATOM 1540 O O . GLY A 1 208 ? -2.301 -23.922 -5.84 1 89.31 208 GLY A O 1
ATOM 1541 N N . VAL A 1 209 ? -1.495 -21.891 -5.66 1 91.25 209 VAL A N 1
ATOM 1542 C CA . VAL A 1 209 ? -0.573 -22.266 -4.598 1 91.25 209 VAL A CA 1
ATOM 1543 C C . VAL A 1 209 ? -1.346 -22.484 -3.297 1 91.25 209 VAL A C 1
ATOM 1545 O O . VAL A 1 209 ? -2.271 -21.734 -2.984 1 91.25 209 VAL A O 1
ATOM 1548 N N . ASP A 1 210 ? -0.919 -23.469 -2.582 1 90.81 210 ASP A N 1
ATOM 1549 C CA . ASP A 1 210 ? -1.531 -23.734 -1.282 1 90.81 210 ASP A CA 1
ATOM 1550 C C . ASP A 1 210 ? -1.42 -22.516 -0.369 1 90.81 210 ASP A C 1
ATOM 1552 O O . ASP A 1 210 ? -0.372 -21.859 -0.311 1 90.81 210 ASP A O 1
ATOM 1556 N N . PRO A 1 211 ? -2.498 -22.25 0.349 1 90.25 211 PRO A N 1
ATOM 1557 C CA . PRO A 1 211 ? -2.52 -21.047 1.195 1 90.25 211 PRO A CA 1
ATOM 1558 C C . PRO A 1 211 ? -1.376 -21.031 2.207 1 90.25 211 PRO A C 1
ATOM 1560 O O . PRO A 1 211 ? -0.798 -19.969 2.463 1 90.25 211 PRO A O 1
ATOM 1563 N N . LEU A 1 212 ? -1.024 -22.109 2.719 1 90.75 212 LEU A N 1
ATOM 1564 C CA . LEU A 1 212 ? 0.051 -22.141 3.703 1 90.75 212 LEU A CA 1
ATOM 1565 C C . LEU A 1 212 ? 1.393 -21.812 3.053 1 90.75 212 LEU A C 1
ATOM 1567 O O . LEU A 1 212 ? 2.221 -21.125 3.641 1 90.75 212 LEU A O 1
ATOM 1571 N N . ASP A 1 213 ? 1.574 -22.328 1.901 1 92.38 213 ASP A N 1
ATOM 1572 C CA . ASP A 1 213 ? 2.789 -22 1.16 1 92.38 213 ASP A CA 1
ATOM 1573 C C . ASP A 1 213 ? 2.812 -20.531 0.762 1 92.38 213 ASP A C 1
ATOM 1575 O O . ASP A 1 213 ? 3.861 -19.875 0.812 1 92.38 213 ASP A O 1
ATOM 1579 N N . ALA A 1 214 ? 1.655 -20.062 0.359 1 93.19 214 ALA A N 1
ATOM 1580 C CA . ALA A 1 214 ? 1.531 -18.656 -0.009 1 93.19 214 ALA A CA 1
ATOM 1581 C C . ALA A 1 214 ? 1.882 -17.75 1.168 1 93.19 214 ALA A C 1
ATOM 1583 O O . ALA A 1 214 ? 2.527 -16.703 0.99 1 93.19 214 ALA A O 1
ATOM 1584 N N . VAL A 1 215 ? 1.493 -18.156 2.32 1 92.62 215 VAL A N 1
ATOM 1585 C CA . VAL A 1 215 ? 1.727 -17.375 3.529 1 92.62 215 VAL A CA 1
ATOM 1586 C C . VAL A 1 215 ? 3.223 -17.328 3.83 1 92.62 215 VAL A C 1
ATOM 1588 O O . VAL A 1 215 ? 3.744 -16.281 4.234 1 92.62 215 VAL A O 1
ATOM 1591 N N . LEU A 1 216 ? 3.875 -18.406 3.686 1 94 216 LEU A N 1
ATOM 1592 C CA . LEU A 1 216 ? 5.309 -18.438 3.961 1 94 216 LEU A CA 1
ATOM 1593 C C . LEU A 1 216 ? 6.059 -17.5 3.029 1 94 216 LEU A C 1
ATOM 1595 O O . LEU A 1 216 ? 6.941 -16.75 3.471 1 94 216 LEU A O 1
ATOM 1599 N N . VAL A 1 217 ? 5.68 -17.531 1.812 1 93.94 217 VAL A N 1
ATOM 1600 C CA . VAL A 1 217 ? 6.289 -16.625 0.849 1 93.94 217 VAL A CA 1
ATOM 1601 C C . VAL A 1 217 ? 5.969 -15.188 1.228 1 93.94 217 VAL A C 1
ATOM 1603 O O . VAL A 1 217 ? 6.848 -14.32 1.189 1 93.94 217 VAL A O 1
ATOM 1606 N N . GLN A 1 218 ? 4.785 -14.977 1.626 1 94.44 218 GLN A N 1
ATOM 1607 C CA . GLN A 1 218 ? 4.355 -13.625 1.98 1 94.44 218 GLN A CA 1
ATOM 1608 C C . GLN A 1 218 ? 5.117 -13.109 3.197 1 94.44 218 GLN A C 1
ATOM 1610 O O . GLN A 1 218 ? 5.473 -11.93 3.258 1 94.44 218 GLN A O 1
ATOM 1615 N N . VAL A 1 219 ? 5.285 -13.93 4.172 1 94.25 219 VAL A N 1
ATOM 1616 C CA . VAL A 1 219 ? 6.027 -13.531 5.363 1 94.25 219 VAL A CA 1
ATOM 1617 C C . VAL A 1 219 ? 7.43 -13.07 4.969 1 94.25 219 VAL A C 1
ATOM 1619 O O . VAL A 1 219 ? 7.895 -12.023 5.422 1 94.25 219 VAL A O 1
ATOM 1622 N N . VAL A 1 220 ? 8.023 -13.828 4.109 1 94.88 220 VAL A N 1
ATOM 1623 C CA . VAL A 1 220 ? 9.367 -13.492 3.646 1 94.88 220 VAL A CA 1
ATOM 1624 C C . VAL A 1 220 ? 9.336 -12.141 2.932 1 94.88 220 VAL A C 1
ATOM 1626 O O . VAL A 1 220 ? 10.203 -11.289 3.16 1 94.88 220 VAL A O 1
ATOM 1629 N N . VAL A 1 221 ? 8.375 -11.953 2.104 1 94.06 221 VAL A N 1
ATOM 1630 C CA . VAL A 1 221 ? 8.25 -10.711 1.343 1 94.06 221 VAL A CA 1
ATOM 1631 C C . VAL A 1 221 ? 8.016 -9.539 2.295 1 94.06 221 VAL A C 1
ATOM 1633 O O . VAL A 1 221 ? 8.57 -8.453 2.1 1 94.06 221 VAL A O 1
ATOM 1636 N N . MET A 1 222 ? 7.285 -9.75 3.277 1 94.06 222 MET A N 1
ATOM 1637 C CA . MET A 1 222 ? 7.023 -8.695 4.25 1 94.06 222 MET A CA 1
ATOM 1638 C C . MET A 1 222 ? 8.305 -8.297 4.984 1 94.06 222 MET A C 1
ATOM 1640 O O . MET A 1 222 ? 8.539 -7.117 5.234 1 94.06 222 MET A O 1
ATOM 1644 N N . TYR A 1 223 ? 9 -9.281 5.359 1 95.75 223 TYR A N 1
ATOM 1645 C CA . TYR A 1 223 ? 10.273 -9.016 6.016 1 95.75 223 TYR A CA 1
ATOM 1646 C C . TYR A 1 223 ? 11.234 -8.297 5.074 1 95.75 223 TYR A C 1
ATOM 1648 O O . TYR A 1 223 ? 11.961 -7.398 5.488 1 95.75 223 TYR A O 1
ATOM 1656 N N . LEU A 1 224 ? 11.188 -8.727 3.85 1 95.25 224 LEU A N 1
ATOM 1657 C CA . LEU A 1 224 ? 11.992 -8.078 2.82 1 95.25 224 LEU A CA 1
ATOM 1658 C C . LEU A 1 224 ? 11.656 -6.594 2.723 1 95.25 224 LEU A C 1
ATOM 1660 O O . LEU A 1 224 ? 12.555 -5.75 2.752 1 95.25 224 LEU A O 1
ATOM 1664 N N . VAL A 1 225 ? 10.438 -6.312 2.666 1 94.5 225 VAL A N 1
ATOM 1665 C CA . VAL A 1 225 ? 9.984 -4.934 2.49 1 94.5 225 VAL A CA 1
ATOM 1666 C C . VAL A 1 225 ? 10.281 -4.125 3.748 1 94.5 225 VAL A C 1
ATOM 1668 O O . VAL A 1 225 ? 10.789 -3.002 3.664 1 94.5 225 VAL A O 1
ATOM 1671 N N . LEU A 1 226 ? 10.008 -4.68 4.875 1 94.56 226 LEU A N 1
ATOM 1672 C CA . LEU A 1 226 ? 10.273 -4.008 6.145 1 94.56 226 LEU A CA 1
ATOM 1673 C C . LEU 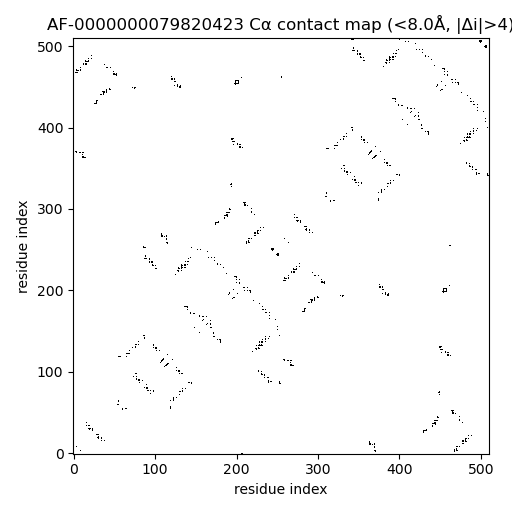A 1 226 ? 11.75 -3.666 6.277 1 94.56 226 LEU A C 1
ATOM 1675 O O . LEU A 1 226 ? 12.102 -2.535 6.621 1 94.56 226 LEU A O 1
ATOM 1679 N N . GLY A 1 227 ? 12.586 -4.598 6.023 1 94.5 227 GLY A N 1
ATOM 1680 C CA . GLY A 1 227 ? 14.023 -4.375 6.094 1 94.5 227 GLY A CA 1
ATOM 1681 C C . GLY A 1 227 ? 14.523 -3.383 5.059 1 94.5 227 GLY A C 1
ATOM 1682 O O . GLY A 1 227 ? 15.352 -2.52 5.367 1 94.5 227 GLY A O 1
ATOM 1683 N N . ALA A 1 228 ? 14.016 -3.537 3.854 1 95.06 228 ALA A N 1
ATOM 1684 C CA . ALA A 1 228 ? 14.438 -2.668 2.76 1 95.06 228 ALA A CA 1
ATOM 1685 C C . ALA A 1 228 ? 14.047 -1.217 3.029 1 95.06 228 ALA A C 1
ATOM 1687 O O . ALA A 1 228 ? 14.852 -0.304 2.828 1 95.06 228 ALA A O 1
ATOM 1688 N N . VAL A 1 229 ? 12.875 -1.037 3.461 1 94.75 229 VAL A N 1
ATOM 1689 C CA . VAL A 1 229 ? 12.375 0.303 3.75 1 94.75 229 VAL A CA 1
ATOM 1690 C C . VAL A 1 229 ? 13.18 0.923 4.887 1 94.75 229 VAL A C 1
ATOM 1692 O O . VAL A 1 229 ? 13.586 2.086 4.805 1 94.75 229 VAL A O 1
ATOM 1695 N N . ALA A 1 230 ? 13.398 0.164 5.902 1 93.19 230 ALA A N 1
ATOM 1696 C CA . ALA A 1 230 ? 14.164 0.653 7.043 1 93.19 230 ALA A CA 1
ATOM 1697 C C . ALA A 1 230 ? 15.586 1.027 6.621 1 93.19 230 ALA A C 1
ATOM 1699 O O . ALA A 1 230 ? 16.094 2.09 6.992 1 93.19 230 ALA A O 1
ATOM 1700 N N . ALA A 1 231 ? 16.203 0.199 5.859 1 92.81 231 ALA A N 1
ATOM 1701 C CA . ALA A 1 231 ? 17.578 0.44 5.414 1 92.81 231 ALA A CA 1
ATOM 1702 C C . ALA A 1 231 ? 17.656 1.656 4.496 1 92.81 231 ALA A C 1
ATOM 1704 O O . ALA A 1 231 ? 18.547 2.5 4.645 1 92.81 231 ALA A O 1
ATOM 1705 N N . SER A 1 232 ? 16.75 1.728 3.609 1 95.31 232 SER A N 1
ATOM 1706 C CA . SER A 1 232 ? 16.766 2.811 2.631 1 95.31 232 SER A CA 1
ATOM 1707 C C . SER A 1 232 ? 16.453 4.152 3.285 1 95.31 232 SER A C 1
ATOM 1709 O O . SER A 1 232 ? 17.125 5.148 3.012 1 95.31 232 SER A O 1
ATOM 1711 N N . ALA A 1 233 ? 15.438 4.176 4.094 1 94.38 233 ALA A N 1
ATOM 1712 C CA . ALA A 1 233 ? 15.086 5.414 4.781 1 94.38 233 ALA A CA 1
ATOM 1713 C C . ALA A 1 233 ? 16.234 5.898 5.66 1 94.38 233 ALA A C 1
ATOM 1715 O O . ALA A 1 233 ? 16.516 7.098 5.707 1 94.38 233 ALA A O 1
ATOM 1716 N N . THR A 1 234 ? 16.859 5.02 6.359 1 92.56 234 THR A N 1
ATOM 1717 C CA . THR A 1 234 ? 17.969 5.363 7.23 1 92.56 234 THR A CA 1
ATOM 1718 C C . THR A 1 234 ? 19.141 5.902 6.414 1 92.56 234 THR A C 1
ATOM 1720 O O . THR A 1 234 ? 19.703 6.953 6.734 1 92.56 234 THR A O 1
ATOM 1723 N N . THR A 1 235 ? 19.484 5.227 5.395 1 93.62 235 THR A N 1
ATOM 1724 C CA . THR A 1 235 ? 20.641 5.602 4.578 1 93.62 235 THR A CA 1
ATOM 1725 C C . THR A 1 235 ? 20.406 6.961 3.924 1 93.62 235 THR A C 1
ATOM 1727 O O . THR A 1 235 ? 21.281 7.832 3.98 1 93.62 235 THR A O 1
ATOM 1730 N N . ILE A 1 236 ? 19.25 7.129 3.363 1 95.62 236 ILE A N 1
ATOM 1731 C CA . ILE A 1 236 ? 19.031 8.375 2.637 1 95.62 236 ILE A CA 1
ATOM 1732 C C . ILE A 1 236 ? 18.984 9.547 3.617 1 95.62 236 ILE A C 1
ATOM 1734 O O . ILE A 1 236 ? 19.469 10.641 3.312 1 95.62 236 ILE A O 1
ATOM 1738 N N . THR A 1 237 ? 18.359 9.344 4.734 1 93.88 237 THR A N 1
ATOM 1739 C CA . THR A 1 237 ? 18.281 10.398 5.738 1 93.88 237 THR A CA 1
ATOM 1740 C C . THR A 1 237 ? 19.672 10.789 6.23 1 93.88 237 THR A C 1
ATOM 1742 O O . THR A 1 237 ? 19.969 11.977 6.355 1 93.88 237 THR A O 1
ATOM 1745 N N . ILE A 1 238 ? 20.531 9.852 6.457 1 90.94 238 ILE A N 1
ATOM 1746 C CA . ILE A 1 238 ? 21.875 10.102 6.949 1 90.94 238 ILE A CA 1
ATOM 1747 C C . ILE A 1 238 ? 22.703 10.797 5.871 1 90.94 238 ILE A C 1
ATOM 1749 O O . ILE A 1 238 ? 23.375 11.797 6.145 1 90.94 238 ILE A O 1
ATOM 1753 N N . VAL A 1 239 ? 22.688 10.258 4.711 1 92.12 239 VAL A N 1
ATOM 1754 C CA . VAL A 1 239 ? 23.469 10.82 3.617 1 92.12 239 VAL A CA 1
ATOM 1755 C C . VAL A 1 239 ? 23.031 12.258 3.346 1 92.12 239 VAL A C 1
ATOM 1757 O O . VAL A 1 239 ? 23.859 13.156 3.211 1 92.12 239 VAL A O 1
ATOM 1760 N N . LEU A 1 240 ? 21.734 12.484 3.332 1 93.06 240 LEU A N 1
ATOM 1761 C CA . LEU A 1 240 ? 21.219 13.82 3.066 1 93.06 240 LEU A CA 1
ATOM 1762 C C . LEU A 1 240 ? 21.531 14.766 4.219 1 93.06 240 LEU A C 1
ATOM 1764 O O . LEU A 1 240 ? 21.828 15.945 3.996 1 93.06 240 LEU A O 1
ATOM 1768 N N . SER A 1 241 ? 21.406 14.305 5.418 1 90.81 241 SER A N 1
ATOM 1769 C CA . SER A 1 241 ? 21.672 15.148 6.582 1 90.81 241 SER A CA 1
ATOM 1770 C C . SER A 1 241 ? 23.109 15.664 6.566 1 90.81 241 SER A C 1
ATOM 1772 O O . SER A 1 241 ? 23.375 16.781 7.02 1 90.81 241 SER A O 1
ATOM 1774 N N . ARG A 1 242 ? 24.016 14.898 6.051 1 87.88 242 ARG A N 1
ATOM 1775 C CA . ARG A 1 242 ? 25.406 15.305 5.953 1 87.88 242 ARG A CA 1
ATOM 1776 C C . ARG A 1 242 ? 25.609 16.328 4.84 1 87.88 242 ARG A C 1
ATOM 1778 O O . ARG A 1 242 ? 26.547 17.125 4.883 1 87.88 242 ARG A O 1
ATOM 1785 N N . ARG A 1 243 ? 24.75 16.297 3.93 1 88.25 243 ARG A N 1
ATOM 1786 C CA . ARG A 1 243 ? 24.891 17.172 2.773 1 88.25 243 ARG A CA 1
ATOM 1787 C C . ARG A 1 243 ? 24.172 18.5 2.99 1 88.25 243 ARG A C 1
ATOM 1789 O O . ARG A 1 243 ? 24.266 19.406 2.16 1 88.25 243 ARG A O 1
ATOM 1796 N N . LEU A 1 244 ? 23.5 18.578 4.051 1 86.5 244 LEU A N 1
ATOM 1797 C CA . LEU A 1 244 ? 22.797 19.812 4.379 1 86.5 244 LEU A CA 1
ATOM 1798 C C . LEU A 1 244 ? 23.766 20.891 4.824 1 86.5 244 LEU A C 1
ATOM 1800 O O . LEU A 1 244 ? 23.422 22.078 4.891 1 86.5 244 LEU A O 1
ATOM 1804 N N . PHE A 1 245 ? 24.938 20.516 5.051 1 81.88 245 PHE A N 1
ATOM 1805 C CA . PHE A 1 245 ? 25.953 21.422 5.543 1 81.88 245 PHE A CA 1
ATOM 1806 C C . PHE A 1 245 ? 27.078 21.578 4.527 1 81.88 245 PHE A C 1
ATOM 1808 O O . PHE A 1 245 ? 27.344 20.656 3.746 1 81.88 245 PHE A O 1
ATOM 1815 N N . THR A 1 246 ? 27.609 22.844 4.457 1 76.5 246 THR A N 1
ATOM 1816 C CA . THR A 1 246 ? 28.812 23.062 3.668 1 76.5 246 THR A CA 1
ATOM 1817 C C . THR A 1 246 ? 30.047 22.484 4.383 1 76.5 246 THR A C 1
ATOM 1819 O O . THR A 1 246 ? 29.938 22.016 5.52 1 76.5 246 THR A O 1
ATOM 1822 N N . ALA A 1 247 ? 31.141 22.578 3.68 1 74.19 247 ALA A N 1
ATOM 1823 C CA . ALA A 1 247 ? 32.375 22.047 4.23 1 74.19 247 ALA A CA 1
ATOM 1824 C C . ALA A 1 247 ? 32.781 22.797 5.496 1 74.19 247 ALA A C 1
ATOM 1826 O O . ALA A 1 247 ? 33.406 22.219 6.387 1 74.19 247 ALA A O 1
ATOM 1827 N N . ASP A 1 248 ? 32.25 23.969 5.613 1 71.12 248 ASP A N 1
ATOM 1828 C CA . ASP A 1 248 ? 32.594 24.797 6.762 1 71.12 248 ASP A CA 1
ATOM 1829 C C . ASP A 1 248 ? 31.516 24.703 7.84 1 71.12 248 ASP A C 1
ATOM 1831 O O . ASP A 1 248 ? 31.453 25.547 8.727 1 71.12 248 ASP A O 1
ATOM 1835 N N . TRP A 1 249 ? 30.625 23.656 7.723 1 73.69 249 TRP A N 1
ATOM 1836 C CA . TRP A 1 249 ? 29.594 23.375 8.719 1 73.69 249 TRP A CA 1
ATOM 1837 C C . TRP A 1 249 ? 28.516 24.453 8.727 1 73.69 249 TRP A C 1
ATOM 1839 O O . TRP A 1 249 ? 27.953 24.766 9.773 1 73.69 249 TRP A O 1
ATOM 1849 N N . ARG A 1 250 ? 28.359 25.156 7.664 1 78.56 250 ARG A N 1
ATOM 1850 C CA . ARG A 1 250 ? 27.266 26.125 7.547 1 78.56 250 ARG A CA 1
ATOM 1851 C C . ARG A 1 250 ? 26.047 25.484 6.906 1 78.56 250 ARG A C 1
ATOM 1853 O O . ARG A 1 250 ? 26.156 24.734 5.941 1 78.56 250 ARG A O 1
ATOM 1860 N N . PRO A 1 251 ? 24.922 25.766 7.52 1 79.88 251 PRO A N 1
ATOM 1861 C CA . PRO A 1 251 ? 23.688 25.219 6.93 1 79.88 251 PRO A CA 1
ATOM 1862 C C . PRO A 1 251 ? 23.422 25.781 5.531 1 79.88 251 PRO A C 1
ATOM 1864 O O . PRO A 1 251 ? 23.562 26.984 5.297 1 79.88 251 PRO A O 1
ATOM 1867 N N . ARG A 1 252 ? 23.203 24.828 4.656 1 77.44 252 ARG A N 1
ATOM 1868 C CA . ARG A 1 252 ? 22.891 25.234 3.289 1 77.44 252 ARG A CA 1
ATOM 1869 C C . ARG A 1 252 ? 21.516 25.875 3.207 1 77.44 252 ARG A C 1
ATOM 1871 O O . ARG A 1 252 ? 20.594 25.5 3.947 1 77.44 252 ARG A O 1
ATOM 1878 N N . VAL A 1 253 ? 21.391 26.922 2.359 1 67.75 253 VAL A N 1
ATOM 1879 C CA . VAL A 1 253 ? 20.094 27.5 2.076 1 67.75 253 VAL A CA 1
ATOM 1880 C C . VAL A 1 253 ? 19.359 26.656 1.037 1 67.75 253 VAL A C 1
ATOM 1882 O O . VAL A 1 253 ? 19.859 26.453 -0.074 1 67.75 253 VAL A O 1
ATOM 1885 N N . LEU A 1 254 ? 18.297 25.922 1.46 1 67.88 254 LEU A N 1
ATOM 1886 C CA . LEU A 1 254 ? 17.547 25 0.606 1 67.88 254 LEU A CA 1
ATOM 1887 C C . LEU A 1 254 ? 16.438 25.734 -0.124 1 67.88 254 LEU A C 1
ATOM 1889 O O . LEU A 1 254 ? 15.531 26.281 0.51 1 67.88 254 LEU A O 1
ATOM 1893 N N . SER A 1 255 ? 16.641 26.609 -1.143 1 62.06 255 SER A N 1
ATOM 1894 C CA . SER A 1 255 ? 15.625 27.312 -1.911 1 62.06 255 SER A CA 1
ATOM 1895 C C . SER A 1 255 ? 15.164 26.5 -3.113 1 62.06 255 SER A C 1
ATOM 1897 O O . SER A 1 255 ? 15.914 25.672 -3.637 1 62.06 255 SER A O 1
ATOM 1899 N N . MET B 1 1 ? 6.422 -25.859 -8.523 1 38.38 1 MET B N 1
ATOM 1900 C CA . MET B 1 1 ? 7.082 -24.766 -7.812 1 38.38 1 MET B CA 1
ATOM 1901 C C . MET B 1 1 ? 8.102 -25.297 -6.816 1 38.38 1 MET B C 1
ATOM 1903 O O . MET B 1 1 ? 7.75 -25.656 -5.691 1 38.38 1 MET B O 1
ATOM 1907 N N . GLU B 1 2 ? 8.891 -26.016 -7.121 1 42.56 2 GLU B N 1
ATOM 1908 C CA . GLU B 1 2 ? 9.969 -26.688 -6.402 1 42.56 2 GLU B CA 1
ATOM 1909 C C . GLU B 1 2 ? 10.617 -25.75 -5.383 1 42.56 2 GLU B C 1
ATOM 1911 O O . GLU B 1 2 ? 11.039 -26.188 -4.312 1 42.56 2 GLU B O 1
ATOM 1916 N N . GLY B 1 3 ? 11.102 -24.469 -5.684 1 48.19 3 GLY B N 1
ATOM 1917 C CA . GLY B 1 3 ? 11.891 -23.719 -4.711 1 48.19 3 GLY B CA 1
ATOM 1918 C C . GLY B 1 3 ? 11.047 -23.016 -3.666 1 48.19 3 GLY B C 1
ATOM 1919 O O . GLY B 1 3 ? 10.812 -21.812 -3.754 1 48.19 3 GLY B O 1
ATOM 1920 N N . ASP B 1 4 ? 10.172 -23.797 -2.941 1 63.31 4 ASP B N 1
ATOM 1921 C CA . ASP B 1 4 ? 9.188 -23.562 -1.887 1 63.31 4 ASP B CA 1
ATOM 1922 C C . ASP B 1 4 ? 9.82 -22.797 -0.721 1 63.31 4 ASP B C 1
ATOM 1924 O O . ASP B 1 4 ? 10.898 -23.156 -0.248 1 63.31 4 ASP B O 1
ATOM 1928 N N . VAL B 1 5 ? 9.555 -21.625 -0.684 1 75.44 5 VAL B N 1
ATOM 1929 C CA . VAL B 1 5 ? 9.953 -20.953 0.549 1 75.44 5 VAL B CA 1
ATOM 1930 C C . VAL B 1 5 ? 9.438 -21.734 1.754 1 75.44 5 VAL B C 1
ATOM 1932 O O . VAL B 1 5 ? 8.227 -21.859 1.953 1 75.44 5 VAL B O 1
ATOM 1935 N N . GLY B 1 6 ? 10.352 -22.656 2.33 1 82.25 6 GLY B N 1
ATOM 1936 C CA . GLY B 1 6 ? 10 -23.391 3.531 1 82.25 6 GLY B CA 1
ATOM 1937 C C . GLY B 1 6 ? 10.25 -22.609 4.809 1 82.25 6 GLY B C 1
ATOM 1938 O O . GLY B 1 6 ? 10.469 -21.391 4.766 1 82.25 6 GLY B O 1
ATOM 1939 N N . PRO B 1 7 ? 10.094 -23.203 5.91 1 86.88 7 PRO B N 1
ATOM 1940 C CA . PRO B 1 7 ? 10.336 -22.578 7.211 1 86.88 7 PRO B CA 1
ATOM 1941 C C . PRO B 1 7 ? 11.727 -21.953 7.312 1 86.88 7 PRO B C 1
ATOM 1943 O O . PRO B 1 7 ? 11.898 -20.938 7.973 1 86.88 7 PRO B O 1
ATOM 1946 N N . TRP B 1 8 ? 12.633 -22.562 6.562 1 88.56 8 TRP B N 1
ATOM 1947 C CA . TRP B 1 8 ? 13.984 -22 6.551 1 88.56 8 TRP B CA 1
ATOM 1948 C C . TRP B 1 8 ? 14 -20.609 5.922 1 88.56 8 TRP B C 1
ATOM 1950 O O . TRP B 1 8 ? 14.75 -19.734 6.363 1 88.56 8 TRP B O 1
ATOM 1960 N N . GLY B 1 9 ? 13.227 -20.453 4.914 1 90.81 9 GLY B N 1
ATOM 1961 C CA . GLY B 1 9 ? 13.156 -19.156 4.281 1 90.81 9 GLY B CA 1
ATOM 1962 C C . GLY B 1 9 ? 12.672 -18.062 5.219 1 90.81 9 GLY B C 1
ATOM 1963 O O . GLY B 1 9 ? 13.195 -16.953 5.203 1 90.81 9 GLY B O 1
ATOM 1964 N N . VAL B 1 10 ? 11.766 -18.422 6.059 1 92.62 10 VAL B N 1
ATOM 1965 C CA . VAL B 1 10 ? 11.211 -17.469 7.02 1 92.62 10 VAL B CA 1
ATOM 1966 C C . VAL B 1 10 ? 12.273 -17.109 8.055 1 92.62 10 VAL B C 1
ATOM 1968 O O . VAL B 1 10 ? 12.477 -15.922 8.344 1 92.62 10 VAL B O 1
ATOM 1971 N N . VAL B 1 11 ? 12.969 -18.062 8.508 1 92.88 11 VAL B N 1
ATOM 1972 C CA . VAL B 1 11 ? 14 -17.844 9.516 1 92.88 11 VAL B CA 1
ATOM 1973 C C . VAL B 1 11 ? 15.125 -17 8.922 1 92.88 11 VAL B C 1
ATOM 1975 O O . VAL B 1 11 ? 15.594 -16.047 9.555 1 92.88 11 VAL B O 1
ATOM 1978 N N . ALA B 1 12 ? 15.5 -17.312 7.75 1 92 12 ALA B N 1
ATOM 1979 C CA . ALA B 1 12 ? 16.578 -16.594 7.082 1 92 12 ALA B CA 1
ATOM 1980 C C . ALA B 1 12 ? 16.203 -15.141 6.82 1 92 12 ALA B C 1
ATOM 1982 O O . ALA B 1 12 ? 17.047 -14.242 6.906 1 92 12 ALA B O 1
ATOM 1983 N N . SER B 1 13 ? 14.953 -14.961 6.547 1 93.5 13 SER B N 1
ATOM 1984 C CA . SER B 1 13 ? 14.5 -13.617 6.207 1 93.5 13 SER B CA 1
ATOM 1985 C C . SER B 1 13 ? 14.461 -12.727 7.441 1 93.5 13 SER B C 1
ATOM 1987 O O . SER B 1 13 ? 14.359 -11.5 7.328 1 93.5 13 SER B O 1
ATOM 1989 N N . LEU B 1 14 ? 14.547 -13.32 8.625 1 94.12 14 LEU B N 1
ATOM 1990 C CA . LEU B 1 14 ? 14.602 -12.555 9.867 1 94.12 14 LEU B CA 1
ATOM 1991 C C . LEU B 1 14 ? 15.852 -11.688 9.914 1 94.12 14 LEU B C 1
ATOM 1993 O O . LEU B 1 14 ? 15.898 -10.695 10.641 1 94.12 14 LEU B O 1
ATOM 1997 N N . VAL B 1 15 ? 16.797 -12.07 9.117 1 93.75 15 VAL B N 1
ATOM 1998 C CA . VAL B 1 15 ? 18.016 -11.281 9.008 1 93.75 15 VAL B CA 1
ATOM 1999 C C . VAL B 1 15 ? 17.688 -9.883 8.492 1 93.75 15 VAL B C 1
ATOM 2001 O O . VAL B 1 15 ? 18.297 -8.898 8.922 1 93.75 15 VAL B O 1
ATOM 2004 N N . LEU B 1 16 ? 16.766 -9.859 7.613 1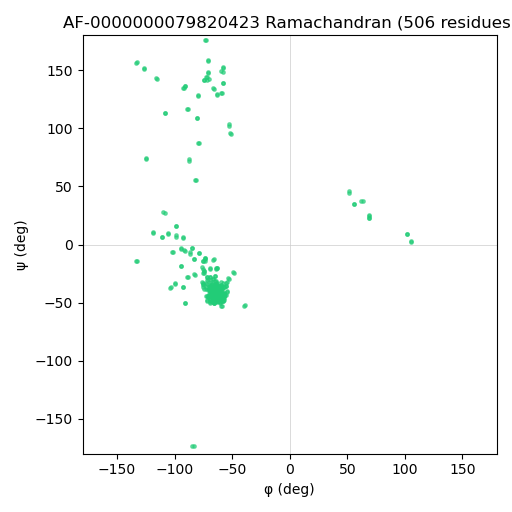 93.81 16 LEU B N 1
ATOM 2005 C CA . LEU B 1 16 ? 16.359 -8.57 7.051 1 93.81 16 LEU B CA 1
ATOM 2006 C C . LEU B 1 16 ? 15.695 -7.699 8.109 1 93.81 16 LEU B C 1
ATOM 2008 O O . LEU B 1 16 ? 15.914 -6.484 8.148 1 93.81 16 LEU B O 1
ATOM 2012 N N . VAL B 1 17 ? 14.93 -8.281 8.945 1 93.62 17 VAL B N 1
ATOM 2013 C CA . VAL B 1 17 ? 14.32 -7.57 10.055 1 93.62 17 VAL B CA 1
ATOM 2014 C C . VAL B 1 17 ? 15.391 -7.121 11.047 1 93.62 17 VAL B C 1
ATOM 2016 O O . VAL B 1 17 ? 15.312 -6.023 11.602 1 93.62 17 VAL B O 1
ATOM 2019 N N . ALA B 1 18 ? 16.344 -7.977 11.203 1 94.31 18 ALA B N 1
ATOM 2020 C CA . ALA B 1 18 ? 17.453 -7.652 12.102 1 94.31 18 ALA B CA 1
ATOM 2021 C C . ALA B 1 18 ? 18.234 -6.438 11.594 1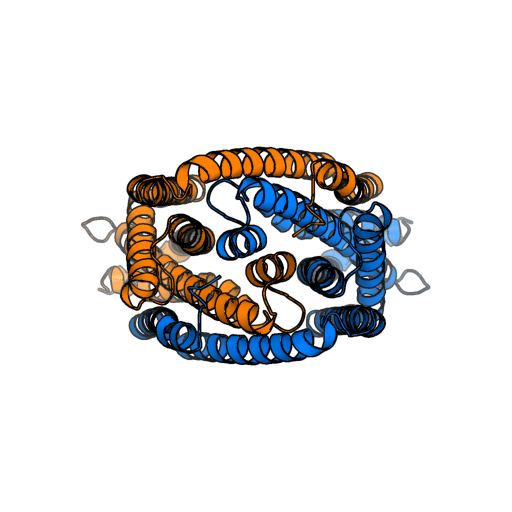 94.31 18 ALA B C 1
ATOM 2023 O O . ALA B 1 18 ? 18.719 -5.633 12.383 1 94.31 18 ALA B O 1
ATOM 2024 N N . VAL B 1 19 ? 18.359 -6.34 10.336 1 89.06 19 VAL B N 1
ATOM 2025 C CA . VAL B 1 19 ? 19.016 -5.184 9.75 1 89.06 19 VAL B CA 1
ATOM 2026 C C . VAL B 1 19 ? 18.234 -3.914 10.086 1 89.06 19 VAL B C 1
ATOM 2028 O O . VAL B 1 19 ? 18.828 -2.895 10.445 1 89.06 19 VAL B O 1
ATOM 2031 N N . ALA B 1 20 ? 16.938 -4.012 9.938 1 89.38 20 ALA B N 1
ATOM 2032 C CA . ALA B 1 20 ? 16.078 -2.881 10.281 1 89.38 20 ALA B CA 1
ATOM 2033 C C . ALA B 1 20 ? 16.203 -2.529 11.758 1 89.38 20 ALA B C 1
ATOM 2035 O O . ALA B 1 20 ? 16.297 -1.354 12.117 1 89.38 20 ALA B O 1
ATOM 2036 N N . ALA B 1 21 ? 16.25 -3.529 12.57 1 92.38 21 ALA B N 1
ATOM 2037 C CA . ALA B 1 21 ? 16.375 -3.33 14.008 1 92.38 21 ALA B CA 1
ATOM 2038 C C . ALA B 1 21 ? 17.734 -2.746 14.367 1 92.38 21 ALA B C 1
ATOM 2040 O O . ALA B 1 21 ? 17.844 -1.89 15.25 1 92.38 21 ALA B O 1
ATOM 2041 N N . ALA B 1 22 ? 18.703 -3.248 13.75 1 91.19 22 ALA B N 1
ATOM 2042 C CA . ALA B 1 22 ? 20.062 -2.75 14 1 91.19 22 ALA B CA 1
ATOM 2043 C C . ALA B 1 22 ? 20.172 -1.275 13.617 1 91.19 22 ALA B C 1
ATOM 2045 O O . ALA B 1 22 ? 20.812 -0.495 14.336 1 91.19 22 ALA B O 1
ATOM 2046 N N . ALA B 1 23 ? 19.641 -0.924 12.461 1 84.75 23 ALA B N 1
ATOM 2047 C CA . ALA B 1 23 ? 19.609 0.478 12.055 1 84.75 23 ALA B CA 1
ATOM 2048 C C . ALA B 1 23 ? 18.875 1.335 13.078 1 84.75 23 ALA B C 1
ATOM 2050 O O . ALA B 1 23 ? 19.312 2.438 13.414 1 84.75 23 ALA B O 1
ATOM 2051 N N . SER B 1 24 ? 17.781 0.853 13.578 1 86.19 24 SER B N 1
ATOM 2052 C CA . SER B 1 24 ? 17.016 1.555 14.602 1 86.19 24 SER B CA 1
ATOM 2053 C C . SER B 1 24 ? 17.812 1.7 15.891 1 86.19 24 SER B C 1
ATOM 2055 O O . SER B 1 24 ? 17.781 2.754 16.531 1 86.19 24 SER B O 1
ATOM 2057 N N . TRP B 1 25 ? 18.5 0.639 16.281 1 89.56 25 TRP B N 1
ATOM 2058 C CA . TRP B 1 25 ? 19.297 0.645 17.5 1 89.56 25 TRP B CA 1
ATOM 2059 C C . TRP B 1 25 ? 20.469 1.608 17.391 1 89.56 25 TRP B C 1
ATOM 2061 O O . TRP B 1 25 ? 20.734 2.387 18.312 1 89.56 25 TRP B O 1
ATOM 2071 N N . ARG B 1 26 ? 21.125 1.637 16.328 1 85.06 26 ARG B N 1
ATOM 2072 C CA . ARG B 1 26 ? 22.312 2.457 16.109 1 85.06 26 ARG B CA 1
ATOM 2073 C C . ARG B 1 26 ? 21.969 3.943 16.172 1 85.06 26 ARG B C 1
ATOM 2075 O O . ARG B 1 26 ? 22.766 4.746 16.688 1 85.06 26 ARG B O 1
ATOM 2082 N N . PHE B 1 27 ? 20.766 4.27 15.703 1 83.5 27 PHE B N 1
ATOM 2083 C CA . PHE B 1 27 ? 20.406 5.68 15.648 1 83.5 27 PHE B CA 1
ATOM 2084 C C . PHE B 1 27 ? 19.406 6.027 16.75 1 83.5 27 PHE B C 1
ATOM 2086 O O . PHE B 1 27 ? 18.797 7.094 16.719 1 83.5 27 PHE B O 1
ATOM 2093 N N . ARG B 1 28 ? 19.203 5.145 17.625 1 84.62 28 ARG B N 1
ATOM 2094 C CA . ARG B 1 28 ? 18.359 5.332 18.781 1 84.62 28 ARG B CA 1
ATOM 2095 C C . ARG B 1 28 ? 16.984 5.863 18.391 1 84.62 28 ARG B C 1
ATOM 2097 O O . ARG B 1 28 ? 16.516 6.863 18.938 1 84.62 28 ARG B O 1
ATOM 2104 N N . LEU B 1 29 ? 16.469 5.273 17.375 1 85.75 29 LEU B N 1
ATOM 2105 C CA . LEU B 1 29 ? 15.172 5.707 16.875 1 85.75 29 LEU B CA 1
ATOM 2106 C C . LEU B 1 29 ? 14.047 5.234 17.781 1 85.75 29 LEU B C 1
ATOM 2108 O O . LEU B 1 29 ? 12.922 5.727 17.703 1 85.75 29 LEU B O 1
ATOM 2112 N N . GLY B 1 30 ? 14.352 4.309 18.656 1 83.19 30 GLY B N 1
ATOM 2113 C CA . GLY B 1 30 ? 13.336 3.74 19.531 1 83.19 30 GLY B CA 1
ATOM 2114 C C . GLY B 1 30 ? 12.32 2.887 18.781 1 83.19 30 GLY B C 1
ATOM 2115 O O . GLY B 1 30 ? 11.172 2.76 19.219 1 83.19 30 GLY B O 1
ATOM 2116 N N . LEU B 1 31 ? 12.742 2.342 17.625 1 87.06 31 LEU B N 1
ATOM 2117 C CA . LEU B 1 31 ? 11.789 1.598 16.812 1 87.06 31 LEU B CA 1
ATOM 2118 C C . LEU B 1 31 ? 12.117 0.109 16.812 1 87.06 31 LEU B C 1
ATOM 2120 O O . LEU B 1 31 ? 11.492 -0.67 16.094 1 87.06 31 LEU B O 1
ATOM 2124 N N . VAL B 1 32 ? 13.07 -0.248 17.609 1 90.62 32 VAL B N 1
ATOM 2125 C CA . VAL B 1 32 ? 13.461 -1.654 17.641 1 90.62 32 VAL B CA 1
ATOM 2126 C C . VAL B 1 32 ? 12.273 -2.508 18.078 1 90.62 32 VAL B C 1
ATOM 2128 O O . VAL B 1 32 ? 11.93 -3.488 17.422 1 90.62 32 VAL B O 1
ATOM 2131 N N . ARG B 1 33 ? 11.641 -2.109 19.109 1 91.62 33 ARG B N 1
ATOM 2132 C CA . ARG B 1 33 ? 10.516 -2.883 19.625 1 91.62 33 ARG B CA 1
ATOM 2133 C C . ARG B 1 33 ? 9.359 -2.908 18.641 1 91.62 33 ARG B C 1
ATOM 2135 O O . ARG B 1 33 ? 8.859 -3.98 18.297 1 91.62 33 ARG B O 1
ATOM 2142 N N . PRO B 1 34 ? 8.961 -1.804 18.125 1 90.19 34 PRO B N 1
ATOM 2143 C CA . PRO B 1 34 ? 7.879 -1.816 17.141 1 90.19 34 PRO B CA 1
ATOM 2144 C C . PRO B 1 34 ? 8.211 -2.668 15.914 1 90.19 34 PRO B C 1
ATOM 2146 O O . PRO B 1 34 ? 7.336 -3.342 15.367 1 90.19 34 PRO B O 1
ATOM 2149 N N . LEU B 1 35 ? 9.414 -2.658 15.516 1 91.88 35 LEU B N 1
ATOM 2150 C CA . LEU B 1 35 ? 9.836 -3.438 14.359 1 91.88 35 LEU B CA 1
ATOM 2151 C C . LEU B 1 35 ? 9.734 -4.934 14.641 1 91.88 35 LEU B C 1
ATOM 2153 O O . LEU B 1 35 ? 9.148 -5.68 13.852 1 91.88 35 LEU B O 1
ATOM 2157 N N . VAL B 1 36 ? 10.234 -5.336 15.742 1 93.75 36 VAL B N 1
ATOM 2158 C CA . VAL B 1 36 ? 10.242 -6.746 16.109 1 93.75 36 VAL B CA 1
ATOM 2159 C C . VAL B 1 36 ? 8.82 -7.219 16.406 1 93.75 36 VAL B C 1
ATOM 2161 O O . VAL B 1 36 ? 8.414 -8.297 15.969 1 93.75 36 VAL B O 1
ATOM 2164 N N . GLU B 1 37 ? 8.109 -6.41 17.125 1 93.69 37 GLU B N 1
ATOM 2165 C CA . GLU B 1 37 ? 6.719 -6.75 17.438 1 93.69 37 GLU B CA 1
ATOM 2166 C C . GLU B 1 37 ? 5.887 -6.875 16.156 1 93.69 37 GLU B C 1
ATOM 2168 O O . GLU B 1 37 ? 5.086 -7.801 16.031 1 93.69 37 GLU B O 1
ATOM 2173 N N . SER B 1 38 ? 6.078 -5.973 15.281 1 93 38 SER B N 1
ATOM 2174 C CA . SER B 1 38 ? 5.324 -6.012 14.031 1 93 38 SER B CA 1
ATOM 2175 C C . SER B 1 38 ? 5.68 -7.242 13.203 1 93 38 SER B C 1
ATOM 2177 O O . SER B 1 38 ? 4.812 -7.848 12.578 1 93 38 SER B O 1
ATOM 2179 N N . ALA B 1 39 ? 6.949 -7.574 13.18 1 94.56 39 ALA B N 1
ATOM 2180 C CA . ALA B 1 39 ? 7.398 -8.75 12.438 1 94.56 39 ALA B CA 1
ATOM 2181 C C . ALA B 1 39 ? 6.793 -10.023 13.023 1 94.56 39 ALA B C 1
ATOM 2183 O O . ALA B 1 39 ? 6.324 -10.891 12.281 1 94.56 39 ALA B O 1
ATOM 2184 N N . VAL B 1 40 ? 6.797 -10.164 14.289 1 95.06 40 VAL B N 1
ATOM 2185 C CA . VAL B 1 40 ? 6.258 -11.344 14.961 1 95.06 40 VAL B CA 1
ATOM 2186 C C . VAL B 1 40 ? 4.746 -11.406 14.758 1 95.06 40 VAL B C 1
ATOM 2188 O O . VAL B 1 40 ? 4.207 -12.469 14.414 1 95.06 40 VAL B O 1
ATOM 2191 N N . LEU B 1 41 ? 4.129 -10.281 14.992 1 93.25 41 LEU B N 1
ATOM 2192 C CA . LEU B 1 41 ? 2.678 -10.227 14.828 1 93.25 41 LEU B CA 1
ATOM 2193 C C . LEU B 1 41 ? 2.275 -10.57 13.398 1 93.25 41 LEU B C 1
ATOM 2195 O O . LEU B 1 41 ? 1.317 -11.32 13.18 1 93.25 41 LEU B O 1
ATOM 2199 N N . ALA B 1 42 ? 2.949 -10.008 12.484 1 92.62 42 ALA B N 1
ATOM 2200 C CA . ALA B 1 42 ? 2.658 -10.289 11.078 1 92.62 42 ALA B CA 1
ATOM 2201 C C . ALA B 1 42 ? 2.791 -11.773 10.773 1 92.62 42 ALA B C 1
ATOM 2203 O O . ALA B 1 42 ? 1.947 -12.352 10.078 1 92.62 42 ALA B O 1
ATOM 2204 N N . CYS B 1 43 ? 3.855 -12.375 11.25 1 93.94 43 CYS B N 1
ATOM 2205 C CA . CYS B 1 43 ? 4.094 -13.797 11.039 1 93.94 43 CYS B CA 1
ATOM 2206 C C . CYS B 1 43 ? 2.973 -14.633 11.641 1 93.94 43 CYS B C 1
ATOM 2208 O O . CYS B 1 43 ? 2.414 -15.508 10.977 1 93.94 43 CYS B O 1
ATOM 2210 N N . VAL B 1 44 ? 2.592 -14.352 12.859 1 94.44 44 VAL B N 1
ATOM 2211 C CA . VAL B 1 44 ? 1.555 -15.109 13.555 1 94.44 44 VAL B CA 1
ATOM 2212 C C . VAL B 1 44 ? 0.214 -14.914 12.852 1 94.44 44 VAL B C 1
ATOM 2214 O O . VAL B 1 44 ? -0.498 -15.883 12.586 1 94.44 44 VAL B O 1
ATOM 2217 N N . GLN B 1 45 ? -0.074 -13.734 12.555 1 92.56 45 GLN B N 1
ATOM 2218 C CA . GLN B 1 45 ? -1.349 -13.43 11.914 1 92.56 45 GLN B CA 1
ATOM 2219 C C . GLN B 1 45 ? -1.456 -14.102 10.547 1 92.56 45 GLN B C 1
ATOM 2221 O O . GLN B 1 45 ? -2.494 -14.672 10.219 1 92.56 45 GLN B O 1
ATOM 2226 N N . LEU B 1 46 ? -0.427 -14.062 9.805 1 92.5 46 LEU B N 1
ATOM 2227 C CA . LEU B 1 46 ? -0.445 -14.648 8.469 1 92.5 46 LEU B CA 1
ATOM 2228 C C . LEU B 1 46 ? -0.557 -16.172 8.547 1 92.5 46 LEU B C 1
ATOM 2230 O O . LEU B 1 46 ? -1.257 -16.781 7.738 1 92.5 46 LEU B O 1
ATOM 2234 N N . LEU B 1 47 ? 0.149 -16.719 9.484 1 92.44 47 LEU B N 1
ATOM 2235 C CA . LEU B 1 47 ? 0.064 -18.156 9.656 1 92.44 47 LEU B CA 1
ATOM 2236 C C . LEU B 1 47 ? -1.346 -18.578 10.062 1 92.44 47 LEU B C 1
ATOM 2238 O O . LEU B 1 47 ? -1.864 -19.594 9.57 1 92.44 47 LEU B O 1
ATOM 2242 N N . VAL B 1 48 ? -1.933 -17.828 10.93 1 92.31 48 VAL B N 1
ATOM 2243 C CA . VAL B 1 48 ? -3.295 -18.109 11.367 1 92.31 48 VAL B CA 1
ATOM 2244 C C . VAL B 1 48 ? -4.254 -17.969 10.188 1 92.31 48 VAL B C 1
ATOM 2246 O O . VAL B 1 48 ? -5.098 -18.828 9.953 1 92.31 48 VAL B O 1
ATOM 2249 N N . VAL B 1 49 ? -4.137 -16.938 9.453 1 90.25 49 VAL B N 1
ATOM 2250 C CA . VAL B 1 49 ? -4.996 -16.688 8.297 1 90.25 49 VAL B CA 1
ATOM 2251 C C . VAL B 1 49 ? -4.777 -17.781 7.25 1 90.25 49 VAL B C 1
ATOM 2253 O O . VAL B 1 49 ? -5.734 -18.266 6.637 1 90.25 49 VAL B O 1
ATOM 2256 N N . GLY B 1 50 ? -3.512 -18.125 7 1 89.5 50 GLY B N 1
ATOM 2257 C CA . GLY B 1 50 ? -3.211 -19.188 6.062 1 89.5 50 GLY B CA 1
ATOM 2258 C C . GLY B 1 50 ? -3.832 -20.516 6.453 1 89.5 50 GLY B C 1
ATOM 2259 O O . GLY B 1 50 ? -4.395 -21.219 5.605 1 89.5 50 GLY B O 1
ATOM 2260 N N . ALA B 1 51 ? -3.74 -20.875 7.68 1 90.44 51 ALA B N 1
ATOM 2261 C CA . ALA B 1 51 ? -4.328 -22.109 8.18 1 90.44 51 ALA B CA 1
ATOM 2262 C C . ALA B 1 51 ? -5.848 -22.094 8.047 1 90.44 51 ALA B C 1
ATOM 2264 O O . ALA B 1 51 ? -6.457 -23.094 7.656 1 90.44 51 ALA B O 1
ATOM 2265 N N . ALA B 1 52 ? -6.387 -20.984 8.367 1 89.69 52 ALA B N 1
ATOM 2266 C CA . ALA B 1 52 ? -7.836 -20.828 8.25 1 89.69 52 ALA B CA 1
ATOM 2267 C C . ALA B 1 52 ? -8.289 -20.922 6.797 1 89.69 52 ALA B C 1
ATOM 2269 O O . ALA B 1 52 ? -9.305 -21.547 6.492 1 89.69 52 ALA B O 1
ATOM 2270 N N . LEU B 1 53 ? -7.555 -20.312 5.961 1 88.69 53 LEU B N 1
ATOM 2271 C CA . LEU B 1 53 ? -7.902 -20.312 4.547 1 88.69 53 LEU B CA 1
ATOM 2272 C C . LEU B 1 53 ? -7.746 -21.703 3.945 1 88.69 53 LEU B C 1
ATOM 2274 O O . LEU B 1 53 ? -8.484 -22.078 3.031 1 88.69 53 LEU B O 1
ATOM 2278 N N . LEU B 1 54 ? -6.719 -22.391 4.449 1 86.5 54 LEU B N 1
ATOM 2279 C CA . LEU B 1 54 ? -6.547 -23.766 3.996 1 86.5 54 LEU B CA 1
ATOM 2280 C C . LEU B 1 54 ? -7.824 -24.578 4.211 1 86.5 54 LEU B C 1
ATOM 2282 O O . LEU B 1 54 ? -8.188 -25.406 3.375 1 86.5 54 LEU B O 1
ATOM 2286 N N . LEU B 1 55 ? -8.516 -24.234 5.238 1 85.19 55 LEU B N 1
ATOM 2287 C CA . LEU B 1 55 ? -9.727 -24.969 5.59 1 85.19 55 LEU B CA 1
ATOM 2288 C C . LEU B 1 55 ? -10.914 -24.469 4.766 1 85.19 55 LEU B C 1
ATOM 2290 O O . LEU B 1 55 ? -11.812 -25.25 4.438 1 85.19 55 LEU B O 1
ATOM 2294 N N . VAL B 1 56 ? -10.828 -23.297 4.355 1 85.25 56 VAL B N 1
ATOM 2295 C CA . VAL B 1 56 ? -11.984 -22.672 3.727 1 85.25 56 VAL B CA 1
ATOM 2296 C C . VAL B 1 56 ? -11.93 -22.875 2.215 1 85.25 56 VAL B C 1
ATOM 2298 O O . VAL B 1 56 ? -12.953 -23.078 1.57 1 85.25 56 VAL B O 1
ATOM 2301 N N . ILE B 1 57 ? -10.727 -22.828 1.625 1 81.38 57 ILE B N 1
ATOM 2302 C CA . ILE B 1 57 ? -10.625 -22.781 0.17 1 81.38 57 ILE B CA 1
ATOM 2303 C C . ILE B 1 57 ? -10.336 -24.172 -0.372 1 81.38 57 ILE B C 1
ATOM 2305 O O . ILE B 1 57 ? -10.297 -24.375 -1.587 1 81.38 57 ILE B O 1
ATOM 2309 N N . ARG B 1 58 ? -10.359 -25.203 0.36 1 77.5 58 ARG B N 1
ATOM 2310 C CA . ARG B 1 58 ? -10.188 -26.562 -0.132 1 77.5 58 ARG B CA 1
ATOM 2311 C C . ARG B 1 58 ? -11.266 -26.922 -1.147 1 77.5 58 ARG B C 1
ATOM 2313 O O . ARG B 1 58 ? -12.43 -26.562 -0.976 1 77.5 58 ARG B O 1
ATOM 2320 N N . PRO B 1 59 ? -10.742 -27.422 -2.176 1 70.12 59 PRO B N 1
ATOM 2321 C CA . PRO B 1 59 ? -11.68 -27.75 -3.258 1 70.12 59 PRO B CA 1
ATOM 2322 C C . PRO B 1 59 ? -12.891 -28.531 -2.773 1 70.12 59 PRO B C 1
ATOM 2324 O O . PRO B 1 59 ? -13.977 -28.422 -3.35 1 70.12 59 PRO B O 1
ATOM 2327 N N . GLU B 1 60 ? -12.68 -29.156 -1.725 1 73.88 60 GLU B N 1
ATOM 2328 C CA . GLU B 1 60 ? -13.773 -30 -1.262 1 73.88 60 GLU B CA 1
ATOM 2329 C C . GLU B 1 60 ? -14.75 -29.219 -0.393 1 73.88 60 GLU B C 1
ATOM 2331 O O . GLU B 1 60 ? -15.852 -29.703 -0.102 1 73.88 60 GLU B O 1
ATOM 2336 N N . GLN B 1 61 ? -14.422 -28.156 -0.146 1 74 61 GLN B N 1
ATOM 2337 C CA . GLN B 1 61 ? -15.266 -27.406 0.783 1 74 61 GLN B CA 1
ATOM 2338 C C . GLN B 1 61 ? -16.328 -26.609 0.038 1 74 61 GLN B C 1
ATOM 2340 O O . GLN B 1 61 ? -16.078 -26.078 -1.046 1 74 61 GLN B O 1
ATOM 2345 N N . PRO B 1 62 ? -17.531 -26.688 0.62 1 83.88 62 PRO B N 1
ATOM 2346 C CA . PRO B 1 62 ? -18.625 -25.891 0.043 1 83.88 62 PRO B CA 1
ATOM 2347 C C . PRO B 1 62 ? -18.312 -24.406 0.019 1 83.88 62 PRO B C 1
ATOM 2349 O O . PRO B 1 62 ? -17.594 -23.891 0.881 1 83.88 62 PRO B O 1
ATOM 2352 N N . LEU B 1 63 ? -18.828 -23.688 -0.953 1 89.44 63 LEU B N 1
ATOM 2353 C CA . LEU B 1 63 ? -18.609 -22.266 -1.204 1 89.44 63 LEU B CA 1
ATOM 2354 C C . LEU B 1 63 ? -19.203 -21.422 -0.09 1 89.44 63 LEU B C 1
ATOM 2356 O O . LEU B 1 63 ? -18.859 -20.25 0.061 1 89.44 63 LEU B O 1
ATOM 2360 N N . TRP B 1 64 ? -20 -22 0.735 1 90.38 64 TRP B N 1
ATOM 2361 C CA . TRP B 1 64 ? -20.656 -21.25 1.801 1 90.38 64 TRP B CA 1
ATOM 2362 C C . TRP B 1 64 ? -19.625 -20.75 2.82 1 90.38 64 TRP B C 1
ATOM 2364 O O . TRP B 1 64 ? -19.781 -19.672 3.387 1 90.38 64 TRP B O 1
ATOM 2374 N N . TRP B 1 65 ? -18.625 -21.516 3.057 1 89 65 TRP B N 1
ATOM 2375 C CA . TRP B 1 65 ? -17.578 -21.109 3.994 1 89 65 TRP B CA 1
ATOM 2376 C C . TRP B 1 65 ? -16.844 -19.875 3.48 1 89 65 TRP B C 1
ATOM 2378 O O . TRP B 1 65 ? -16.469 -19 4.262 1 89 65 TRP B O 1
ATOM 2388 N N . SER B 1 66 ? -16.672 -19.797 2.207 1 90.62 66 SER B N 1
ATOM 2389 C CA . SER B 1 66 ? -16.016 -18.641 1.607 1 90.62 66 SER B CA 1
ATOM 2390 C C . SER B 1 66 ? -16.875 -17.375 1.755 1 90.62 66 SER B C 1
ATOM 2392 O O . SER B 1 66 ? -16.359 -16.297 2.066 1 90.62 66 SER B O 1
ATOM 2394 N N . TRP B 1 67 ? -18.156 -17.578 1.578 1 92.5 67 TRP B N 1
ATOM 2395 C CA . TRP B 1 67 ? -19.062 -16.438 1.709 1 92.5 67 TRP B CA 1
ATOM 2396 C C . TRP B 1 67 ? -19.156 -15.969 3.16 1 92.5 67 TRP B C 1
ATOM 2398 O O . TRP B 1 67 ? -19.219 -14.773 3.434 1 92.5 67 TRP B O 1
ATOM 2408 N N . LEU B 1 68 ? -19.109 -16.891 4.016 1 92.44 68 LEU B N 1
ATOM 2409 C CA . LEU B 1 68 ? -19.109 -16.562 5.438 1 92.44 68 LEU B CA 1
ATOM 2410 C C . LEU B 1 68 ? -17.844 -15.789 5.82 1 92.44 68 LEU B C 1
ATOM 2412 O O . LEU B 1 68 ? -17.906 -14.867 6.637 1 92.44 68 LEU B O 1
ATOM 2416 N N . TRP B 1 69 ? -16.797 -16.219 5.25 1 91.19 69 TRP B N 1
ATOM 2417 C CA . TRP B 1 69 ? -15.539 -15.523 5.469 1 91.19 69 TRP B CA 1
ATOM 2418 C C . TRP B 1 69 ? -15.625 -14.078 4.992 1 91.19 69 TRP B C 1
ATOM 2420 O O . TRP B 1 69 ? -15.164 -13.156 5.676 1 91.19 69 TRP B O 1
ATOM 2430 N N . VAL B 1 70 ? -16.188 -13.875 3.896 1 92.81 70 VAL B N 1
ATOM 2431 C CA . VAL B 1 70 ? -16.328 -12.539 3.33 1 92.81 70 VAL B CA 1
ATOM 2432 C C . VAL B 1 70 ? -17.203 -11.672 4.246 1 92.81 70 VAL B C 1
ATOM 2434 O O . VAL B 1 70 ? -16.859 -10.523 4.523 1 92.81 70 VAL B O 1
ATOM 2437 N N . VAL B 1 71 ? -18.25 -12.258 4.777 1 94.38 71 VAL B N 1
ATOM 2438 C CA . VAL B 1 71 ? -19.141 -11.539 5.68 1 94.38 71 VAL B CA 1
ATOM 2439 C C . VAL B 1 71 ? -18.406 -11.164 6.961 1 94.38 71 VAL B C 1
ATOM 2441 O O . VAL B 1 71 ? -18.547 -10.047 7.465 1 94.38 71 VAL B O 1
ATOM 2444 N N . ALA B 1 72 ? -17.625 -12.117 7.426 1 92.62 72 ALA B N 1
ATOM 2445 C CA . ALA B 1 72 ? -16.828 -11.859 8.625 1 92.62 72 ALA B CA 1
ATOM 2446 C C . ALA B 1 72 ? -15.82 -10.742 8.383 1 92.62 72 ALA B C 1
ATOM 2448 O O . ALA B 1 72 ? -15.586 -9.906 9.266 1 92.62 72 ALA B O 1
ATOM 2449 N N . MET B 1 73 ? -15.273 -10.75 7.234 1 90.88 73 MET B N 1
ATOM 2450 C CA . MET B 1 73 ? -14.305 -9.727 6.863 1 90.88 73 MET B CA 1
ATOM 2451 C C . MET B 1 73 ? -14.961 -8.352 6.836 1 90.88 73 MET B C 1
ATOM 2453 O O . MET B 1 73 ? -14.367 -7.367 7.285 1 90.88 73 MET B O 1
ATOM 2457 N N . ILE B 1 74 ? -16.109 -8.297 6.301 1 94.88 74 ILE B N 1
ATOM 2458 C CA . ILE B 1 74 ? -16.844 -7.039 6.234 1 94.88 74 ILE B CA 1
ATOM 2459 C C . ILE B 1 74 ? -17.141 -6.539 7.645 1 94.88 74 ILE B C 1
ATOM 2461 O O . ILE B 1 74 ? -16.938 -5.359 7.945 1 94.88 74 ILE B O 1
ATOM 2465 N N . GLY B 1 75 ? -17.594 -7.43 8.5 1 94.88 75 GLY B N 1
ATOM 2466 C CA . GLY B 1 75 ? -17.859 -7.074 9.883 1 94.88 75 GLY B CA 1
ATOM 2467 C C . GLY B 1 75 ? -16.625 -6.566 10.617 1 94.88 75 GLY B C 1
ATOM 2468 O O . GLY B 1 75 ? -16.703 -5.562 11.328 1 94.88 75 GLY B O 1
ATOM 2469 N N . TYR B 1 76 ? -15.555 -7.238 10.422 1 91.81 76 TYR B N 1
ATOM 2470 C CA . TYR B 1 76 ? -14.312 -6.844 11.07 1 91.81 76 TYR B CA 1
ATOM 2471 C C . TYR B 1 76 ? -13.836 -5.492 10.562 1 91.81 76 TYR B C 1
ATOM 2473 O O . TYR B 1 76 ? -13.375 -4.656 11.344 1 91.81 76 TYR B O 1
ATOM 2481 N N . ALA B 1 77 ? -13.875 -5.324 9.289 1 93.06 77 ALA B N 1
ATOM 2482 C CA . ALA B 1 77 ? -13.484 -4.047 8.695 1 93.06 77 ALA B CA 1
ATOM 2483 C C . ALA B 1 77 ? -14.336 -2.902 9.25 1 93.06 77 ALA B C 1
ATOM 2485 O O . ALA B 1 77 ? -13.812 -1.84 9.586 1 93.06 77 ALA B O 1
ATOM 2486 N N . ALA B 1 78 ? -15.602 -3.137 9.32 1 95.19 78 ALA B N 1
ATOM 2487 C CA . ALA B 1 78 ? -16.5 -2.123 9.867 1 95.19 78 ALA B CA 1
ATOM 2488 C C . ALA B 1 78 ? -16.156 -1.815 11.328 1 95.19 78 ALA B C 1
ATOM 2490 O O . ALA B 1 78 ? -16.156 -0.654 11.742 1 95.19 78 ALA B O 1
ATOM 2491 N N . TRP B 1 79 ? -15.883 -2.855 12.047 1 93.81 79 TRP B N 1
ATOM 2492 C CA . TRP B 1 79 ? -15.5 -2.697 13.445 1 93.81 79 TRP B CA 1
ATOM 2493 C C . TRP B 1 79 ? -14.211 -1.898 13.57 1 93.81 79 TRP B C 1
ATOM 2495 O O . TRP B 1 79 ? -14.07 -1.074 14.477 1 93.81 79 TRP B O 1
ATOM 2505 N N . THR B 1 80 ? -13.336 -2.143 12.758 1 90 80 THR B N 1
ATOM 2506 C CA . THR B 1 80 ? -12.062 -1.427 12.758 1 90 80 THR B CA 1
ATOM 2507 C C . THR B 1 80 ? -12.281 0.061 12.5 1 90 80 THR B C 1
ATOM 2509 O O . THR B 1 80 ? -11.664 0.906 13.156 1 90 80 THR B O 1
ATOM 2512 N N . VAL B 1 81 ? -13.062 0.392 11.547 1 93.25 81 VAL B N 1
ATOM 2513 C CA . VAL B 1 81 ? -13.359 1.792 11.273 1 93.25 81 VAL B CA 1
ATOM 2514 C C . VAL B 1 81 ? -13.945 2.453 12.516 1 93.25 81 VAL B C 1
ATOM 2516 O O . VAL B 1 81 ? -13.57 3.576 12.867 1 93.25 81 VAL B O 1
ATOM 2519 N N . ARG B 1 82 ? -14.82 1.761 13.188 1 94.25 82 ARG B N 1
ATOM 2520 C CA . ARG B 1 82 ? -15.422 2.277 14.414 1 94.25 82 ARG B CA 1
ATOM 2521 C C . ARG B 1 82 ? -14.367 2.537 15.477 1 94.25 82 ARG B C 1
ATOM 2523 O O . ARG B 1 82 ? -14.43 3.537 16.203 1 94.25 82 ARG B O 1
ATOM 2530 N N . GLN B 1 83 ? -13.453 1.71 15.555 1 92 83 GLN B N 1
ATOM 2531 C CA . GLN B 1 83 ? -12.414 1.848 16.562 1 92 83 GLN B CA 1
ATOM 2532 C C . GLN B 1 83 ? -11.477 3.012 16.234 1 92 83 GLN B C 1
ATOM 2534 O O . GLN B 1 83 ? -10.977 3.684 17.141 1 92 83 GLN B O 1
ATOM 2539 N N . ARG B 1 84 ? -11.367 3.215 15.016 1 89.38 84 ARG B N 1
ATOM 2540 C CA . ARG B 1 84 ? -10.406 4.23 14.602 1 89.38 84 ARG B CA 1
ATOM 2541 C C . ARG B 1 84 ? -11.055 5.609 14.555 1 89.38 84 ARG B C 1
ATOM 2543 O O . ARG B 1 84 ? -10.367 6.629 14.641 1 89.38 84 ARG B O 1
ATOM 2550 N N . VAL B 1 85 ? -12.289 5.613 14.328 1 92.5 85 VAL B N 1
ATOM 2551 C CA . VAL B 1 85 ? -13.023 6.875 14.305 1 92.5 85 VAL B CA 1
ATOM 2552 C C . VAL B 1 85 ? -14.188 6.816 15.289 1 92.5 85 VAL B C 1
ATOM 2554 O O . VAL B 1 85 ? -15.352 6.895 14.891 1 92.5 85 VAL B O 1
ATOM 2557 N N . PRO B 1 86 ? -13.891 6.895 16.453 1 87.69 86 PRO B N 1
ATOM 2558 C CA . PRO B 1 86 ? -14.938 6.684 17.469 1 87.69 86 PRO B CA 1
ATOM 2559 C C . PRO B 1 86 ? -15.867 7.883 17.609 1 87.69 86 PRO B C 1
ATOM 2561 O O . PRO B 1 86 ? -16.984 7.746 18.109 1 87.69 86 PRO B O 1
ATOM 2564 N N . THR B 1 87 ? -15.531 8.969 17.219 1 86.5 87 THR B N 1
ATOM 2565 C CA . THR B 1 87 ? -16.312 10.18 17.453 1 86.5 87 THR B CA 1
ATOM 2566 C C . THR B 1 87 ? -17.422 10.32 16.406 1 86.5 87 THR B C 1
ATOM 2568 O O . THR B 1 87 ? -18.328 11.133 16.562 1 86.5 87 THR B O 1
ATOM 2571 N N . ALA B 1 88 ? -17.375 9.562 15.367 1 87.5 88 ALA B N 1
ATOM 2572 C CA . ALA B 1 88 ? -18.375 9.656 14.305 1 87.5 88 ALA B CA 1
ATOM 2573 C C . ALA B 1 88 ? -19.656 8.93 14.703 1 87.5 88 ALA B C 1
ATOM 2575 O O . ALA B 1 88 ? -19.625 7.785 15.156 1 87.5 88 ALA B O 1
ATOM 2576 N N . PRO B 1 89 ? -20.75 9.625 14.586 1 85.25 89 PRO B N 1
ATOM 2577 C CA . PRO B 1 89 ? -22.016 8.961 14.922 1 85.25 89 PRO B CA 1
ATOM 2578 C C . PRO B 1 89 ? -22.375 7.836 13.961 1 85.25 89 PRO B C 1
ATOM 2580 O O . PRO B 1 89 ? -22.188 7.973 12.75 1 85.25 89 PRO B O 1
ATOM 2583 N N . ALA B 1 90 ? -22.781 6.723 14.453 1 90.19 90 ALA B N 1
ATOM 2584 C CA . ALA B 1 90 ? -23.281 5.582 13.695 1 90.19 90 ALA B CA 1
ATOM 2585 C C . ALA B 1 90 ? -22.266 5.117 12.656 1 90.19 90 ALA B C 1
ATOM 2587 O O . ALA B 1 90 ? -22.625 4.781 11.531 1 90.19 90 ALA B O 1
ATOM 2588 N N . VAL B 1 91 ? -21.047 5.215 12.984 1 92.69 91 VAL B N 1
ATOM 2589 C CA . VAL B 1 91 ? -19.969 4.918 12.055 1 92.69 91 VAL B CA 1
ATOM 2590 C C . VAL B 1 91 ? -19.969 3.43 11.711 1 92.69 91 VAL B C 1
ATOM 2592 O O . VAL B 1 91 ? -19.672 3.047 10.578 1 92.69 91 VAL B O 1
ATOM 2595 N N . LEU B 1 92 ? -20.406 2.602 12.617 1 94.94 92 LEU B N 1
ATOM 2596 C CA . LEU B 1 92 ? -20.453 1.162 12.383 1 94.94 92 LEU B CA 1
ATOM 2597 C C . LEU B 1 92 ? -21.453 0.819 11.289 1 94.94 92 LEU B C 1
ATOM 2599 O O . LEU B 1 92 ? -21.141 0.065 10.359 1 94.94 92 LEU B O 1
ATOM 2603 N N . SER B 1 93 ? -22.625 1.342 11.43 1 94.75 93 SER B N 1
ATOM 2604 C CA . SER B 1 93 ? -23.656 1.075 10.43 1 94.75 93 SER B CA 1
ATOM 2605 C C . SER B 1 93 ? -23.281 1.645 9.07 1 94.75 93 SER B C 1
ATOM 2607 O O . SER B 1 93 ? -23.531 1.02 8.039 1 94.75 93 SER B O 1
ATOM 2609 N N . ALA B 1 94 ? -22.656 2.807 9.086 1 95.38 94 ALA B N 1
ATOM 2610 C CA . ALA B 1 94 ? -22.219 3.42 7.836 1 95.38 94 ALA B CA 1
ATOM 2611 C C . ALA B 1 94 ? -21.141 2.572 7.16 1 95.38 94 ALA B C 1
ATOM 2613 O O . ALA B 1 94 ? -21.156 2.387 5.941 1 95.38 94 ALA B O 1
ATOM 2614 N N . ALA B 1 95 ? -20.234 2.064 7.992 1 96.81 95 ALA B N 1
ATOM 2615 C CA . ALA B 1 95 ? -19.156 1.23 7.469 1 96.81 95 ALA B CA 1
ATOM 2616 C C . ALA B 1 95 ? -19.703 -0.094 6.934 1 96.81 95 ALA B C 1
ATOM 2618 O O . ALA B 1 95 ? -19.266 -0.564 5.879 1 96.81 95 ALA B O 1
ATOM 2619 N N . LEU B 1 96 ? -20.641 -0.663 7.641 1 97 96 LEU B N 1
ATOM 2620 C CA . LEU B 1 96 ? -21.234 -1.925 7.211 1 97 96 LEU B CA 1
ATOM 2621 C C . LEU B 1 96 ? -21.938 -1.767 5.867 1 97 96 LEU B C 1
ATOM 2623 O O . LEU B 1 96 ? -21.781 -2.609 4.98 1 97 96 LEU B O 1
ATOM 2627 N N . VAL B 1 97 ? -22.625 -0.754 5.734 1 95.75 97 VAL B N 1
ATOM 2628 C CA . VAL B 1 97 ? -23.328 -0.491 4.484 1 95.75 97 VAL B CA 1
ATOM 2629 C C . VAL B 1 97 ? -22.328 -0.236 3.363 1 95.75 97 VAL B C 1
ATOM 2631 O O . VAL B 1 97 ? -22.469 -0.756 2.256 1 95.75 97 VAL B O 1
ATOM 2634 N N . SER B 1 98 ? -21.359 0.562 3.703 1 96.31 98 SER B N 1
ATOM 2635 C CA . SER B 1 98 ? -20.344 0.921 2.711 1 96.31 98 SER B CA 1
ATOM 2636 C C . SER B 1 98 ? -19.609 -0.312 2.203 1 96.31 98 SER B C 1
ATOM 2638 O O . SER B 1 98 ? -19.531 -0.543 0.995 1 96.31 98 SER B O 1
ATOM 2640 N N . PHE B 1 99 ? -19.141 -1.189 3.08 1 96.5 99 PHE B N 1
ATOM 2641 C CA . PHE B 1 99 ? -18.344 -2.355 2.693 1 96.5 99 PHE B CA 1
ATOM 2642 C C . PHE B 1 99 ? -19.25 -3.438 2.104 1 96.5 99 PHE B C 1
ATOM 2644 O O . PHE B 1 99 ? -18.828 -4.184 1.216 1 96.5 99 PHE B O 1
ATOM 2651 N N . GLY B 1 100 ? -20.469 -3.49 2.617 1 95.69 100 GLY B N 1
ATOM 2652 C CA . GLY B 1 100 ? -21.422 -4.41 2.021 1 95.69 100 GLY B CA 1
ATOM 2653 C C . GLY B 1 100 ? -21.734 -4.098 0.569 1 95.69 100 GLY B C 1
ATOM 2654 O O . GLY B 1 100 ? -21.688 -4.984 -0.285 1 95.69 100 GLY B O 1
ATOM 2655 N N . VAL B 1 101 ? -21.984 -2.893 0.325 1 92.25 101 VAL B N 1
ATOM 2656 C CA . VAL B 1 101 ? -22.297 -2.453 -1.033 1 92.25 101 VAL B CA 1
ATOM 2657 C C . VAL B 1 101 ? -21.062 -2.637 -1.923 1 92.25 101 VAL B C 1
ATOM 2659 O O . VAL B 1 101 ? -21.172 -3.104 -3.059 1 92.25 101 VAL B O 1
ATOM 2662 N N . THR B 1 102 ? -19.969 -2.266 -1.403 1 92.75 102 THR B N 1
ATOM 2663 C CA . THR B 1 102 ? -18.719 -2.375 -2.143 1 92.75 102 THR B CA 1
ATOM 2664 C C . THR B 1 102 ? -18.438 -3.83 -2.504 1 92.75 102 THR B C 1
ATOM 2666 O O . THR B 1 102 ? -18.109 -4.141 -3.654 1 92.75 102 THR B O 1
ATOM 2669 N N . ALA B 1 103 ? -18.516 -4.676 -1.543 1 94 103 ALA B N 1
ATOM 2670 C CA . ALA B 1 103 ? -18.281 -6.098 -1.789 1 94 103 ALA B CA 1
ATOM 2671 C C . ALA B 1 103 ? -19.297 -6.656 -2.793 1 94 103 ALA B C 1
ATOM 2673 O O . ALA B 1 103 ? -18.922 -7.414 -3.693 1 94 103 ALA B O 1
ATOM 2674 N N . LEU B 1 104 ? -20.5 -6.258 -2.629 1 93 104 LEU B N 1
ATOM 2675 C CA . LEU B 1 104 ? -21.562 -6.754 -3.502 1 93 104 LEU B CA 1
ATOM 2676 C C . LEU B 1 104 ? -21.328 -6.32 -4.945 1 93 104 LEU B C 1
ATOM 2678 O O . LEU B 1 104 ? -21.406 -7.137 -5.863 1 93 104 LEU B O 1
ATOM 2682 N N . VAL B 1 105 ? -21.047 -5.094 -5.156 1 91.81 105 VAL B N 1
ATOM 2683 C CA . VAL B 1 105 ? -20.844 -4.562 -6.5 1 91.81 105 VAL B CA 1
ATOM 2684 C C . VAL B 1 105 ? -19.578 -5.172 -7.109 1 91.81 105 VAL B C 1
ATOM 2686 O O . VAL B 1 105 ? -19.594 -5.617 -8.258 1 91.81 105 VAL B O 1
ATOM 2689 N N . ALA B 1 106 ? -18.5 -5.184 -6.332 1 93.75 106 ALA B N 1
ATOM 2690 C CA . ALA B 1 106 ? -17.219 -5.695 -6.816 1 93.75 106 ALA B CA 1
ATOM 2691 C C . ALA B 1 106 ? -17.328 -7.168 -7.199 1 93.75 106 ALA B C 1
ATOM 2693 O O . ALA B 1 106 ? -16.906 -7.562 -8.297 1 93.75 106 ALA B O 1
ATOM 2694 N N . LEU B 1 107 ? -17.906 -7.941 -6.359 1 93.5 107 LEU B N 1
ATOM 2695 C CA . LEU B 1 107 ? -17.984 -9.383 -6.598 1 93.5 107 LEU B CA 1
ATOM 2696 C C . LEU B 1 107 ? -19.031 -9.703 -7.668 1 93.5 107 LEU B C 1
ATOM 2698 O O . LEU B 1 107 ? -18.859 -10.656 -8.438 1 93.5 107 LEU B O 1
ATOM 2702 N N . ALA B 1 108 ? -20.078 -8.93 -7.695 1 93.88 108 ALA B N 1
ATOM 2703 C CA . ALA B 1 108 ? -21.078 -9.117 -8.75 1 93.88 108 ALA B CA 1
ATOM 2704 C C . ALA B 1 108 ? -20.469 -8.891 -10.125 1 93.88 108 ALA B C 1
ATOM 2706 O O . ALA B 1 108 ? -20.781 -9.625 -11.07 1 93.88 108 ALA B O 1
ATOM 2707 N N . VAL B 1 109 ? -19.641 -7.902 -10.242 1 93.06 109 VAL B N 1
ATOM 2708 C CA . VAL B 1 109 ? -19.016 -7.605 -11.523 1 93.06 109 VAL B CA 1
ATOM 2709 C C . VAL B 1 109 ? -17.984 -8.688 -11.859 1 93.06 109 VAL B C 1
ATOM 2711 O O . VAL B 1 109 ? -17.984 -9.219 -12.977 1 93.06 109 VAL B O 1
ATOM 2714 N N . LEU B 1 110 ? -17.172 -9.109 -10.938 1 94.38 110 LEU B N 1
ATOM 2715 C CA . LEU B 1 110 ? -16.078 -10.055 -11.195 1 94.38 110 LEU B CA 1
ATOM 2716 C C . LEU B 1 110 ? -16.625 -11.445 -11.5 1 94.38 110 LEU B C 1
ATOM 2718 O O . LEU B 1 110 ? -16.125 -12.133 -12.391 1 94.38 110 LEU B O 1
ATOM 2722 N N . PHE B 1 111 ? -17.656 -11.797 -10.797 1 93.94 111 PHE B N 1
ATOM 2723 C CA . PHE B 1 111 ? -18.172 -13.156 -10.961 1 93.94 111 PHE B CA 1
ATOM 2724 C C . PHE B 1 111 ? -19.375 -13.18 -11.883 1 93.94 111 PHE B C 1
ATOM 2726 O O . PHE B 1 111 ? -19.594 -14.156 -12.602 1 93.94 111 PHE B O 1
ATOM 2733 N N . GLY B 1 112 ? -20.156 -12.133 -11.836 1 93 112 GLY B N 1
ATOM 2734 C CA . GLY B 1 112 ? -21.297 -12.039 -12.734 1 93 112 GLY B CA 1
ATOM 2735 C C . GLY B 1 112 ? -20.891 -11.938 -14.195 1 93 112 GLY B C 1
ATOM 2736 O O . GLY B 1 112 ? -21.547 -12.523 -15.062 1 93 112 GLY B O 1
ATOM 2737 N N . LEU B 1 113 ? -19.828 -11.234 -14.453 1 92.38 113 LEU B N 1
ATOM 2738 C CA . LEU B 1 113 ? -19.344 -11.094 -15.82 1 92.38 113 LEU B CA 1
ATOM 2739 C C . LEU B 1 113 ? -18.297 -12.164 -16.141 1 92.38 113 LEU B C 1
ATOM 2741 O O . LEU B 1 113 ? -17.641 -12.086 -17.172 1 92.38 113 LEU B O 1
ATOM 2745 N N . GLN B 1 114 ? -18.094 -13.078 -15.234 1 91.69 114 GLN B N 1
ATOM 2746 C CA . GLN B 1 114 ? -17.25 -14.258 -15.398 1 91.69 114 GLN B CA 1
ATOM 2747 C C . GLN B 1 114 ? -15.797 -13.875 -15.648 1 91.69 114 GLN B C 1
ATOM 2749 O O . GLN B 1 114 ? -15.148 -14.422 -16.531 1 91.69 114 GLN B O 1
ATOM 2754 N N . VAL B 1 115 ? -15.375 -12.836 -14.977 1 91.94 115 VAL B N 1
ATOM 2755 C CA . VAL B 1 115 ? -13.969 -12.453 -15.031 1 91.94 115 VAL B CA 1
ATOM 2756 C C . VAL B 1 115 ? -13.117 -13.516 -14.328 1 91.94 115 VAL B C 1
ATOM 2758 O O . VAL B 1 115 ? -12.055 -13.898 -14.828 1 91.94 115 VAL B O 1
ATOM 2761 N N . PHE B 1 116 ? -13.594 -13.984 -13.172 1 92.88 116 PHE B N 1
ATOM 2762 C CA . PHE B 1 116 ? -12.984 -15.055 -12.391 1 92.88 116 PHE B CA 1
ATOM 2763 C C . PHE B 1 116 ? -14.008 -16.156 -12.086 1 92.88 116 PHE B C 1
ATOM 2765 O O . PHE B 1 116 ? -15.211 -15.891 -12.039 1 92.88 116 PHE B O 1
ATOM 2772 N N . PRO B 1 117 ? -13.5 -17.375 -11.938 1 90.44 117 PRO B N 1
ATOM 2773 C CA . PRO B 1 117 ? -14.422 -18.422 -11.5 1 90.44 117 PRO B CA 1
ATOM 2774 C C . PRO B 1 117 ? -14.844 -18.266 -10.039 1 90.44 117 PRO B C 1
ATOM 2776 O O . PRO B 1 117 ? -14.062 -17.781 -9.219 1 90.44 117 PRO B O 1
ATOM 2779 N N . VAL B 1 118 ? -16.031 -18.672 -9.75 1 91.19 118 VAL B N 1
ATOM 2780 C CA . VAL B 1 118 ? -16.531 -18.594 -8.383 1 91.19 118 VAL B CA 1
ATOM 2781 C C . VAL B 1 118 ? -15.977 -19.75 -7.566 1 91.19 118 VAL B C 1
ATOM 2783 O O . VAL B 1 118 ? -16.625 -20.797 -7.445 1 91.19 118 VAL B O 1
ATOM 2786 N N . GLU B 1 119 ? -14.875 -19.578 -7.012 1 90.81 119 GLU B N 1
ATOM 2787 C CA . GLU B 1 119 ? -14.195 -20.516 -6.133 1 90.81 119 GLU B CA 1
ATOM 2788 C C . GLU B 1 119 ? -13.688 -19.828 -4.871 1 90.81 119 GLU B C 1
ATOM 2790 O O . GLU B 1 119 ? -13.523 -18.609 -4.844 1 90.81 119 GLU B O 1
ATOM 2795 N N . GLY B 1 120 ? -13.508 -20.641 -3.863 1 89.38 120 GLY B N 1
ATOM 2796 C CA . GLY B 1 120 ? -12.984 -20.078 -2.629 1 89.38 120 GLY B CA 1
ATOM 2797 C C . GLY B 1 120 ? -11.664 -19.344 -2.818 1 89.38 120 GLY B C 1
ATOM 2798 O O . GLY B 1 120 ? -11.438 -18.297 -2.213 1 89.38 120 GLY B O 1
ATOM 2799 N N . ARG B 1 121 ? -10.898 -19.906 -3.703 1 90.12 121 ARG B N 1
ATOM 2800 C CA . ARG B 1 121 ? -9.562 -19.359 -3.941 1 90.12 121 ARG B CA 1
ATOM 2801 C C . ARG B 1 121 ? -9.648 -18 -4.625 1 90.12 121 ARG B C 1
ATOM 2803 O O . ARG B 1 121 ? -8.68 -17.219 -4.617 1 90.12 121 ARG B O 1
ATOM 2810 N N . THR B 1 122 ? -10.734 -17.656 -5.27 1 92.69 122 THR B N 1
ATOM 2811 C CA . THR B 1 122 ? -10.883 -16.375 -5.949 1 92.69 122 THR B CA 1
ATOM 2812 C C . THR B 1 122 ? -11.766 -15.438 -5.137 1 92.69 122 THR B C 1
ATOM 2814 O O . THR B 1 122 ? -11.438 -14.266 -4.961 1 92.69 122 THR B O 1
ATOM 2817 N N . VAL B 1 123 ? -12.742 -15.969 -4.531 1 92.38 123 VAL B N 1
ATOM 2818 C CA . VAL B 1 123 ? -13.742 -15.164 -3.844 1 92.38 123 VAL B CA 1
ATOM 2819 C C . VAL B 1 123 ? -13.117 -14.484 -2.625 1 92.38 123 VAL B C 1
ATOM 2821 O O . VAL B 1 123 ? -13.227 -13.273 -2.457 1 92.38 123 VAL B O 1
ATOM 2824 N N . VAL B 1 124 ? -12.414 -15.211 -1.819 1 91.56 124 VAL B N 1
ATOM 2825 C CA . VAL B 1 124 ? -11.938 -14.727 -0.528 1 91.56 124 VAL B CA 1
ATOM 2826 C C . VAL B 1 124 ? -10.82 -13.703 -0.739 1 91.56 124 VAL B C 1
ATOM 2828 O O . VAL B 1 124 ? -10.898 -12.586 -0.232 1 91.56 124 VAL B O 1
ATOM 2831 N N . PRO B 1 125 ? -9.867 -14.062 -1.596 1 91.25 125 PRO B N 1
ATOM 2832 C CA . PRO B 1 125 ? -8.773 -13.102 -1.771 1 91.25 125 PRO B CA 1
ATOM 2833 C C . PRO B 1 125 ? -9.234 -11.812 -2.449 1 91.25 125 PRO B C 1
ATOM 2835 O O . PRO B 1 125 ? -8.82 -10.719 -2.045 1 91.25 125 PRO B O 1
ATOM 2838 N N . LEU B 1 126 ? -10.047 -11.891 -3.393 1 93.75 126 LEU B N 1
ATOM 2839 C CA . LEU B 1 126 ? -10.484 -10.711 -4.129 1 93.75 126 LEU B CA 1
ATOM 2840 C C . LEU B 1 126 ? -11.391 -9.844 -3.266 1 93.75 126 LEU B C 1
ATOM 2842 O O . LEU B 1 126 ? -11.305 -8.609 -3.314 1 93.75 126 LEU B O 1
ATOM 2846 N N . ALA B 1 127 ? -12.219 -10.523 -2.51 1 93 127 ALA B N 1
ATOM 2847 C CA . ALA B 1 127 ? -13.023 -9.773 -1.549 1 93 127 ALA B CA 1
ATOM 2848 C C . ALA B 1 127 ? -12.141 -9.062 -0.528 1 93 127 ALA B C 1
ATOM 2850 O O . ALA B 1 127 ? -12.422 -7.926 -0.145 1 93 127 ALA B O 1
ATOM 2851 N N . GLY B 1 128 ? -11.172 -9.797 -0.105 1 91.38 128 GLY B N 1
ATOM 2852 C CA . GLY B 1 128 ? -10.234 -9.211 0.841 1 91.38 128 GLY B CA 1
ATOM 2853 C C . GLY B 1 128 ? -9.531 -7.98 0.3 1 91.38 128 GLY B C 1
ATOM 2854 O O . GLY B 1 128 ? -9.359 -6.992 1.016 1 91.38 128 GLY B O 1
ATOM 2855 N N . MET B 1 129 ? -9.125 -7.973 -0.913 1 92.62 129 MET B N 1
ATOM 2856 C CA . MET B 1 129 ? -8.469 -6.824 -1.542 1 92.62 129 MET B CA 1
ATOM 2857 C C . MET B 1 129 ? -9.43 -5.645 -1.641 1 92.62 129 MET B C 1
ATOM 2859 O O . MET B 1 129 ? -9.047 -4.504 -1.361 1 92.62 129 MET B O 1
ATOM 2863 N N . ALA B 1 130 ? -10.602 -5.926 -2.004 1 94 130 ALA B N 1
ATOM 2864 C CA . ALA B 1 130 ? -11.602 -4.867 -2.148 1 94 130 ALA B CA 1
ATOM 2865 C C . ALA B 1 130 ? -11.922 -4.234 -0.799 1 94 130 ALA B C 1
ATOM 2867 O O . ALA B 1 130 ? -11.859 -3.012 -0.649 1 94 130 ALA B O 1
ATOM 2868 N N . VAL B 1 131 ? -12.203 -5.062 0.158 1 93.25 131 VAL B N 1
ATOM 2869 C CA . VAL B 1 131 ? -12.648 -4.59 1.466 1 93.25 131 VAL B CA 1
ATOM 2870 C C . VAL B 1 131 ? -11.469 -3.967 2.215 1 93.25 131 VAL B C 1
ATOM 2872 O O . VAL B 1 131 ? -11.609 -2.912 2.838 1 93.25 131 VAL B O 1
ATOM 2875 N N . GLY B 1 132 ? -10.367 -4.625 2.16 1 91 132 GLY B N 1
ATOM 2876 C CA . GLY B 1 132 ? -9.195 -4.133 2.861 1 91 132 GLY B CA 1
ATOM 2877 C C . GLY B 1 132 ? -8.766 -2.752 2.408 1 91 132 GLY B C 1
ATOM 2878 O O . GLY B 1 132 ? -8.547 -1.86 3.232 1 91 132 GLY B O 1
ATOM 2879 N N . ASN B 1 133 ? -8.57 -2.523 1.17 1 92.19 133 ASN B N 1
ATOM 2880 C CA . ASN B 1 133 ? -8.195 -1.22 0.636 1 92.19 133 ASN B CA 1
ATOM 2881 C C . ASN B 1 133 ? -9.281 -0.177 0.881 1 92.19 133 ASN B C 1
ATOM 2883 O O . ASN B 1 133 ? -8.977 0.99 1.14 1 92.19 133 ASN B O 1
ATOM 2887 N N . SER B 1 134 ? -10.422 -0.606 0.855 1 94 134 SER B N 1
ATOM 2888 C CA . SER B 1 134 ? -11.547 0.286 1.115 1 94 134 SER B CA 1
ATOM 2889 C C . SER B 1 134 ? -11.562 0.745 2.57 1 94 134 SER B C 1
ATOM 2891 O O . SER B 1 134 ? -11.93 1.884 2.861 1 94 134 SER B O 1
ATOM 2893 N N . MET B 1 135 ? -11.266 -0.182 3.428 1 92.69 135 MET B N 1
ATOM 2894 C CA . MET B 1 135 ? -11.25 0.141 4.852 1 92.69 135 MET B CA 1
ATOM 2895 C C . MET B 1 135 ? -10.312 1.315 5.129 1 92.69 135 MET B C 1
ATOM 2897 O O . MET B 1 135 ? -10.68 2.244 5.852 1 92.69 135 MET B O 1
ATOM 2901 N N . THR B 1 136 ? -9.156 1.297 4.52 1 89.62 136 THR B N 1
ATOM 2902 C CA . THR B 1 136 ? -8.188 2.375 4.715 1 89.62 136 THR B CA 1
ATOM 2903 C C . THR B 1 136 ? -8.758 3.703 4.219 1 89.62 136 THR B C 1
ATOM 2905 O O . THR B 1 136 ? -8.672 4.715 4.918 1 89.62 136 THR B O 1
ATOM 2908 N N . ALA B 1 137 ? -9.266 3.697 3.113 1 92.94 137 ALA B N 1
ATOM 2909 C CA . ALA B 1 137 ? -9.852 4.91 2.543 1 92.94 137 ALA B CA 1
ATOM 2910 C C . ALA B 1 137 ? -11.047 5.387 3.363 1 92.94 137 ALA B C 1
ATOM 2912 O O . ALA B 1 137 ? -11.258 6.59 3.521 1 92.94 137 ALA B O 1
ATOM 2913 N N . ALA B 1 138 ? -11.766 4.445 3.838 1 94.69 138 ALA B N 1
ATOM 2914 C CA . ALA B 1 138 ? -12.945 4.773 4.633 1 94.69 138 ALA B CA 1
ATOM 2915 C C . ALA B 1 138 ? -12.555 5.422 5.953 1 94.69 138 ALA B C 1
ATOM 2917 O O . ALA B 1 138 ? -13.211 6.359 6.414 1 94.69 138 ALA B O 1
ATOM 2918 N N . VAL B 1 139 ? -11.539 4.891 6.551 1 93.19 139 VAL B N 1
ATOM 2919 C CA . VAL B 1 139 ? -11.062 5.473 7.801 1 93.19 139 VAL B CA 1
ATOM 2920 C C . VAL B 1 139 ? -10.625 6.914 7.566 1 93.19 139 VAL B C 1
ATOM 2922 O O . VAL B 1 139 ? -10.977 7.809 8.344 1 93.19 139 VAL B O 1
ATOM 2925 N N . VAL B 1 140 ? -9.906 7.125 6.527 1 92.5 140 VAL B N 1
ATOM 2926 C CA . VAL B 1 140 ? -9.422 8.461 6.199 1 92.5 140 VAL B CA 1
ATOM 2927 C C . VAL B 1 140 ? -10.602 9.391 5.926 1 92.5 140 VAL B C 1
ATOM 2929 O O . VAL B 1 140 ? -10.656 10.5 6.457 1 92.5 140 VAL B O 1
ATOM 2932 N N . ALA B 1 141 ? -11.5 8.953 5.141 1 95.38 141 ALA B N 1
ATOM 2933 C CA . ALA B 1 141 ? -12.664 9.75 4.785 1 95.38 141 ALA B CA 1
ATOM 2934 C C . ALA B 1 141 ? -13.492 10.102 6.02 1 95.38 141 ALA B C 1
ATOM 2936 O O . ALA B 1 141 ? -13.867 11.258 6.215 1 95.38 141 ALA B O 1
ATOM 2937 N N . ALA B 1 142 ? -13.734 9.148 6.832 1 95.19 142 ALA B N 1
ATOM 2938 C CA . ALA B 1 142 ? -14.555 9.352 8.023 1 95.19 142 ALA B CA 1
ATOM 2939 C C . ALA B 1 142 ? -13.875 10.305 9 1 95.19 142 ALA B C 1
ATOM 2941 O O . ALA B 1 142 ? -14.508 11.211 9.539 1 95.19 142 ALA B O 1
ATOM 2942 N N . ARG B 1 143 ? -12.641 10.078 9.188 1 94.5 143 ARG B N 1
ATOM 2943 C CA . ARG B 1 143 ? -11.883 10.93 10.102 1 94.5 143 ARG B CA 1
ATOM 2944 C C . ARG B 1 143 ? -11.852 12.367 9.609 1 94.5 143 ARG B C 1
ATOM 2946 O O . ARG B 1 143 ? -12.078 13.297 10.383 1 94.5 143 ARG B O 1
ATOM 2953 N N . MET B 1 144 ? -11.57 12.531 8.398 1 94.75 144 MET B N 1
ATOM 2954 C CA . MET B 1 144 ? -11.492 13.867 7.824 1 94.75 144 MET B CA 1
ATOM 2955 C C . MET B 1 144 ? -12.852 14.555 7.859 1 94.75 144 MET B C 1
ATOM 2957 O O . MET B 1 144 ? -12.938 15.758 8.102 1 94.75 144 MET B O 1
ATOM 2961 N N . LEU B 1 145 ? -13.859 13.836 7.586 1 94.19 145 LEU B N 1
ATOM 2962 C CA . LEU B 1 145 ? -15.211 14.398 7.605 1 94.19 145 LEU B CA 1
ATOM 2963 C C . LEU B 1 145 ? -15.555 14.938 8.992 1 94.19 145 LEU B C 1
ATOM 2965 O O . LEU B 1 145 ? -16.031 16.062 9.117 1 94.19 145 LEU B O 1
ATOM 2969 N N . VAL B 1 146 ? -15.258 14.18 10 1 93.06 146 VAL B N 1
ATOM 2970 C CA . VAL B 1 146 ? -15.562 14.562 11.375 1 93.06 146 VAL B CA 1
ATOM 2971 C C . VAL B 1 146 ? -14.711 15.766 11.781 1 93.06 146 VAL B C 1
ATOM 2973 O O . VAL B 1 146 ? -15.211 16.719 12.383 1 93.06 146 VAL B O 1
ATOM 2976 N N . GLU B 1 147 ? -13.508 15.672 11.445 1 93.12 147 GLU B N 1
ATOM 2977 C CA . GLU B 1 147 ? -12.594 16.75 11.797 1 93.12 147 GLU B CA 1
ATOM 2978 C C . GLU B 1 147 ? -12.992 18.062 11.109 1 93.12 147 GLU B C 1
ATOM 2980 O O . GLU B 1 147 ? -13.062 19.109 11.75 1 93.12 147 GLU B O 1
ATOM 2985 N N . ARG B 1 148 ? -13.211 18.016 9.859 1 92 148 ARG B N 1
ATOM 2986 C CA . ARG B 1 148 ? -13.555 19.203 9.102 1 92 148 ARG B CA 1
ATOM 2987 C C . ARG B 1 148 ? -14.914 19.75 9.516 1 92 148 ARG B C 1
ATOM 2989 O O . ARG B 1 148 ? -15.125 20.969 9.547 1 92 148 ARG B O 1
ATOM 2996 N N . PHE B 1 149 ? -15.875 18.906 9.797 1 92 149 PHE B N 1
ATOM 2997 C CA . PHE B 1 149 ? -17.188 19.312 10.273 1 92 149 PHE B CA 1
ATOM 2998 C C . PHE B 1 149 ? -17.078 20.062 11.594 1 92 149 PHE B C 1
ATOM 3000 O O . PHE B 1 149 ? -17.75 21.094 11.789 1 92 149 PHE B O 1
ATOM 3007 N N . THR B 1 150 ? -16.219 19.531 12.453 1 90.75 150 THR B N 1
ATOM 3008 C CA . THR B 1 150 ? -16.016 20.156 13.758 1 90.75 150 THR B CA 1
ATOM 3009 C C . THR B 1 150 ? -15.32 21.516 13.602 1 90.75 150 THR B C 1
ATOM 3011 O O . THR B 1 150 ? -15.695 22.484 14.25 1 90.75 150 THR B O 1
ATOM 3014 N N . ASP B 1 151 ? -14.414 21.562 12.719 1 91.94 151 ASP B N 1
ATOM 3015 C CA . ASP B 1 151 ? -13.641 22.766 12.5 1 91.94 151 ASP B CA 1
ATOM 3016 C C . ASP B 1 151 ? -14.477 23.844 11.812 1 91.94 151 ASP B C 1
ATOM 3018 O O . ASP B 1 151 ? -14.266 25.047 12.031 1 91.94 151 ASP B O 1
ATOM 3022 N N . GLN B 1 152 ? -15.367 23.422 10.977 1 91.62 152 GLN B N 1
ATOM 3023 C CA . GLN B 1 152 ? -16.156 24.359 10.188 1 91.62 152 GLN B CA 1
ATOM 3024 C C . GLN B 1 152 ? -17.609 24.406 10.664 1 91.62 152 GLN B C 1
ATOM 3026 O O . GLN B 1 152 ? -18.516 24.641 9.867 1 91.62 152 GLN B O 1
ATOM 3031 N N . ARG B 1 153 ? -17.797 24.125 11.82 1 89.38 153 ARG B N 1
ATOM 3032 C CA . ARG B 1 153 ? -19.141 24.078 12.383 1 89.38 153 ARG B CA 1
ATOM 3033 C C . ARG B 1 153 ? -19.875 25.406 12.203 1 89.38 153 ARG B C 1
ATOM 3035 O O . ARG B 1 153 ? -21.062 25.438 11.875 1 89.38 153 ARG B O 1
ATOM 3042 N N . GLY B 1 154 ? -19.156 26.453 12.461 1 90.25 154 GLY B N 1
ATOM 3043 C CA . GLY B 1 154 ? -19.734 27.766 12.297 1 90.25 154 GLY B CA 1
ATOM 3044 C C . GLY B 1 154 ? -20.25 28.031 10.891 1 90.25 154 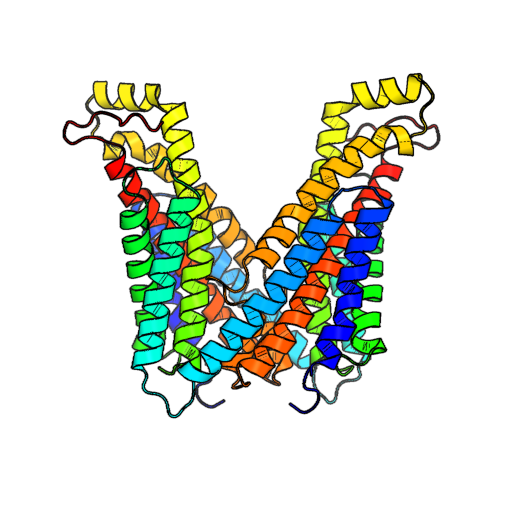GLY B C 1
ATOM 3045 O O . GLY B 1 154 ? -21.344 28.562 10.711 1 90.25 154 GLY B O 1
ATOM 3046 N N . GLN B 1 155 ? -19.516 27.656 9.938 1 91.81 155 GLN B N 1
ATOM 3047 C CA . GLN B 1 155 ? -19.891 27.844 8.539 1 91.81 155 GLN B CA 1
ATOM 3048 C C . GLN B 1 155 ? -21.109 27 8.18 1 91.81 155 GLN B C 1
ATOM 3050 O O . GLN B 1 155 ? -21.969 27.422 7.41 1 91.81 155 GLN B O 1
ATOM 3055 N N . VAL B 1 156 ? -21.172 25.797 8.68 1 90.44 156 VAL B N 1
ATOM 3056 C CA . VAL B 1 156 ? -22.281 24.875 8.414 1 90.44 156 VAL B CA 1
ATOM 3057 C C . VAL B 1 156 ? -23.578 25.438 9.016 1 90.44 156 VAL B C 1
ATOM 3059 O O . VAL B 1 156 ? -24.625 25.422 8.367 1 90.44 156 VAL B O 1
ATOM 3062 N N . GLU B 1 157 ? -23.406 25.984 10.203 1 90.12 157 GLU B N 1
ATOM 3063 C CA . GLU B 1 157 ? -24.562 26.578 10.867 1 90.12 157 GLU B CA 1
ATOM 3064 C C . GLU B 1 157 ? -25.047 27.828 10.133 1 90.12 157 GLU B C 1
ATOM 3066 O O . GLU B 1 157 ? -26.25 28.062 10.023 1 90.12 157 GLU B O 1
ATOM 3071 N N . ALA B 1 158 ? -24.109 28.516 9.664 1 92.25 158 ALA B N 1
ATOM 3072 C CA . ALA B 1 158 ? -24.438 29.703 8.898 1 92.25 158 ALA B CA 1
ATOM 3073 C C . ALA B 1 158 ? -25.188 29.328 7.617 1 92.25 158 ALA B C 1
ATOM 3075 O O . ALA B 1 158 ? -26.141 30.016 7.23 1 92.25 158 ALA B O 1
ATOM 3076 N N . SER B 1 159 ? -24.797 28.281 6.965 1 91.56 159 SER B N 1
ATOM 3077 C CA . SER B 1 159 ? -25.453 27.812 5.75 1 91.56 159 SER B CA 1
ATOM 3078 C C . SER B 1 159 ? -26.875 27.344 6.031 1 91.56 159 SER B C 1
ATOM 3080 O O . SER B 1 159 ? -27.781 27.594 5.242 1 91.56 159 SER B O 1
ATOM 3082 N N . LEU B 1 160 ? -27.047 26.75 7.156 1 89.12 160 LEU B N 1
ATOM 3083 C CA . LEU B 1 160 ? -28.375 26.297 7.562 1 89.12 160 LEU B CA 1
ATOM 3084 C C . LEU B 1 160 ? -29.281 27.484 7.867 1 89.12 160 LEU B C 1
ATOM 3086 O O . LEU B 1 160 ? -30.469 27.484 7.52 1 89.12 160 LEU B O 1
ATOM 3090 N N . ALA B 1 161 ? -28.656 28.422 8.484 1 91.69 161 ALA B N 1
ATOM 3091 C CA . ALA B 1 161 ? -29.406 29.641 8.836 1 91.69 161 ALA B CA 1
ATOM 3092 C C . ALA B 1 161 ? -29.859 30.375 7.586 1 91.69 161 ALA B C 1
ATOM 3094 O O . ALA B 1 161 ? -30.906 31.031 7.594 1 91.69 161 ALA B O 1
ATOM 3095 N N . LEU B 1 162 ? -29.156 30.219 6.512 1 93.56 162 LEU B N 1
ATOM 3096 C CA . LEU B 1 162 ? -29.484 30.859 5.246 1 93.56 162 LEU B CA 1
ATOM 3097 C C . LEU B 1 162 ? -30.5 30.047 4.461 1 93.56 162 LEU B C 1
ATOM 3099 O O . LEU B 1 162 ? -30.891 30.422 3.352 1 93.56 162 LEU B O 1
ATOM 3103 N N . GLY B 1 163 ? -30.906 28.828 5.02 1 89.88 163 GLY B N 1
ATOM 3104 C CA . GLY B 1 163 ? -32 28.062 4.418 1 89.88 163 GLY B CA 1
ATOM 3105 C C . GLY B 1 163 ? -31.516 26.844 3.648 1 89.88 163 GLY B C 1
ATOM 3106 O O . GLY B 1 163 ? -32.312 26.125 3.055 1 89.88 163 GLY B O 1
ATOM 3107 N N . MET B 1 164 ? -30.281 26.656 3.693 1 89.5 164 MET B N 1
ATOM 3108 C CA . MET B 1 164 ? -29.781 25.469 3.004 1 89.5 164 MET B CA 1
ATOM 3109 C C . MET B 1 164 ? -30.141 24.203 3.76 1 89.5 164 MET B C 1
ATOM 3111 O O . MET B 1 164 ? -30.234 24.203 4.988 1 89.5 164 MET B O 1
ATOM 3115 N N . SER B 1 165 ? -30.422 23.188 2.975 1 90.06 165 SER B N 1
ATOM 3116 C CA . SER B 1 165 ? -30.641 21.891 3.594 1 90.06 165 SER B CA 1
ATOM 3117 C C . SER B 1 165 ? -29.328 21.312 4.133 1 90.06 165 SER B C 1
ATOM 3119 O O . SER B 1 165 ? -28.25 21.734 3.732 1 90.06 165 SER B O 1
ATOM 3121 N N . PRO B 1 166 ? -29.438 20.406 5.07 1 87.5 166 PRO B N 1
ATOM 3122 C CA . PRO B 1 166 ? -28.234 19.781 5.605 1 87.5 166 PRO B CA 1
ATOM 3123 C C . PRO B 1 166 ? -27.344 19.156 4.52 1 87.5 166 PRO B C 1
ATOM 3125 O O . PRO B 1 166 ? -26.125 19.312 4.551 1 87.5 166 PRO B O 1
ATOM 3128 N N . SER B 1 167 ? -27.922 18.562 3.609 1 86.75 167 SER B N 1
ATOM 3129 C CA . SER B 1 167 ? -27.172 17.953 2.52 1 86.75 167 SER B CA 1
ATOM 3130 C C . SER B 1 167 ? -26.438 19 1.688 1 86.75 167 SER B C 1
ATOM 3132 O O . SER B 1 167 ? -25.328 18.766 1.234 1 86.75 167 SER B O 1
ATOM 3134 N N . GLN B 1 168 ? -27.078 20.125 1.523 1 87.56 168 GLN B N 1
ATOM 3135 C CA . GLN B 1 168 ? -26.469 21.219 0.773 1 87.56 168 GLN B CA 1
ATOM 3136 C C . GLN B 1 168 ? -25.344 21.891 1.575 1 87.56 168 GLN B C 1
ATOM 3138 O O . GLN B 1 168 ? -24.328 22.281 1.013 1 87.56 168 GLN B O 1
ATOM 3143 N N . ALA B 1 169 ? -25.578 21.969 2.844 1 89.12 169 ALA B N 1
ATOM 3144 C CA . ALA B 1 169 ? -24.641 22.672 3.721 1 89.12 169 ALA B CA 1
ATOM 3145 C C . ALA B 1 169 ? -23.328 21.891 3.844 1 89.12 169 ALA B C 1
ATOM 3147 O O . ALA B 1 169 ? -22.266 22.5 3.996 1 89.12 169 ALA B O 1
ATOM 3148 N N . VAL B 1 170 ? -23.391 20.547 3.686 1 89.75 170 VAL B N 1
ATOM 3149 C CA . VAL B 1 170 ? -22.219 19.734 3.932 1 89.75 170 VAL B CA 1
ATOM 3150 C C . VAL B 1 170 ? -21.578 19.344 2.602 1 89.75 170 VAL B C 1
ATOM 3152 O O . VAL B 1 170 ? -20.453 18.828 2.576 1 89.75 170 VAL B O 1
ATOM 3155 N N . LEU B 1 171 ? -22.172 19.641 1.529 1 89.25 171 LEU B N 1
ATOM 3156 C CA . LEU B 1 171 ? -21.734 19.188 0.21 1 89.25 171 LEU B CA 1
ATOM 3157 C C . LEU B 1 171 ? -20.312 19.641 -0.075 1 89.25 171 LEU B C 1
ATOM 3159 O O . LEU B 1 171 ? -19.5 18.859 -0.575 1 89.25 171 LEU B O 1
ATOM 3163 N N . PRO B 1 172 ? -19.984 20.922 0.218 1 89.5 172 PRO B N 1
ATOM 3164 C CA . PRO B 1 172 ? -18.594 21.328 -0 1 89.5 172 PRO B CA 1
ATOM 3165 C C . PRO B 1 172 ? -17.609 20.516 0.83 1 89.5 172 PRO B C 1
ATOM 3167 O O . PRO B 1 172 ? -16.516 20.219 0.358 1 89.5 172 PRO B O 1
ATOM 3170 N N . LEU B 1 173 ? -18 20.203 1.962 1 90.56 173 LEU B N 1
ATOM 3171 C CA . LEU B 1 173 ? -17.172 19.391 2.846 1 90.56 173 LEU B CA 1
ATOM 3172 C C . LEU B 1 173 ? -17 17.969 2.297 1 90.56 173 LEU B C 1
ATOM 3174 O O . LEU B 1 173 ? -15.906 17.422 2.316 1 90.56 173 LEU B O 1
ATOM 3178 N N . VAL B 1 174 ? -18.062 17.438 1.871 1 92.06 174 VAL B N 1
ATOM 3179 C CA . VAL B 1 174 ? -18.078 16.094 1.31 1 92.06 174 VAL B CA 1
ATOM 3180 C C . VAL B 1 174 ? -17.141 16.016 0.098 1 92.06 174 VAL B C 1
ATOM 3182 O O . VAL B 1 174 ? -16.391 15.062 -0.058 1 92.06 174 VAL B O 1
ATOM 3185 N N . ARG B 1 175 ? -17.109 17.031 -0.68 1 93.25 175 ARG B N 1
ATOM 3186 C CA . ARG B 1 175 ? -16.281 17.078 -1.889 1 93.25 175 ARG B CA 1
ATOM 3187 C C . ARG B 1 175 ? -14.805 17.109 -1.545 1 93.25 175 ARG B C 1
ATOM 3189 O O . ARG B 1 175 ? -14.016 16.359 -2.131 1 93.25 175 ARG B O 1
ATOM 3196 N N . VAL B 1 176 ? -14.477 17.828 -0.638 1 93 176 VAL B N 1
ATOM 3197 C CA . VAL B 1 176 ? -13.086 17.969 -0.226 1 93 176 VAL B CA 1
ATOM 3198 C C . VAL B 1 176 ? -12.602 16.656 0.404 1 93 176 VAL B C 1
ATOM 3200 O O . VAL B 1 176 ? -11.508 16.188 0.108 1 93 176 VAL B O 1
ATOM 3203 N N . VAL B 1 177 ? -13.414 16.062 1.207 1 94.75 177 VAL B N 1
ATOM 3204 C CA . VAL B 1 177 ? -13.086 14.828 1.911 1 94.75 177 VAL B CA 1
ATOM 3205 C C . VAL B 1 177 ? -12.883 13.695 0.906 1 94.75 177 VAL B C 1
ATOM 3207 O O . VAL B 1 177 ? -11.906 12.953 0.989 1 94.75 177 VAL B O 1
ATOM 3210 N N . LEU B 1 178 ? -13.773 13.609 -0.017 1 93.94 178 LEU B N 1
ATOM 3211 C CA . LEU B 1 178 ? -13.695 12.531 -0.998 1 93.94 178 LEU B CA 1
ATOM 3212 C C . LEU B 1 178 ? -12.484 12.711 -1.911 1 93.94 178 LEU B C 1
ATOM 3214 O O . LEU B 1 178 ? -11.812 11.734 -2.252 1 93.94 178 LEU B O 1
ATOM 3218 N N . ARG B 1 179 ? -12.18 13.906 -2.283 1 93.44 179 ARG B N 1
ATOM 3219 C CA . ARG B 1 179 ? -11.008 14.172 -3.104 1 93.44 179 ARG B CA 1
ATOM 3220 C C . ARG B 1 179 ? -9.727 13.75 -2.381 1 93.44 179 ARG B C 1
ATOM 3222 O O . ARG B 1 179 ? -8.859 13.102 -2.971 1 93.44 179 ARG B O 1
ATOM 3229 N N . GLU B 1 180 ? -9.703 14.031 -1.17 1 91.25 180 GLU B N 1
ATOM 3230 C CA . GLU B 1 180 ? -8.516 13.727 -0.378 1 91.25 180 GLU B CA 1
ATOM 3231 C C . GLU B 1 180 ? -8.414 12.227 -0.098 1 91.25 180 GLU B C 1
ATOM 3233 O O . GLU B 1 180 ? -7.32 11.664 -0.093 1 91.25 180 GLU B O 1
ATOM 3238 N N . ALA B 1 181 ? -9.508 11.609 0.136 1 92.94 181 ALA B N 1
ATOM 3239 C CA . ALA B 1 181 ? -9.531 10.188 0.483 1 92.94 181 ALA B CA 1
ATOM 3240 C C . ALA B 1 181 ? -9.203 9.32 -0.728 1 92.94 181 ALA B C 1
ATOM 3242 O O . ALA B 1 181 ? -8.633 8.234 -0.585 1 92.94 181 ALA B O 1
ATOM 3243 N N . LEU B 1 182 ? -9.508 9.797 -1.924 1 93.19 182 LEU B N 1
ATOM 3244 C CA . LEU B 1 182 ? -9.344 9 -3.131 1 93.19 182 LEU B CA 1
ATOM 3245 C C . LEU B 1 182 ? -8 9.273 -3.789 1 93.19 182 LEU B C 1
ATOM 3247 O O . LEU B 1 182 ? -7.512 8.461 -4.582 1 93.19 182 LEU B O 1
ATOM 3251 N N . SER B 1 183 ? -7.344 10.391 -3.455 1 90.88 183 SER B N 1
ATOM 3252 C CA . SER B 1 183 ? -6.121 10.852 -4.109 1 90.88 183 SER B CA 1
ATOM 3253 C C . SER B 1 183 ? -5.004 9.82 -3.975 1 90.88 183 SER B C 1
ATOM 3255 O O . SER B 1 183 ? -4.324 9.5 -4.953 1 90.88 183 SER B O 1
ATOM 3257 N N . PRO B 1 184 ? -4.82 9.211 -2.824 1 87.62 184 PRO B N 1
ATOM 3258 C CA . PRO B 1 184 ? -3.729 8.25 -2.678 1 87.62 184 PRO B CA 1
ATOM 3259 C C . PRO B 1 184 ? -3.895 7.023 -3.576 1 87.62 184 PRO B C 1
ATOM 3261 O O . PRO B 1 184 ? -2.926 6.566 -4.191 1 87.62 184 PRO B O 1
ATOM 3264 N N . GLN B 1 185 ? -5.113 6.516 -3.645 1 92.12 185 GLN B N 1
ATOM 3265 C CA . GLN B 1 185 ? -5.363 5.348 -4.48 1 92.12 185 GLN B CA 1
ATOM 3266 C C . GLN B 1 185 ? -5.188 5.68 -5.961 1 92.12 185 GLN B C 1
ATOM 3268 O O . GLN B 1 185 ? -4.668 4.863 -6.727 1 92.12 185 GLN B O 1
ATOM 3273 N N . ILE B 1 186 ? -5.645 6.863 -6.371 1 91.81 186 ILE B N 1
ATOM 3274 C CA . ILE B 1 186 ? -5.5 7.309 -7.75 1 91.81 186 ILE B CA 1
ATOM 3275 C C . ILE B 1 186 ? -4.02 7.43 -8.102 1 91.81 186 ILE B C 1
ATOM 3277 O O . ILE B 1 186 ? -3.586 6.957 -9.156 1 91.81 186 ILE B O 1
ATOM 3281 N N . GLU B 1 187 ? -3.273 8.016 -7.227 1 84 187 GLU B N 1
ATOM 3282 C CA . GLU B 1 187 ? -1.842 8.188 -7.449 1 84 187 GLU B CA 1
ATOM 3283 C C . GLU B 1 187 ? -1.126 6.84 -7.512 1 84 187 GLU B C 1
ATOM 3285 O O . GLU B 1 187 ? -0.239 6.641 -8.344 1 84 187 GLU B O 1
ATOM 3290 N N . ARG B 1 188 ? -1.474 5.902 -6.707 1 87.19 188 ARG B N 1
ATOM 3291 C CA . ARG B 1 188 ? -0.901 4.562 -6.715 1 87.19 188 ARG B CA 1
ATOM 3292 C C . ARG B 1 188 ? -1.182 3.852 -8.031 1 87.19 188 ARG B C 1
ATOM 3294 O O . ARG B 1 188 ? -0.33 3.123 -8.547 1 87.19 188 ARG B O 1
ATOM 3301 N N . THR B 1 189 ? -2.357 4.043 -8.461 1 88.75 189 THR B N 1
ATOM 3302 C CA . THR B 1 189 ? -2.75 3.426 -9.727 1 88.75 189 THR B CA 1
ATOM 3303 C C . THR B 1 189 ? -2.008 4.062 -10.891 1 88.75 189 THR B C 1
ATOM 3305 O O . THR B 1 189 ? -1.626 3.375 -11.844 1 88.75 189 THR B O 1
ATOM 3308 N N . ARG B 1 190 ? -1.736 5.289 -10.742 1 85.38 190 ARG B N 1
ATOM 3309 C CA . ARG B 1 190 ? -1.106 6.051 -11.812 1 85.38 190 ARG B CA 1
ATOM 3310 C C . ARG B 1 190 ? 0.371 5.695 -11.945 1 85.38 190 ARG B C 1
ATOM 3312 O O . ARG B 1 190 ? 0.936 5.754 -13.039 1 85.38 190 ARG B O 1
ATOM 3319 N N . THR B 1 191 ? 1.023 5.164 -10.883 1 78.94 191 THR B N 1
ATOM 3320 C CA . THR B 1 191 ? 2.473 4.988 -10.891 1 78.94 191 THR B CA 1
ATOM 3321 C C . THR B 1 191 ? 2.838 3.514 -10.75 1 78.94 191 THR B C 1
ATOM 3323 O O . THR B 1 191 ? 3.977 3.18 -10.414 1 78.94 191 THR B O 1
ATOM 3326 N N . VAL B 1 192 ? 2.023 2.508 -10.82 1 79.56 192 VAL B N 1
ATOM 3327 C CA . VAL B 1 192 ? 2.18 1.092 -10.508 1 79.56 192 VAL B CA 1
ATOM 3328 C C . VAL B 1 192 ? 3.258 0.481 -11.398 1 79.56 192 VAL B C 1
ATOM 3330 O O . VAL B 1 192 ? 4.008 -0.396 -10.961 1 79.56 192 VAL B O 1
ATOM 3333 N N . GLY B 1 193 ? 3.523 0.77 -12.633 1 71 193 GLY B N 1
ATOM 3334 C CA . GLY B 1 193 ? 4.41 0.121 -13.586 1 71 193 GLY B CA 1
ATOM 3335 C C . GLY B 1 193 ? 5.789 0.75 -13.641 1 71 193 GLY B C 1
ATOM 3336 O O . GLY B 1 193 ? 6.711 0.183 -14.234 1 71 193 GLY B O 1
ATOM 3337 N N . LEU B 1 194 ? 6.121 1.712 -13.023 1 66.44 194 LEU B N 1
ATOM 3338 C CA . LEU B 1 194 ? 7.406 2.383 -13.195 1 66.44 194 LEU B CA 1
ATOM 3339 C C . LEU B 1 194 ? 8.453 1.81 -12.242 1 66.44 194 LEU B C 1
ATOM 3341 O O . LEU B 1 194 ? 9.578 1.51 -12.656 1 66.44 194 LEU B O 1
ATOM 3345 N N . VAL B 1 195 ? 8.156 1.709 -11.047 1 64.19 195 VAL B N 1
ATOM 3346 C CA . VAL B 1 195 ? 9.141 1.215 -10.094 1 64.19 195 VAL B CA 1
ATOM 3347 C C . VAL B 1 195 ? 8.508 0.158 -9.195 1 64.19 195 VAL B C 1
ATOM 3349 O O . VAL B 1 195 ? 9.203 -0.707 -8.656 1 64.19 195 VAL B O 1
ATOM 3352 N N . PHE B 1 196 ? 7.184 0.156 -9.281 1 73.31 196 PHE B N 1
ATOM 3353 C CA . PHE B 1 196 ? 6.441 -0.706 -8.367 1 73.31 196 PHE B CA 1
ATOM 3354 C C . PHE B 1 196 ? 5.84 -1.89 -9.117 1 73.31 196 PHE B C 1
ATOM 3356 O O . PHE B 1 196 ? 5.152 -1.71 -10.125 1 73.31 196 PHE B O 1
ATOM 3363 N N . LEU B 1 197 ? 6.379 -3.029 -8.773 1 78.19 197 LEU B N 1
ATOM 3364 C CA . LEU B 1 197 ? 5.598 -4.184 -9.203 1 78.19 197 LEU B CA 1
ATOM 3365 C C . LEU B 1 197 ? 4.562 -4.562 -8.148 1 78.19 197 LEU B C 1
ATOM 3367 O O . LEU B 1 197 ? 4.918 -4.918 -7.023 1 78.19 197 LEU B O 1
ATOM 3371 N N . PRO B 1 198 ? 3.324 -4.445 -8.562 1 87.12 198 PRO B N 1
ATOM 3372 C CA . PRO B 1 198 ? 2.27 -4.734 -7.582 1 87.12 198 PRO B CA 1
ATOM 3373 C C . PRO B 1 198 ? 2.369 -6.141 -7.004 1 87.12 198 PRO B C 1
ATOM 3375 O O . PRO B 1 198 ? 2.801 -7.066 -7.695 1 87.12 198 PRO B O 1
ATOM 3378 N N . GLY B 1 199 ? 1.907 -6.289 -5.855 1 89.69 199 GLY B N 1
ATOM 3379 C CA . GLY B 1 199 ? 2.104 -7.5 -5.078 1 89.69 199 GLY B CA 1
ATOM 3380 C C . GLY B 1 199 ? 1.467 -8.727 -5.715 1 89.69 199 GLY B C 1
ATOM 3381 O O . GLY B 1 199 ? 2.061 -9.805 -5.727 1 89.69 199 GLY B O 1
ATOM 3382 N N . ALA B 1 200 ? 0.266 -8.508 -6.176 1 92.12 200 ALA B N 1
ATOM 3383 C CA . ALA B 1 200 ? -0.41 -9.664 -6.762 1 92.12 200 ALA B CA 1
ATOM 3384 C C . ALA B 1 200 ? 0.336 -10.164 -7.992 1 92.12 200 ALA B C 1
ATOM 3386 O O . ALA B 1 200 ? 0.431 -11.375 -8.219 1 92.12 200 ALA B O 1
ATOM 3387 N N . MET B 1 201 ? 0.835 -9.25 -8.75 1 92.88 201 MET B N 1
ATOM 3388 C CA . MET B 1 201 ? 1.61 -9.625 -9.93 1 92.88 201 MET B CA 1
ATOM 3389 C C . MET B 1 201 ? 2.883 -10.359 -9.531 1 92.88 201 MET B C 1
ATOM 3391 O O . MET B 1 201 ? 3.24 -11.367 -10.148 1 92.88 201 MET B O 1
ATOM 3395 N N . VAL B 1 202 ? 3.467 -9.93 -8.5 1 92.38 202 VAL B N 1
ATOM 3396 C CA . VAL B 1 202 ? 4.676 -10.57 -7.996 1 92.38 202 VAL B CA 1
ATOM 3397 C C . VAL B 1 202 ? 4.359 -12 -7.547 1 92.38 202 VAL B C 1
ATOM 3399 O O . VAL B 1 202 ? 5.074 -12.938 -7.898 1 92.38 202 VAL B O 1
ATOM 3402 N N . GLY B 1 203 ? 3.289 -12.156 -6.859 1 93.88 203 GLY B N 1
ATOM 3403 C CA . GLY B 1 203 ? 2.883 -13.484 -6.422 1 93.88 203 GLY B CA 1
ATOM 3404 C C . GLY B 1 203 ? 2.643 -14.445 -7.57 1 93.88 203 GLY B C 1
ATOM 3405 O O . GLY B 1 203 ? 3.068 -15.602 -7.516 1 93.88 203 GLY B O 1
ATOM 3406 N N . LEU B 1 204 ? 2.008 -13.961 -8.562 1 94 204 LEU B N 1
ATOM 3407 C CA . LEU B 1 204 ? 1.715 -14.781 -9.727 1 94 204 LEU B CA 1
ATOM 3408 C C . LEU B 1 204 ? 3 -15.195 -10.438 1 94 204 LEU B C 1
ATOM 3410 O O . LEU B 1 204 ? 3.156 -16.359 -10.82 1 94 204 LEU B O 1
ATOM 3414 N N . ILE B 1 205 ? 3.908 -14.258 -10.555 1 92.25 205 ILE B N 1
ATOM 3415 C CA . ILE B 1 205 ? 5.164 -14.531 -11.242 1 92.25 205 ILE B CA 1
ATOM 3416 C C . ILE B 1 205 ? 5.992 -15.523 -10.43 1 92.25 205 ILE B C 1
ATOM 3418 O O . ILE B 1 205 ? 6.578 -16.453 -10.984 1 92.25 205 ILE B O 1
ATOM 3422 N N . LEU B 1 206 ? 6 -15.398 -9.195 1 91.62 206 LEU B N 1
ATOM 3423 C CA . LEU B 1 206 ? 6.727 -16.312 -8.32 1 91.62 206 LEU B CA 1
ATOM 3424 C C . LEU B 1 206 ? 6.141 -17.719 -8.398 1 91.62 206 LEU B C 1
ATOM 3426 O O . LEU B 1 206 ? 6.859 -18.703 -8.242 1 91.62 206 LEU B O 1
ATOM 3430 N N . ALA B 1 207 ? 4.824 -17.734 -8.633 1 92.75 207 ALA B N 1
ATOM 3431 C CA . ALA B 1 207 ? 4.137 -19.031 -8.734 1 92.75 207 ALA B CA 1
ATOM 3432 C C . ALA B 1 207 ? 4.371 -19.672 -10.094 1 92.75 207 ALA B C 1
ATOM 3434 O O . ALA B 1 207 ? 3.916 -20.781 -10.352 1 92.75 207 ALA B O 1
ATOM 3435 N N . GLY B 1 208 ? 5.004 -18.953 -11.047 1 89.38 208 GLY B N 1
ATOM 3436 C CA . GLY B 1 208 ? 5.348 -19.516 -12.336 1 89.38 208 GLY B CA 1
ATOM 3437 C C . GLY B 1 208 ? 4.402 -19.094 -13.445 1 89.38 208 GLY B C 1
ATOM 3438 O O . GLY B 1 208 ? 4.504 -19.562 -14.578 1 89.38 208 GLY B O 1
ATOM 3439 N N . VAL B 1 209 ? 3.547 -18.172 -13.156 1 91.31 209 VAL B N 1
ATOM 3440 C CA . VAL B 1 209 ? 2.621 -17.672 -14.164 1 91.31 209 VAL B CA 1
ATOM 3441 C C . VAL B 1 209 ? 3.367 -16.766 -15.148 1 91.31 209 VAL B C 1
ATOM 3443 O O . VAL B 1 209 ? 4.227 -15.984 -14.742 1 91.31 209 VAL B O 1
ATOM 3446 N N . ASP B 1 210 ? 2.984 -16.891 -16.375 1 90.94 210 ASP B N 1
ATOM 3447 C CA . ASP B 1 210 ? 3.57 -16.016 -17.391 1 90.94 210 ASP B CA 1
ATOM 3448 C C . ASP B 1 210 ? 3.34 -14.547 -17.062 1 90.94 210 ASP B C 1
ATOM 3450 O O . ASP B 1 210 ? 2.244 -14.164 -16.641 1 90.94 210 ASP B O 1
ATOM 3454 N N . PRO B 1 211 ? 4.375 -13.742 -17.281 1 90.31 211 PRO B N 1
ATOM 3455 C CA . PRO B 1 211 ? 4.277 -12.328 -16.922 1 90.31 211 PRO B CA 1
ATOM 3456 C C . PRO B 1 211 ? 3.104 -11.625 -17.594 1 90.31 211 PRO B C 1
ATOM 3458 O O . PRO B 1 211 ? 2.441 -10.789 -16.969 1 90.31 211 PRO B O 1
ATOM 3461 N N . LEU B 1 212 ? 2.811 -11.961 -18.766 1 90.88 212 LEU B N 1
ATOM 3462 C CA . LEU B 1 212 ? 1.707 -11.305 -19.453 1 90.88 212 LEU B CA 1
ATOM 3463 C C . LEU B 1 212 ? 0.369 -11.695 -18.828 1 90.88 212 LEU B C 1
ATOM 3465 O O . LEU B 1 212 ? -0.527 -10.859 -18.703 1 90.88 212 LEU B O 1
ATOM 3469 N N . ASP B 1 213 ? 0.265 -12.914 -18.484 1 92.5 213 ASP B N 1
ATOM 3470 C CA . ASP B 1 213 ? -0.944 -13.359 -17.797 1 92.5 213 ASP B CA 1
ATOM 3471 C C . ASP B 1 213 ? -1.06 -12.719 -16.422 1 92.5 213 ASP B C 1
ATOM 3473 O O . ASP B 1 213 ? -2.152 -12.336 -15.992 1 92.5 213 ASP B O 1
ATOM 3477 N N . ALA B 1 214 ? 0.071 -12.641 -15.758 1 93.25 214 ALA B N 1
ATOM 3478 C CA . ALA B 1 214 ? 0.105 -12.016 -14.445 1 93.25 214 ALA B CA 1
ATOM 3479 C C . ALA B 1 214 ? -0.349 -10.555 -14.523 1 93.25 214 ALA B C 1
ATOM 3481 O O . ALA B 1 214 ? -1.062 -10.07 -13.641 1 93.25 214 ALA B O 1
ATOM 3482 N N . VAL B 1 215 ? 0.032 -9.914 -15.578 1 92.62 215 VAL B N 1
ATOM 3483 C CA . VAL B 1 215 ? -0.297 -8.5 -15.773 1 92.62 215 VAL B CA 1
ATOM 3484 C C . VAL B 1 215 ? -1.802 -8.344 -15.977 1 92.62 215 VAL B C 1
ATOM 3486 O O . VAL B 1 215 ? -2.41 -7.406 -15.461 1 92.62 215 VAL B O 1
ATOM 3489 N N . LEU B 1 216 ? -2.373 -9.195 -16.719 1 94.06 216 LEU B N 1
ATOM 3490 C CA . LEU B 1 216 ? -3.809 -9.109 -16.969 1 94.06 216 LEU B CA 1
ATOM 3491 C C . LEU B 1 216 ? -4.598 -9.266 -15.672 1 94.06 216 LEU B C 1
ATOM 3493 O O . LEU B 1 216 ? -5.543 -8.516 -15.422 1 94.06 216 LEU B O 1
ATOM 3497 N N . VAL B 1 217 ? -4.176 -10.203 -14.906 1 93.88 217 VAL B N 1
ATOM 3498 C CA . VAL B 1 217 ? -4.82 -10.391 -13.609 1 93.88 217 VAL B CA 1
ATOM 3499 C C . VAL B 1 217 ? -4.617 -9.156 -12.742 1 93.88 217 VAL B C 1
ATOM 3501 O O . VAL B 1 217 ? -5.551 -8.688 -12.086 1 93.88 217 VAL B O 1
ATOM 3504 N N . GLN B 1 218 ? -3.465 -8.625 -12.805 1 94.5 218 GLN B N 1
ATOM 3505 C CA . GLN B 1 218 ? -3.145 -7.457 -11.992 1 94.5 218 GLN B CA 1
ATOM 3506 C C . GLN B 1 218 ? -3.98 -6.25 -12.406 1 94.5 218 GLN B C 1
ATOM 3508 O O . GLN B 1 218 ? -4.422 -5.469 -11.562 1 94.5 218 GLN B O 1
ATOM 3513 N N . VAL B 1 219 ? -4.121 -6.055 -13.672 1 94.31 219 VAL B N 1
ATOM 3514 C CA . VAL B 1 219 ? -4.93 -4.941 -14.156 1 94.31 219 VAL B CA 1
ATOM 3515 C C . VAL B 1 219 ? -6.348 -5.047 -13.594 1 94.31 219 VAL B C 1
ATOM 3517 O O . VAL B 1 219 ? -6.902 -4.059 -13.109 1 94.31 219 VAL B O 1
ATOM 3520 N N . VAL B 1 220 ? -6.855 -6.238 -13.641 1 94.94 220 VAL B N 1
ATOM 3521 C CA . VAL B 1 220 ? -8.203 -6.469 -13.125 1 94.94 220 VAL B CA 1
ATOM 3522 C C . VAL B 1 220 ? -8.25 -6.145 -11.641 1 94.94 220 VAL B C 1
ATOM 3524 O O . VAL B 1 220 ? -9.188 -5.492 -11.164 1 94.94 220 VAL B O 1
ATOM 3527 N N . VAL B 1 221 ? -7.277 -6.582 -10.93 1 94.06 221 VAL B N 1
ATOM 3528 C CA . VAL B 1 221 ? -7.211 -6.355 -9.484 1 94.06 221 VAL B CA 1
ATOM 3529 C C . VAL B 1 221 ? -7.102 -4.859 -9.203 1 94.06 221 VAL B C 1
ATOM 3531 O O . VAL B 1 221 ? -7.727 -4.348 -8.266 1 94.06 221 VAL B O 1
ATOM 3534 N N . MET B 1 222 ? -6.379 -4.191 -9.977 1 94.06 222 MET B N 1
ATOM 3535 C CA . MET B 1 222 ? -6.23 -2.75 -9.797 1 94.06 222 MET B CA 1
ATOM 3536 C C . MET B 1 222 ? -7.562 -2.035 -10.008 1 94.06 222 MET B C 1
ATOM 3538 O O . MET B 1 222 ? -7.895 -1.102 -9.273 1 94.06 222 MET B O 1
ATOM 3542 N N . TYR B 1 223 ? -8.203 -2.42 -11.023 1 95.75 223 TYR B N 1
ATOM 3543 C CA . TYR B 1 223 ? -9.516 -1.841 -11.281 1 95.75 223 TYR B CA 1
ATOM 3544 C C . TYR B 1 223 ? -10.492 -2.172 -10.164 1 95.75 223 TYR B C 1
ATOM 3546 O O . TYR B 1 223 ? -11.305 -1.33 -9.766 1 95.75 223 TYR B O 1
ATOM 3554 N N . LEU B 1 224 ? -10.383 -3.383 -9.688 1 95.25 224 LEU B N 1
ATOM 3555 C CA . LEU B 1 224 ? -11.195 -3.811 -8.555 1 95.25 224 LEU B CA 1
ATOM 3556 C C . LEU B 1 224 ? -10.969 -2.904 -7.348 1 95.25 224 LEU B C 1
ATOM 3558 O O . LEU B 1 224 ? -11.922 -2.406 -6.75 1 95.25 224 LEU B O 1
ATOM 3562 N N . VAL B 1 225 ? -9.766 -2.668 -7.059 1 94.5 225 VAL B N 1
ATOM 3563 C CA . VAL B 1 225 ? -9.406 -1.885 -5.879 1 94.5 225 VAL B CA 1
ATOM 3564 C C . VAL B 1 225 ? -9.82 -0.428 -6.086 1 94.5 225 VAL B C 1
ATOM 3566 O O . VAL B 1 225 ? -10.398 0.191 -5.191 1 94.5 225 VAL B O 1
ATOM 3569 N N . LEU B 1 226 ? -9.531 0.095 -7.227 1 94.62 226 LEU B N 1
ATOM 3570 C CA . LEU B 1 226 ? -9.891 1.474 -7.543 1 94.62 226 LEU B CA 1
ATOM 3571 C C . LEU B 1 226 ? -11.398 1.685 -7.414 1 94.62 226 LEU B C 1
ATOM 3573 O O . LEU B 1 226 ? -11.844 2.645 -6.781 1 94.62 226 LEU B O 1
ATOM 3577 N N . GLY B 1 227 ? -12.164 0.825 -7.984 1 94.62 227 GLY B N 1
ATOM 3578 C CA . GLY B 1 227 ? -13.609 0.913 -7.906 1 94.62 227 GLY B CA 1
ATOM 3579 C C . GLY B 1 227 ? -14.148 0.722 -6.5 1 94.62 227 GLY B C 1
ATOM 3580 O O . GLY B 1 227 ? -15.039 1.449 -6.062 1 94.62 227 GLY B O 1
ATOM 3581 N N . ALA B 1 228 ? -13.586 -0.262 -5.828 1 95.12 228 ALA B N 1
ATOM 3582 C CA . ALA B 1 228 ? -14.031 -0.571 -4.473 1 95.12 228 ALA B CA 1
ATOM 3583 C C . ALA B 1 228 ? -13.758 0.595 -3.525 1 95.12 228 ALA B C 1
ATOM 3585 O O . ALA B 1 228 ? -14.625 0.968 -2.727 1 95.12 228 ALA B O 1
ATOM 3586 N N . VAL B 1 229 ? -12.609 1.131 -3.625 1 94.81 229 VAL B N 1
ATOM 3587 C CA . VAL B 1 229 ? -12.219 2.248 -2.77 1 94.81 229 VAL B CA 1
ATOM 3588 C C . VAL B 1 229 ? -13.117 3.453 -3.057 1 94.81 229 VAL B C 1
ATOM 3590 O O . VAL B 1 229 ? -13.602 4.109 -2.131 1 94.81 229 VAL B O 1
ATOM 3593 N N . ALA B 1 230 ? -13.312 3.723 -4.301 1 93.44 230 ALA B N 1
ATOM 3594 C CA . ALA B 1 230 ? -14.156 4.852 -4.691 1 93.44 230 ALA B CA 1
ATOM 3595 C C . ALA B 1 230 ? -15.578 4.664 -4.18 1 93.44 230 ALA B C 1
ATOM 3597 O O . ALA B 1 230 ? -16.172 5.594 -3.629 1 93.44 230 ALA B O 1
ATOM 3598 N N . ALA B 1 231 ? -16.109 3.512 -4.344 1 93.06 231 ALA B N 1
ATOM 3599 C CA . ALA B 1 231 ? -17.484 3.227 -3.916 1 93.06 231 ALA B CA 1
ATOM 3600 C C . ALA B 1 231 ? -17.609 3.303 -2.398 1 93.06 231 ALA B C 1
ATOM 3602 O O . ALA B 1 231 ? -18.562 3.891 -1.877 1 93.06 231 ALA B O 1
ATOM 3603 N N . SER B 1 232 ? -16.672 2.736 -1.735 1 95.38 232 SER B N 1
ATOM 3604 C CA . SER B 1 232 ? -16.734 2.684 -0.279 1 95.38 232 SER B CA 1
ATOM 3605 C C . SER B 1 232 ? -16.547 4.066 0.334 1 95.38 232 SER B C 1
ATOM 3607 O O . SER B 1 232 ? -17.281 4.449 1.253 1 95.38 232 SER B O 1
ATOM 3609 N N . ALA B 1 233 ? -15.555 4.77 -0.141 1 94.5 233 ALA B N 1
ATOM 3610 C CA . ALA B 1 233 ? -15.32 6.117 0.37 1 94.5 233 ALA B CA 1
ATOM 3611 C C . ALA B 1 233 ? -16.531 7.016 0.14 1 94.5 233 ALA B C 1
ATOM 3613 O O . ALA B 1 233 ? -16.906 7.797 1.017 1 94.5 233 ALA B O 1
ATOM 3614 N N . THR B 1 234 ? -17.125 6.934 -1.006 1 92.75 234 THR B N 1
ATOM 3615 C CA . THR B 1 234 ? -18.297 7.734 -1.339 1 92.75 234 THR B CA 1
ATOM 3616 C C . THR B 1 234 ? -19.469 7.371 -0.438 1 92.75 234 THR B C 1
ATOM 3618 O O . THR B 1 234 ? -20.109 8.25 0.141 1 92.75 234 THR B O 1
ATOM 3621 N N . THR B 1 235 ? -19.719 6.137 -0.309 1 93.94 235 THR B N 1
ATOM 3622 C CA . THR B 1 235 ? -20.875 5.672 0.466 1 93.94 235 THR B CA 1
ATOM 3623 C C . THR B 1 235 ? -20.719 6.062 1.935 1 93.94 235 THR B C 1
ATOM 3625 O O . THR B 1 235 ? -21.656 6.598 2.537 1 93.94 235 THR B O 1
ATOM 3628 N N . ILE B 1 236 ? -19.562 5.828 2.461 1 95.62 236 ILE B N 1
ATOM 3629 C CA . ILE B 1 236 ? -19.406 6.094 3.889 1 95.62 236 ILE B CA 1
ATOM 3630 C C . ILE B 1 236 ? -19.484 7.598 4.148 1 95.62 236 ILE B C 1
ATOM 3632 O O . ILE B 1 236 ? -20.031 8.031 5.164 1 95.62 236 ILE B O 1
ATOM 3636 N N . THR B 1 237 ? -18.875 8.367 3.297 1 93.94 237 THR B N 1
ATOM 3637 C CA . THR B 1 237 ? -18.906 9.82 3.459 1 93.94 237 THR B CA 1
ATOM 3638 C C . THR B 1 237 ? -20.328 10.344 3.393 1 93.94 237 THR B C 1
ATOM 3640 O O . THR B 1 237 ? -20.734 11.18 4.211 1 93.94 237 THR B O 1
ATOM 3643 N N . ILE B 1 238 ? -21.141 9.844 2.5 1 91.12 238 ILE B N 1
ATOM 3644 C CA . ILE B 1 238 ? -22.516 10.281 2.328 1 91.12 238 ILE B CA 1
ATOM 3645 C C . ILE B 1 238 ? -23.359 9.844 3.531 1 91.12 238 ILE B C 1
ATOM 3647 O O . ILE B 1 238 ? -24.109 10.641 4.098 1 91.12 238 ILE B O 1
ATOM 3651 N N . VAL B 1 239 ? -23.25 8.609 3.873 1 92.25 239 VAL B N 1
ATOM 3652 C CA . VAL B 1 239 ? -24.047 8.078 4.98 1 92.25 239 VAL B CA 1
ATOM 3653 C C . VAL B 1 239 ? -23.703 8.828 6.266 1 92.25 239 VAL B C 1
ATOM 3655 O O . VAL B 1 239 ? -24.594 9.242 7.008 1 92.25 239 VAL B O 1
ATOM 3658 N N . LEU B 1 240 ? -22.406 9.062 6.488 1 92.94 240 LEU B N 1
ATOM 3659 C CA . LEU B 1 240 ? -21.984 9.758 7.699 1 92.94 240 LEU B CA 1
ATOM 3660 C C . LEU B 1 240 ? -22.422 11.219 7.664 1 92.94 240 LEU B C 1
ATOM 3662 O O . LEU B 1 240 ? -22.781 11.781 8.695 1 92.94 240 LEU B O 1
ATOM 3666 N N . SER B 1 241 ? -22.281 11.844 6.547 1 90.81 241 SER B N 1
ATOM 3667 C CA . SER B 1 241 ? -22.656 13.25 6.426 1 90.81 241 SER B CA 1
ATOM 3668 C C . SER B 1 241 ? -24.125 13.469 6.785 1 90.81 241 SER B C 1
ATOM 3670 O O . SER B 1 241 ? -24.484 14.516 7.332 1 90.81 241 SER B O 1
ATOM 3672 N N . ARG B 1 242 ? -24.953 12.516 6.504 1 87.81 242 ARG B N 1
ATOM 3673 C CA . ARG B 1 242 ? -26.375 12.602 6.824 1 87.81 242 ARG B CA 1
ATOM 3674 C C . ARG B 1 242 ? -26.609 12.391 8.32 1 87.81 242 ARG B C 1
ATOM 3676 O O . ARG B 1 242 ? -27.609 12.867 8.867 1 87.81 242 ARG B O 1
ATOM 3683 N N . ARG B 1 243 ? -25.719 11.742 8.906 1 87.94 243 ARG B N 1
ATOM 3684 C CA . ARG B 1 243 ? -25.891 11.414 10.312 1 87.94 243 ARG B CA 1
ATOM 3685 C C . ARG B 1 243 ? -25.266 12.484 11.211 1 87.94 243 ARG B C 1
ATOM 3687 O O . ARG B 1 243 ? -25.391 12.422 12.43 1 87.94 243 ARG B O 1
ATOM 3694 N N . LEU B 1 244 ? -24.641 13.391 10.609 1 86.19 244 LEU B N 1
ATOM 3695 C CA . LEU B 1 244 ? -24.031 14.492 11.367 1 86.19 244 LEU B CA 1
ATOM 3696 C C . LEU B 1 244 ? -25.109 15.453 11.867 1 86.19 244 LEU B C 1
ATOM 3698 O O . LEU B 1 244 ? -24.828 16.281 12.734 1 86.19 244 LEU B O 1
ATOM 3702 N N . PHE B 1 245 ? -26.25 15.305 11.398 1 81.25 245 PHE B N 1
ATOM 3703 C CA . PHE B 1 245 ? -27.359 16.188 11.742 1 81.25 245 PHE B CA 1
ATOM 3704 C C . PHE B 1 245 ? -28.453 15.43 12.484 1 81.25 245 PHE B C 1
ATOM 3706 O O . PHE B 1 245 ? -28.625 14.227 12.289 1 81.25 245 PHE B O 1
ATOM 3713 N N . THR B 1 246 ? -29.047 16.156 13.477 1 75.69 246 THR B N 1
ATOM 3714 C CA . THR B 1 246 ? -30.25 15.602 14.109 1 75.69 246 THR B CA 1
ATOM 3715 C C . THR B 1 246 ? -31.438 15.695 13.172 1 75.69 246 THR B C 1
ATOM 3717 O O . THR B 1 246 ? -31.344 16.266 12.086 1 75.69 246 THR B O 1
ATOM 3720 N N . ALA B 1 247 ? -32.531 15.133 13.656 1 74 247 ALA B N 1
ATOM 3721 C CA . ALA B 1 247 ? -33.75 15.117 12.844 1 74 247 ALA B CA 1
ATOM 3722 C C . ALA B 1 247 ? -34.25 16.531 12.586 1 74 247 ALA B C 1
ATOM 3724 O O . ALA B 1 247 ? -34.875 16.797 11.547 1 74 247 ALA B O 1
ATOM 3725 N N . ASP B 1 248 ? -33.812 17.391 13.414 1 71.25 248 ASP B N 1
ATOM 3726 C CA . ASP B 1 248 ? -34.25 18.781 13.289 1 71.25 248 ASP B CA 1
ATOM 3727 C C . ASP B 1 248 ? -33.219 19.625 12.562 1 71.25 248 ASP B C 1
ATOM 3729 O O . ASP B 1 248 ? -33.25 20.859 12.641 1 71.25 248 ASP B O 1
ATOM 3733 N N . TRP B 1 249 ? -32.25 18.906 11.867 1 73.44 249 TRP B N 1
ATOM 3734 C CA . TRP B 1 249 ? -31.234 19.562 11.039 1 73.44 249 TRP B CA 1
ATOM 3735 C C . TRP B 1 249 ? -30.234 20.344 11.891 1 73.44 249 TRP B C 1
ATOM 3737 O O . TRP B 1 249 ? -29.734 21.391 11.469 1 73.44 249 TRP B O 1
ATOM 3747 N N . ARG B 1 250 ? -30.094 20 13.125 1 78 250 ARG B N 1
ATOM 3748 C CA . ARG B 1 250 ? -29.078 20.609 13.977 1 78 250 ARG B CA 1
ATOM 3749 C C . ARG B 1 250 ? -27.781 19.812 13.945 1 78 250 ARG B C 1
ATOM 3751 O O . ARG B 1 250 ? -27.812 18.578 13.977 1 78 250 ARG B O 1
ATOM 3758 N N . PRO B 1 251 ? -26.688 20.547 13.805 1 79.31 251 PRO B N 1
ATOM 3759 C CA . PRO B 1 251 ? -25.406 19.844 13.812 1 79.31 251 PRO B CA 1
ATOM 3760 C C . PRO B 1 251 ? -25.125 19.156 15.141 1 79.31 251 PRO B C 1
ATOM 3762 O O . PRO B 1 251 ? -25.359 19.734 16.203 1 79.31 251 PRO B O 1
ATOM 3765 N N . ARG B 1 252 ? -24.781 17.891 14.984 1 76.5 252 ARG B N 1
ATOM 3766 C CA . ARG B 1 252 ? -24.469 17.125 16.188 1 76.5 252 ARG B CA 1
ATOM 3767 C C . ARG B 1 252 ? -23.125 17.562 16.781 1 76.5 252 ARG B C 1
ATOM 3769 O O . ARG B 1 252 ? -22.219 17.969 16.047 1 76.5 252 ARG B O 1
ATOM 3776 N N . VAL B 1 253 ? -23.078 17.609 18.125 1 68 253 VAL B N 1
ATOM 3777 C CA . VAL B 1 253 ? -21.812 17.875 18.797 1 68 253 VAL B CA 1
ATOM 3778 C C . VAL B 1 253 ? -20.984 16.578 18.859 1 68 253 VAL B C 1
ATOM 3780 O O . VAL B 1 253 ? -21.438 15.578 19.406 1 68 253 VAL B O 1
ATOM 3783 N N . LEU B 1 254 ? -19.891 16.5 18.062 1 67.62 254 LEU B N 1
ATOM 3784 C CA . LEU B 1 254 ? -19.047 15.312 17.953 1 67.62 254 LEU B CA 1
ATOM 3785 C C . LEU B 1 254 ? -17.969 15.312 19.016 1 67.62 254 LEU B C 1
ATOM 3787 O O . LEU B 1 254 ? -17.125 16.219 19.062 1 67.62 254 LEU B O 1
ATOM 3791 N N . SER B 1 255 ? -18.203 15.055 20.328 1 62.03 255 SER B N 1
ATOM 3792 C CA . SER B 1 255 ? -17.234 15.008 21.406 1 62.03 255 SER B CA 1
ATOM 3793 C C . SER B 1 255 ? -16.656 13.609 21.562 1 62.03 255 SER B C 1
ATOM 3795 O O . SER B 1 255 ? -17.312 12.617 21.234 1 62.03 255 SER B O 1
#

Nearest PDB structures (foldseek):
  8fn1-assembly1_A  TM=2.106E-01  e=6.534E+00  Rattus norvegicus
  8fn1-assembly1_A  TM=2.105E-01  e=9.060E+00  Rattus norvegicus

Solvent-accessible surface area (backbone atoms only — not comparable to full-atom values): 24530 Å² total; per-residue (Å²): 124,81,77,59,40,46,74,64,24,42,60,58,30,46,52,34,41,46,52,27,31,49,55,22,57,76,60,64,48,78,42,38,63,58,48,53,50,17,52,51,45,30,45,52,34,31,52,53,46,16,55,51,42,46,65,33,39,34,84,83,40,61,63,62,53,26,52,48,48,48,52,50,41,41,52,50,43,15,50,48,41,30,70,73,34,64,55,47,62,66,36,42,62,27,32,40,50,15,42,49,50,25,49,48,54,53,48,45,49,37,46,70,68,59,32,39,65,93,38,35,51,44,48,40,47,53,45,22,40,26,46,30,56,14,42,57,28,32,41,47,22,51,44,46,45,52,50,49,48,64,73,39,38,67,60,41,52,51,33,41,73,72,65,42,49,67,70,63,41,42,42,69,56,52,34,54,29,50,47,60,38,46,43,61,60,42,51,49,37,48,50,36,49,75,43,32,57,55,37,32,32,41,17,15,31,63,63,67,42,54,41,54,53,23,32,40,44,36,46,29,51,50,26,42,35,52,14,19,26,43,45,15,30,51,41,28,45,51,51,37,61,61,50,40,34,44,97,83,66,41,76,58,84,72,111,122,81,76,58,40,46,73,62,25,43,59,57,31,45,53,33,42,47,50,26,31,48,55,21,56,76,59,65,47,76,41,36,61,58,49,52,50,18,53,52,44,28,46,52,36,32,51,52,46,16,56,51,41,46,64,33,39,35,87,83,40,62,63,62,53,25,54,50,49,48,52,50,40,41,52,49,41,14,49,48,40,29,70,73,34,67,54,46,61,65,37,43,62,28,33,39,50,16,42,48,51,26,49,50,54,52,49,43,52,37,45,69,68,59,32,40,65,93,38,33,51,44,49,40,47,51,47,23,40,26,48,31,57,14,40,57,28,31,42,48,22,50,46,46,46,52,52,50,47,65,73,40,40,66,59,38,51,49,34,42,72,73,67,41,50,67,70,63,42,42,42,68,56,52,34,53,30,50,47,61,38,45,43,62,61,42,53,50,38,48,49,35,50,75,45,33,58,54,39,32,32,40,16,15,31,64,61,66,42,54,41,54,53,24,32,40,45,36,48,28,50,49,27,44,35,52,14,20,26,41,45,16,30,50,42,29,45,53,49,39,60,61,50,41,36,45,98,83,66,40,77,58,85,73,111

Foldseek 3Di:
DPVDCDPVVLVVCVVVLVVVLVVCVVVVVVCNVVSVVVSVVVVVVVVVVVVVLCVQQPPPHDLVSLVVLLLVLQQVLLVVLCVLQVLFPPSSVLSSVLLVVLLCVLCCCCPVVPVDDSGSVCNNVLSCLLSVLQSQLQSQLRNQLVVVCQVCVVQLVVCVVVPDALCRSCVVVLVVSLCVSLVVLVVCLVCCPPPHPDDQLVVCVVVPHDSVVSVVVVVSSSVSNSSSNSSSSNSSSNVRSVVQADPVRRGDDRD/DPVDCDPVVLVVCVVVLVVVLVVCVVVVVVCNVVSVVVSVVVVVVVVVVVVLLCVQQPPPHDLVSLVVLLLVLQQVLLVVLCVLQVLFPPSSVLSSVLLVVLLCVLCCCCPVVPVDDSGSVCNNVLSCLLSVLQSQLQSQLRNQLVVVCQVCVVQLVVCVVVPDALCRSCVVVLVVSLCVSLVVLVVCLVCCPPPHPDDQLVVCVVVPHDSVVSVVVVVSSSVSNSSSNSSSSNSSNNVRSVVQADPVRHGDDRD

Radius of gyration: 23.58 Å; Cα contacts (8 Å, |Δi|>4): 791; chains: 2; bounding box: 67×61×44 Å